Protein AF-A0A940TYQ7-F1 (afdb_monomer)

Mean predicted aligned error: 8.68 Å

Structure (mmCIF, N/CA/C/O backbone):
data_AF-A0A940TYQ7-F1
#
_entry.id   AF-A0A940TYQ7-F1
#
loop_
_atom_site.group_PDB
_atom_site.id
_atom_site.type_symbol
_atom_site.label_atom_id
_atom_site.label_alt_id
_atom_site.label_comp_id
_atom_site.label_asym_id
_atom_site.label_entity_id
_atom_site.label_seq_id
_atom_site.pdbx_PDB_ins_code
_atom_site.Cartn_x
_atom_site.Cartn_y
_atom_site.Cartn_z
_atom_site.occupancy
_atom_site.B_iso_or_equiv
_atom_site.auth_seq_id
_atom_site.auth_comp_id
_atom_site.auth_asym_id
_atom_site.auth_atom_id
_atom_site.pdbx_PDB_model_num
ATOM 1 N N . ARG A 1 1 ? 29.102 9.353 -24.721 1.00 81.75 1 ARG A N 1
ATOM 2 C CA . ARG A 1 1 ? 28.438 10.648 -25.010 1.00 81.75 1 ARG A CA 1
ATOM 3 C C . ARG A 1 1 ? 27.286 10.876 -24.043 1.00 81.75 1 ARG A C 1
ATOM 5 O O . ARG A 1 1 ? 27.466 11.711 -23.176 1.00 81.75 1 ARG A O 1
ATOM 12 N N . ILE A 1 2 ? 26.215 10.075 -24.083 1.00 81.62 2 ILE A N 1
ATOM 13 C CA . ILE A 1 2 ? 25.097 10.158 -23.116 1.00 81.62 2 ILE A CA 1
ATOM 14 C C . ILE A 1 2 ? 25.580 10.161 -21.655 1.00 81.62 2 ILE A C 1
ATOM 16 O O . ILE A 1 2 ? 25.331 11.126 -20.952 1.00 81.62 2 ILE A O 1
ATOM 20 N N . TYR A 1 3 ? 26.423 9.198 -21.260 1.00 83.62 3 TYR A N 1
ATOM 21 C CA . TYR A 1 3 ? 27.017 9.145 -19.910 1.00 83.62 3 TYR A CA 1
ATOM 22 C C . TYR A 1 3 ? 27.698 10.451 -19.447 1.00 83.62 3 TYR A C 1
ATOM 24 O O . TYR A 1 3 ? 27.636 10.816 -18.278 1.00 83.62 3 TYR A O 1
ATOM 32 N N . TYR A 1 4 ? 28.363 11.164 -20.361 1.00 91.62 4 TYR A N 1
ATOM 33 C CA . TYR A 1 4 ? 29.018 12.430 -20.032 1.00 91.62 4 TYR A CA 1
ATOM 34 C C . TYR A 1 4 ? 27.985 13.528 -19.753 1.00 91.62 4 TYR A C 1
ATOM 36 O O . TYR A 1 4 ? 28.118 14.252 -18.770 1.00 91.62 4 TYR A O 1
ATOM 44 N N . PHE A 1 5 ? 26.932 13.606 -20.572 1.00 90.25 5 PHE A N 1
ATOM 45 C CA . PHE A 1 5 ? 25.831 14.539 -20.349 1.00 90.25 5 PHE A CA 1
ATOM 46 C C . PHE A 1 5 ? 25.025 14.201 -19.097 1.00 90.25 5 PHE A C 1
ATOM 48 O O . PHE A 1 5 ? 24.689 15.115 -18.359 1.00 90.25 5 PHE A O 1
ATOM 55 N N . ASP A 1 6 ? 24.781 12.923 -18.797 1.00 83.44 6 ASP A N 1
ATOM 56 C CA . ASP A 1 6 ? 24.112 12.530 -17.550 1.00 83.44 6 ASP A CA 1
ATOM 57 C C . ASP A 1 6 ? 24.925 12.982 -16.321 1.00 83.44 6 ASP A C 1
ATOM 59 O O . ASP A 1 6 ? 24.359 13.488 -15.353 1.00 83.44 6 ASP A O 1
ATOM 63 N N . ARG A 1 7 ? 26.264 12.889 -16.376 1.00 90.75 7 ARG A N 1
ATOM 64 C CA . ARG A 1 7 ? 27.144 13.402 -15.314 1.00 90.75 7 ARG A CA 1
ATOM 65 C C . ARG A 1 7 ? 27.089 14.927 -15.189 1.00 90.75 7 ARG A C 1
ATOM 67 O O . ARG A 1 7 ? 27.089 15.432 -14.073 1.00 90.75 7 ARG A O 1
ATOM 74 N N . LEU A 1 8 ? 27.045 15.651 -16.308 1.00 92.38 8 LEU A N 1
ATOM 75 C CA . LEU A 1 8 ? 26.886 17.109 -16.296 1.00 92.38 8 LEU A CA 1
ATOM 76 C C . LEU A 1 8 ? 25.521 17.528 -15.745 1.00 92.38 8 LEU A C 1
ATOM 78 O O . LEU A 1 8 ? 25.454 18.446 -14.938 1.00 92.38 8 LEU A O 1
ATOM 82 N N . ILE A 1 9 ? 24.444 16.844 -16.140 1.00 90.44 9 ILE A N 1
ATOM 83 C CA . ILE A 1 9 ? 23.095 17.080 -15.610 1.00 90.44 9 ILE A CA 1
ATOM 84 C C . ILE A 1 9 ? 23.085 16.871 -14.096 1.00 90.44 9 ILE A C 1
ATOM 86 O O . ILE A 1 9 ? 22.520 17.699 -13.387 1.00 90.44 9 ILE A O 1
ATOM 90 N N . ALA A 1 10 ? 23.719 15.805 -13.597 1.00 86.19 10 ALA A N 1
ATOM 91 C CA . ALA A 1 10 ? 23.832 15.556 -12.163 1.00 86.19 10 ALA A CA 1
ATOM 92 C C . ALA A 1 10 ? 24.578 16.693 -11.441 1.00 86.19 10 ALA A C 1
ATOM 94 O O . ALA A 1 10 ? 24.036 17.257 -10.498 1.00 86.19 10 ALA A O 1
ATOM 95 N N . ASP A 1 11 ? 25.752 17.101 -11.937 1.00 91.44 11 ASP A N 1
ATOM 96 C CA . ASP A 1 11 ? 26.543 18.195 -11.345 1.00 91.44 11 ASP A CA 1
ATOM 97 C C . ASP A 1 11 ? 25.763 19.522 -11.307 1.00 91.44 11 ASP A C 1
ATOM 99 O O . ASP A 1 11 ? 25.720 20.203 -10.283 1.00 91.44 11 ASP A O 1
ATOM 103 N N . TRP A 1 12 ? 25.079 19.874 -12.398 1.00 92.44 12 TRP A N 1
ATOM 104 C CA . TRP A 1 12 ? 24.251 21.081 -12.456 1.00 92.44 12 TRP A CA 1
ATOM 105 C C . TRP A 1 12 ? 23.015 21.008 -11.562 1.00 92.44 12 TRP A C 1
ATOM 107 O O . TRP A 1 12 ? 22.645 22.007 -10.945 1.00 92.44 12 TRP A O 1
ATOM 117 N N . THR A 1 13 ? 22.401 19.830 -11.455 1.00 89.31 13 THR A N 1
ATOM 118 C CA . THR A 1 13 ? 21.277 19.597 -10.541 1.00 89.31 13 THR A CA 1
ATOM 119 C C . THR A 1 13 ? 21.720 19.775 -9.089 1.00 89.31 13 THR A C 1
ATOM 121 O O . THR A 1 13 ? 21.043 20.474 -8.337 1.00 89.31 13 THR A O 1
ATOM 124 N N . ASP A 1 14 ? 22.878 19.227 -8.713 1.00 89.19 14 ASP A N 1
ATOM 125 C CA . ASP A 1 14 ? 23.439 19.357 -7.365 1.00 89.19 14 ASP A CA 1
ATOM 126 C C . ASP A 1 14 ? 23.781 20.817 -7.034 1.00 89.19 14 ASP A C 1
ATOM 128 O O . ASP A 1 14 ? 23.439 21.307 -5.957 1.00 89.19 14 ASP A O 1
ATOM 132 N N . ARG A 1 15 ? 24.383 21.557 -7.976 1.00 91.94 15 ARG A N 1
ATOM 133 C CA . ARG A 1 15 ? 24.650 22.997 -7.811 1.00 91.94 15 ARG A CA 1
ATOM 134 C C . ARG A 1 15 ? 23.366 23.798 -7.627 1.00 91.94 15 ARG A C 1
ATOM 136 O O . ARG A 1 15 ? 23.304 24.653 -6.746 1.00 91.94 15 ARG A O 1
ATOM 143 N N . LEU A 1 16 ? 22.346 23.542 -8.446 1.00 93.06 16 LEU A N 1
ATOM 144 C CA . LEU A 1 16 ? 21.057 24.221 -8.336 1.00 93.06 16 LEU A CA 1
ATOM 145 C C . LEU A 1 16 ? 20.402 23.933 -6.977 1.00 93.06 16 LEU A C 1
ATOM 147 O O . LEU A 1 16 ? 19.943 24.863 -6.311 1.00 93.06 16 LEU A O 1
ATOM 151 N N . ALA A 1 17 ? 20.424 22.671 -6.542 1.00 89.06 17 ALA A N 1
ATOM 152 C CA . ALA A 1 17 ? 19.886 22.242 -5.256 1.00 89.06 17 ALA A CA 1
ATOM 153 C C . ALA A 1 17 ? 20.627 22.879 -4.069 1.00 89.06 17 ALA A C 1
ATOM 155 O O . ALA A 1 17 ? 19.980 23.368 -3.145 1.00 89.06 17 ALA A O 1
ATOM 156 N N . ASP A 1 18 ? 21.962 22.946 -4.098 1.00 93.62 18 ASP A N 1
ATOM 157 C CA . ASP A 1 18 ? 22.762 23.621 -3.066 1.00 93.62 18 ASP A CA 1
ATOM 158 C C . ASP A 1 18 ? 22.393 25.110 -2.954 1.00 93.62 18 ASP A C 1
ATOM 160 O O . ASP A 1 18 ? 22.127 25.618 -1.862 1.00 93.62 18 ASP A O 1
ATOM 164 N N . ARG A 1 19 ? 22.267 25.814 -4.086 1.00 95.38 19 ARG A N 1
ATOM 165 C CA . ARG A 1 19 ? 21.872 27.233 -4.095 1.00 95.38 19 ARG A CA 1
ATOM 166 C C . ARG A 1 19 ? 20.450 27.452 -3.585 1.00 95.38 19 ARG A C 1
ATOM 168 O O . ARG A 1 19 ? 20.215 28.389 -2.818 1.00 95.38 19 ARG A O 1
ATOM 175 N N . GLN A 1 20 ? 19.510 26.591 -3.969 1.00 92.31 20 GLN A N 1
ATOM 176 C CA . GLN A 1 20 ? 18.142 26.624 -3.449 1.00 92.31 20 GLN A CA 1
ATOM 177 C C . GLN A 1 20 ? 18.113 26.343 -1.941 1.00 92.31 20 GLN A C 1
ATOM 179 O O . GLN A 1 20 ? 17.498 27.103 -1.195 1.00 92.31 20 GLN A O 1
ATOM 184 N N . GLY A 1 21 ? 18.857 25.339 -1.471 1.00 90.81 21 GLY A N 1
ATOM 185 C CA . GLY A 1 21 ? 18.979 25.010 -0.051 1.00 90.81 21 GLY A CA 1
ATOM 186 C C . GLY A 1 21 ? 19.586 26.148 0.773 1.00 90.81 21 GLY A C 1
ATOM 187 O O . GLY A 1 21 ? 19.092 26.464 1.856 1.00 90.81 21 GLY A O 1
ATOM 188 N N . GLN A 1 22 ? 20.605 26.834 0.246 1.00 95.94 22 GLN A N 1
ATOM 189 C CA . GLN A 1 22 ? 21.164 28.041 0.864 1.00 95.94 22 GLN A CA 1
ATOM 190 C C . GLN A 1 22 ? 20.115 29.154 0.968 1.00 95.94 22 GLN A C 1
ATOM 192 O O . GLN A 1 22 ? 19.961 29.753 2.035 1.00 95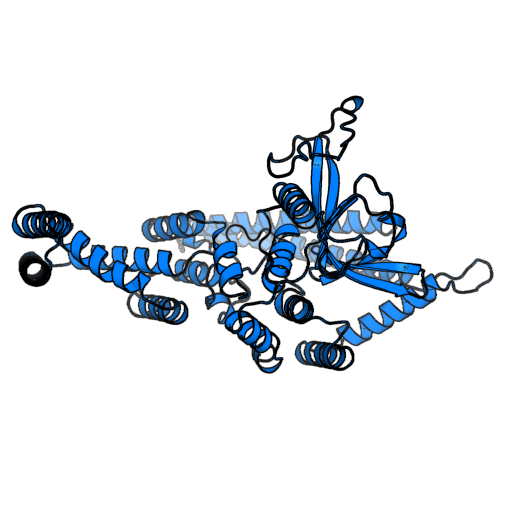.94 22 GLN A O 1
ATOM 197 N N . LYS A 1 23 ? 19.349 29.403 -0.102 1.00 96.38 23 LYS A N 1
ATOM 198 C CA . LYS A 1 23 ? 18.272 30.403 -0.110 1.00 96.38 23 LYS A CA 1
ATOM 199 C C . LYS A 1 23 ? 17.189 30.074 0.917 1.00 96.38 23 LYS A C 1
ATOM 201 O O . LYS A 1 23 ? 16.808 30.940 1.701 1.00 96.38 23 LYS A O 1
ATOM 206 N N . GLU A 1 24 ? 16.734 28.828 0.968 1.00 91.94 24 GLU A N 1
ATOM 207 C CA . GLU A 1 24 ? 15.752 28.369 1.954 1.00 91.94 24 GLU A CA 1
ATOM 208 C C . GLU A 1 24 ? 16.271 28.477 3.389 1.00 91.94 24 GLU A C 1
ATOM 210 O O . GLU A 1 24 ? 15.539 28.909 4.276 1.00 91.94 24 GLU A O 1
ATOM 215 N N . ALA A 1 25 ? 17.536 28.131 3.643 1.00 92.56 25 ALA A N 1
ATOM 216 C CA . ALA A 1 25 ? 18.140 28.269 4.965 1.00 92.56 25 ALA A CA 1
ATOM 217 C C . ALA A 1 25 ? 18.192 29.736 5.424 1.00 92.56 25 ALA A C 1
ATOM 219 O O . ALA A 1 25 ? 17.967 30.022 6.603 1.00 92.56 25 ALA A O 1
ATOM 220 N N . LEU A 1 26 ? 18.451 30.671 4.504 1.00 93.06 26 LEU A N 1
ATOM 221 C CA . LEU A 1 26 ? 18.383 32.108 4.779 1.00 93.06 26 LEU A CA 1
ATOM 222 C C . LEU A 1 26 ? 16.942 32.552 5.070 1.00 93.06 26 LEU A C 1
ATOM 224 O O . LEU A 1 26 ? 16.722 33.270 6.043 1.00 93.06 26 LEU A O 1
ATOM 228 N N . LEU A 1 27 ? 15.961 32.071 4.300 1.00 90.00 27 LEU A N 1
ATOM 229 C CA . LEU A 1 27 ? 14.542 32.364 4.526 1.00 90.00 27 LEU A CA 1
ATOM 230 C C . LEU A 1 27 ? 14.019 31.766 5.839 1.00 90.00 27 LEU A C 1
ATOM 232 O O . LEU A 1 27 ? 13.285 32.430 6.558 1.00 90.00 27 LEU A O 1
ATOM 236 N N . LYS A 1 28 ? 14.464 30.576 6.250 1.00 89.44 28 LYS A N 1
ATOM 237 C CA . LYS A 1 28 ? 14.118 30.007 7.566 1.00 89.44 28 LYS A CA 1
ATOM 238 C C . LYS A 1 28 ? 14.546 30.914 8.719 1.00 89.44 28 LYS A C 1
ATOM 240 O O . LYS A 1 28 ? 13.814 31.050 9.694 1.00 89.44 28 LYS A O 1
ATOM 245 N N . ARG A 1 29 ? 15.691 31.596 8.589 1.00 91.00 29 ARG A N 1
ATOM 246 C CA . ARG A 1 29 ? 16.164 32.564 9.594 1.00 91.00 29 ARG A CA 1
ATOM 247 C C . ARG A 1 29 ? 15.290 33.813 9.675 1.00 91.00 29 ARG A C 1
ATOM 249 O O . ARG A 1 29 ? 15.288 34.449 10.720 1.00 91.00 29 ARG A O 1
ATOM 256 N N . VAL A 1 30 ? 14.532 34.155 8.631 1.00 90.31 30 VAL A N 1
ATOM 257 C CA . VAL A 1 30 ? 13.558 35.266 8.651 1.00 90.31 30 VAL A CA 1
ATOM 258 C C . VAL A 1 30 ? 12.491 35.019 9.721 1.00 90.31 30 VAL A C 1
ATOM 260 O O . VAL A 1 30 ? 12.115 35.958 10.415 1.00 90.31 30 VAL A O 1
ATOM 263 N N . HIS A 1 31 ? 12.065 33.765 9.909 1.00 84.75 31 HIS A N 1
ATOM 264 C CA . HIS A 1 31 ? 11.043 33.376 10.890 1.00 84.75 31 HIS A CA 1
ATOM 265 C C . HIS A 1 31 ? 11.541 33.368 12.344 1.00 84.75 31 HIS A C 1
ATOM 267 O O . HIS A 1 31 ? 10.740 33.252 13.263 1.00 84.75 31 HIS A O 1
ATOM 273 N N . TRP A 1 32 ? 12.851 33.508 12.577 1.00 89.00 32 TRP A N 1
ATOM 274 C CA . TRP A 1 32 ? 13.414 33.595 13.930 1.00 89.00 32 TRP A CA 1
ATOM 275 C C . TRP A 1 32 ? 13.319 35.004 14.527 1.00 89.00 32 TRP A C 1
ATOM 277 O O . TRP A 1 32 ? 13.599 35.182 15.712 1.00 89.00 32 TRP A O 1
ATOM 287 N N . TYR A 1 33 ? 12.970 36.010 13.717 1.00 87.88 33 TYR A N 1
ATOM 288 C CA . TYR A 1 33 ? 12.915 37.409 14.130 1.00 87.88 33 TYR A CA 1
ATOM 289 C C . TYR A 1 33 ? 11.491 37.977 14.006 1.00 87.88 33 TYR A C 1
ATOM 291 O O . TYR A 1 33 ? 10.792 37.652 13.044 1.00 87.88 33 TYR A O 1
ATOM 299 N N . PRO A 1 34 ? 11.063 38.870 14.923 1.00 88.44 34 PRO A N 1
ATOM 300 C CA . PRO A 1 34 ? 9.793 39.588 14.802 1.00 88.44 34 PRO A CA 1
ATOM 301 C C . PRO A 1 34 ? 9.714 40.424 13.516 1.00 88.44 34 PRO A C 1
ATOM 303 O O . PRO A 1 34 ? 10.733 40.892 13.007 1.00 88.44 34 PRO A O 1
ATOM 306 N N . GLU A 1 35 ? 8.501 40.701 13.026 1.00 86.56 35 GLU A N 1
ATOM 307 C CA . GLU A 1 35 ? 8.281 41.398 11.744 1.00 86.56 35 GLU A CA 1
ATOM 308 C C . GLU A 1 35 ? 8.979 42.761 11.621 1.00 86.56 35 GLU A C 1
ATOM 310 O O . GLU A 1 35 ? 9.367 43.152 10.522 1.00 86.56 35 GLU A O 1
ATOM 315 N N . ARG A 1 36 ? 9.168 43.472 12.741 1.00 88.94 36 ARG A N 1
ATOM 316 C CA . ARG A 1 36 ? 9.780 44.812 12.791 1.00 88.94 36 ARG A CA 1
ATOM 317 C C . ARG A 1 36 ? 11.303 44.800 12.988 1.00 88.94 36 ARG A C 1
ATOM 319 O O . ARG A 1 36 ? 11.905 45.864 13.105 1.00 88.94 36 ARG A O 1
ATOM 326 N N . ASP A 1 37 ? 11.934 43.630 13.065 1.00 94.56 37 ASP A N 1
ATOM 327 C CA . ASP A 1 37 ? 13.379 43.518 13.275 1.00 94.56 37 ASP A CA 1
ATOM 328 C C . ASP A 1 37 ? 14.152 43.772 11.968 1.00 94.56 37 ASP A C 1
ATOM 330 O O . ASP A 1 37 ? 13.973 43.066 10.975 1.00 94.56 37 ASP A O 1
ATOM 334 N N . ALA A 1 38 ? 15.068 44.745 11.965 1.00 92.25 38 ALA A N 1
ATOM 335 C CA . ALA A 1 38 ? 15.877 45.094 10.791 1.00 92.25 38 ALA A CA 1
ATOM 336 C C . ALA A 1 38 ? 16.735 43.923 10.260 1.00 92.25 38 ALA A C 1
ATOM 338 O O . ALA A 1 38 ? 17.085 43.884 9.077 1.00 92.25 38 ALA A O 1
ATOM 339 N N . ARG A 1 39 ? 17.054 42.927 11.101 1.00 93.81 39 ARG A N 1
ATOM 340 C CA . ARG A 1 39 ? 17.768 41.709 10.679 1.00 93.81 39 ARG A CA 1
ATOM 341 C C . ARG A 1 39 ? 16.936 40.853 9.729 1.00 93.81 39 ARG A C 1
ATOM 343 O O . ARG A 1 39 ? 17.518 40.135 8.920 1.00 93.81 39 ARG A O 1
ATOM 350 N N . ARG A 1 40 ? 15.604 40.951 9.790 1.00 95.81 40 ARG A N 1
ATOM 351 C CA . ARG A 1 40 ? 14.681 40.248 8.894 1.00 95.81 40 ARG A CA 1
ATOM 352 C C . ARG A 1 40 ? 14.924 40.654 7.441 1.00 95.81 40 ARG A C 1
ATOM 354 O O . ARG A 1 40 ? 15.168 39.785 6.608 1.00 95.81 40 ARG A O 1
ATOM 361 N N . GLN A 1 41 ? 14.978 41.962 7.170 1.00 94.88 41 GLN A N 1
ATOM 362 C CA . GLN A 1 41 ? 15.247 42.488 5.827 1.00 94.88 41 GLN A CA 1
ATOM 363 C C . GLN A 1 41 ? 16.630 42.066 5.322 1.00 94.88 41 GLN A C 1
ATOM 365 O O . GLN A 1 41 ? 16.756 41.578 4.207 1.00 94.88 41 GLN A O 1
ATOM 370 N N . LYS A 1 42 ? 17.652 42.110 6.184 1.00 96.69 42 LYS A N 1
ATOM 371 C CA . LYS A 1 42 ? 19.005 41.653 5.835 1.00 96.69 42 LYS A CA 1
ATOM 372 C C . LYS A 1 42 ? 19.050 40.190 5.367 1.00 96.69 42 LYS A C 1
ATOM 374 O O . LYS A 1 42 ? 19.830 39.859 4.475 1.00 96.69 42 LYS A O 1
ATOM 379 N N . TRP A 1 43 ? 18.273 39.294 5.983 1.00 95.81 43 TRP A N 1
ATOM 380 C CA . TRP A 1 43 ? 18.203 37.891 5.552 1.00 95.81 43 TRP A CA 1
ATOM 381 C C . TRP A 1 43 ? 17.412 37.720 4.252 1.00 95.81 43 TRP A C 1
ATOM 383 O O . TRP A 1 43 ? 17.800 36.890 3.432 1.00 95.81 43 TRP A O 1
ATOM 393 N N . ILE A 1 44 ? 16.372 38.532 4.039 1.00 93.25 44 ILE A N 1
ATOM 394 C CA . ILE A 1 44 ? 15.623 38.588 2.776 1.00 93.25 44 ILE A CA 1
ATOM 395 C C . ILE A 1 44 ? 16.538 39.037 1.630 1.00 93.25 44 ILE A C 1
ATOM 397 O O . ILE A 1 44 ? 16.597 38.361 0.606 1.00 93.25 44 ILE A O 1
ATOM 401 N N . ASP A 1 45 ? 17.309 40.108 1.819 1.00 96.12 45 ASP A N 1
ATOM 402 C CA . ASP A 1 45 ? 18.209 40.645 0.791 1.00 96.12 45 ASP A CA 1
ATOM 403 C C . ASP A 1 45 ? 19.297 39.624 0.417 1.00 96.12 45 ASP A C 1
ATOM 405 O O . ASP A 1 45 ? 19.513 39.336 -0.758 1.00 96.12 45 ASP A O 1
ATOM 409 N N . ARG A 1 46 ? 19.905 38.966 1.415 1.00 96.75 46 ARG A N 1
ATOM 410 C CA . ARG A 1 46 ? 20.870 37.873 1.185 1.00 96.75 46 ARG A CA 1
ATOM 411 C C . ARG A 1 46 ? 20.261 36.682 0.451 1.00 96.75 46 ARG A C 1
ATOM 413 O O . ARG A 1 46 ? 20.930 36.049 -0.359 1.00 96.75 46 ARG A O 1
ATOM 420 N N . ALA A 1 47 ? 19.006 36.343 0.741 1.00 96.25 47 ALA A N 1
ATOM 421 C CA . ALA A 1 47 ? 18.302 35.300 0.004 1.00 96.25 47 ALA A CA 1
ATOM 422 C C . ALA A 1 47 ? 18.024 35.732 -1.448 1.00 96.25 47 ALA A C 1
ATOM 424 O O . ALA A 1 47 ? 18.037 34.892 -2.349 1.00 96.25 47 ALA A O 1
ATOM 425 N N . ALA A 1 48 ? 17.805 37.029 -1.690 1.00 96.19 48 ALA A N 1
ATOM 426 C CA . ALA A 1 48 ? 17.587 37.587 -3.021 1.00 96.19 48 ALA A CA 1
ATOM 427 C C . ALA A 1 48 ? 18.864 37.617 -3.880 1.00 96.19 48 ALA A C 1
ATOM 429 O O . ALA A 1 48 ? 18.774 37.399 -5.087 1.00 96.19 48 ALA A O 1
ATOM 430 N N . GLU A 1 49 ? 20.047 37.792 -3.281 1.00 97.38 49 GLU A N 1
ATOM 431 C CA . GLU A 1 49 ? 21.344 37.706 -3.980 1.00 97.38 49 GLU A CA 1
ATOM 432 C C . GLU A 1 49 ? 21.556 36.346 -4.673 1.00 97.38 49 GLU A C 1
ATOM 434 O O . GLU A 1 49 ? 22.208 36.267 -5.714 1.00 97.38 49 GLU A O 1
ATOM 439 N N . LEU A 1 50 ? 20.951 35.272 -4.151 1.00 97.50 50 LEU A N 1
ATOM 440 C CA . LEU A 1 50 ? 21.023 33.937 -4.753 1.00 97.50 50 LEU A CA 1
ATOM 441 C C . LEU A 1 50 ? 20.132 33.774 -5.996 1.00 97.50 50 LEU A C 1
ATOM 443 O O . LEU A 1 50 ? 20.295 32.794 -6.719 1.00 97.50 50 LEU A O 1
ATOM 447 N N . ASN A 1 51 ? 19.225 34.712 -6.295 1.00 94.88 51 ASN A N 1
ATOM 448 C CA . ASN A 1 51 ? 18.324 34.598 -7.449 1.00 94.88 51 ASN A CA 1
ATOM 449 C C . ASN A 1 51 ? 19.077 34.568 -8.787 1.00 94.88 51 ASN A C 1
ATOM 451 O O . ASN A 1 51 ? 18.720 33.779 -9.661 1.00 94.88 51 ASN A O 1
ATOM 455 N N . GLY A 1 52 ? 20.117 35.395 -8.942 1.00 96.94 52 GLY A N 1
ATOM 456 C CA . GLY A 1 52 ? 20.943 35.433 -10.154 1.00 96.94 52 GLY A CA 1
ATOM 457 C C . GLY A 1 52 ? 21.648 34.096 -10.417 1.00 96.94 52 GLY A C 1
ATOM 458 O O . GLY A 1 52 ? 21.353 33.465 -11.430 1.00 96.94 52 GLY A O 1
ATOM 459 N N . PRO A 1 53 ? 22.479 33.602 -9.477 1.00 96.88 53 PRO A N 1
ATOM 460 C CA . PRO A 1 53 ? 23.139 32.300 -9.594 1.00 96.88 53 PRO A CA 1
ATOM 461 C C . PRO A 1 53 ? 22.178 31.119 -9.797 1.00 96.88 53 PRO A C 1
ATOM 463 O O . PRO A 1 53 ? 22.492 30.195 -10.541 1.00 96.88 53 PRO A O 1
ATOM 466 N N . ILE A 1 54 ? 21.002 31.133 -9.153 1.00 95.12 54 ILE A N 1
ATOM 467 C CA . ILE A 1 54 ? 19.964 30.108 -9.365 1.00 95.12 54 ILE A CA 1
ATOM 468 C C . ILE A 1 54 ? 19.442 30.157 -10.806 1.00 95.12 54 ILE A C 1
ATOM 470 O O . ILE A 1 54 ? 19.266 29.111 -11.426 1.00 95.12 54 ILE A O 1
ATOM 474 N N . THR A 1 55 ? 19.204 31.356 -11.344 1.00 95.25 55 THR A N 1
ATOM 475 C CA . THR A 1 55 ? 18.706 31.541 -12.716 1.00 95.25 55 THR A CA 1
ATOM 476 C C . THR A 1 55 ? 19.735 31.073 -13.746 1.00 95.25 55 THR A C 1
ATOM 478 O O . THR A 1 55 ? 19.378 30.355 -14.675 1.00 95.25 55 THR A O 1
ATOM 481 N N . GLU A 1 56 ? 21.008 31.423 -13.553 1.00 94.62 56 GLU A N 1
ATOM 482 C CA . GLU A 1 56 ? 22.122 31.001 -14.412 1.00 94.62 56 GLU A CA 1
ATOM 483 C C . GLU A 1 56 ? 22.295 29.475 -14.407 1.00 94.62 56 GLU A C 1
ATOM 485 O O . GLU A 1 56 ? 22.216 28.843 -15.458 1.00 94.62 56 GLU A O 1
ATOM 490 N N . ALA A 1 57 ? 22.404 28.860 -13.222 1.00 92.19 57 ALA A N 1
ATOM 491 C CA . ALA A 1 57 ? 22.520 27.406 -13.097 1.00 92.19 57 ALA A CA 1
ATOM 492 C C . ALA A 1 57 ? 21.309 26.670 -13.694 1.00 92.19 57 ALA A C 1
ATOM 494 O O . ALA A 1 57 ? 21.460 25.606 -14.295 1.00 92.19 57 ALA A O 1
ATOM 495 N N . SER A 1 58 ? 20.104 27.235 -13.553 1.00 93.00 58 SER A N 1
ATOM 496 C CA . SER A 1 58 ? 18.899 26.686 -14.175 1.00 93.00 58 SER A CA 1
ATOM 497 C C . SER A 1 58 ? 18.950 26.769 -15.703 1.00 93.00 58 SER A C 1
ATOM 499 O O . SER A 1 58 ? 18.515 25.826 -16.357 1.00 93.00 58 SER A O 1
ATOM 501 N N . ALA A 1 59 ? 19.458 27.862 -16.279 1.00 94.31 59 ALA A N 1
ATOM 502 C CA . ALA A 1 59 ? 19.569 28.019 -17.728 1.00 94.31 59 ALA A CA 1
ATOM 503 C C . ALA A 1 59 ? 20.586 27.035 -18.330 1.00 94.31 59 ALA A C 1
ATOM 505 O O . ALA A 1 59 ? 20.271 26.347 -19.302 1.00 94.31 59 ALA A O 1
ATOM 506 N N . GLU A 1 60 ? 21.762 26.902 -17.710 1.00 94.69 60 GLU A N 1
ATOM 507 C CA . GLU A 1 60 ? 22.788 25.945 -18.145 1.00 94.69 60 GLU A CA 1
ATOM 508 C C . GLU A 1 60 ? 22.299 24.493 -18.043 1.00 94.69 60 GLU A C 1
ATOM 510 O O . GLU A 1 60 ? 22.506 23.688 -18.955 1.00 94.69 60 GLU A O 1
ATOM 515 N N . LEU A 1 61 ? 21.582 24.155 -16.963 1.00 93.50 61 LEU A N 1
ATOM 516 C CA . LEU A 1 61 ? 20.968 22.838 -16.802 1.00 93.50 61 LEU A CA 1
ATOM 517 C C . LEU A 1 61 ? 19.987 22.524 -17.944 1.00 93.50 61 LEU A C 1
ATOM 519 O O . LEU A 1 61 ? 19.998 21.406 -18.465 1.00 93.50 61 LEU A O 1
ATOM 523 N N . GLU A 1 62 ? 19.151 23.484 -18.344 1.00 93.00 62 GLU A N 1
ATOM 524 C CA . GLU A 1 62 ? 18.200 23.295 -19.445 1.00 93.00 62 GLU A CA 1
ATOM 525 C C . GLU A 1 62 ? 18.893 23.151 -20.807 1.00 93.00 62 GLU A C 1
ATOM 527 O O . GLU A 1 62 ? 18.492 22.303 -21.607 1.00 93.00 62 GLU A O 1
ATOM 532 N N . GLU A 1 63 ? 19.983 23.880 -21.061 1.00 94.62 63 GLU A N 1
ATOM 533 C CA . GLU A 1 63 ? 20.785 23.701 -22.277 1.00 94.62 63 GLU A CA 1
ATOM 534 C C . GLU A 1 63 ? 21.409 22.297 -22.344 1.00 94.62 63 GLU A C 1
ATOM 536 O O . GLU A 1 63 ? 21.288 21.592 -23.354 1.00 94.62 63 GLU A O 1
ATOM 541 N N . VAL A 1 64 ? 22.014 21.832 -21.246 1.00 93.69 64 VAL A N 1
ATOM 542 C CA . VAL A 1 64 ? 22.616 20.491 -21.174 1.00 93.69 64 VAL A CA 1
ATOM 543 C C . VAL A 1 64 ? 21.545 19.410 -21.367 1.00 93.69 64 VAL A C 1
ATOM 545 O O . VAL A 1 64 ? 21.755 18.463 -22.134 1.00 93.69 64 VAL A O 1
ATOM 548 N N . LYS A 1 65 ? 20.374 19.556 -20.729 1.00 90.06 65 LYS A N 1
ATOM 549 C CA . LYS A 1 65 ? 19.220 18.662 -20.931 1.00 90.06 65 LYS A CA 1
ATOM 550 C C . LYS A 1 65 ? 18.748 18.665 -22.382 1.00 90.06 65 LYS A C 1
ATOM 552 O O . LYS A 1 65 ? 18.458 17.594 -22.919 1.00 90.06 65 LYS A O 1
ATOM 557 N N . HIS A 1 66 ? 18.701 19.826 -23.034 1.00 90.44 66 HIS A N 1
ATOM 558 C CA . HIS A 1 66 ? 18.310 19.939 -24.437 1.00 90.44 66 HIS A CA 1
ATOM 559 C C . HIS A 1 66 ? 19.259 19.155 -25.354 1.00 90.44 66 HIS A C 1
ATOM 561 O O . HIS A 1 66 ? 18.808 18.336 -26.161 1.00 90.44 66 HIS A O 1
ATOM 567 N N . ILE A 1 67 ? 20.573 19.343 -25.192 1.00 91.81 67 ILE A N 1
ATOM 568 C CA . ILE A 1 67 ? 21.596 18.635 -25.976 1.00 91.81 67 ILE A CA 1
ATOM 569 C C . ILE A 1 67 ? 21.530 17.127 -25.718 1.00 91.81 67 ILE A C 1
ATOM 571 O O . ILE A 1 67 ? 21.542 16.328 -26.658 1.00 91.81 67 ILE A O 1
ATOM 575 N N . ARG A 1 68 ? 21.400 16.714 -24.455 1.00 92.25 68 ARG A N 1
ATOM 576 C CA . ARG A 1 68 ? 21.203 15.307 -24.088 1.00 92.25 68 ARG A CA 1
ATOM 577 C C . ARG A 1 68 ? 19.961 14.727 -24.769 1.00 92.25 68 ARG A C 1
ATOM 579 O O . ARG A 1 68 ? 20.036 13.651 -25.356 1.00 92.25 68 ARG A O 1
ATOM 586 N N . GLY A 1 69 ? 18.856 15.472 -24.788 1.00 84.75 69 GLY A N 1
ATOM 587 C CA . GLY A 1 69 ? 17.622 15.094 -25.479 1.00 84.75 69 GLY A CA 1
ATOM 588 C C . GLY A 1 69 ? 17.756 14.991 -27.006 1.00 84.75 69 GLY A C 1
ATOM 589 O O . GLY A 1 69 ? 17.038 14.213 -27.636 1.00 84.75 69 GLY A O 1
ATOM 590 N N . LEU A 1 70 ? 18.672 15.735 -27.635 1.00 86.25 70 LEU A N 1
ATOM 591 C CA . LEU A 1 70 ? 19.014 15.550 -29.052 1.00 86.25 70 LEU A CA 1
ATOM 592 C C . LEU A 1 70 ? 19.750 14.225 -29.286 1.00 86.25 70 LEU A C 1
ATOM 594 O O . LEU A 1 70 ? 19.393 13.494 -30.209 1.00 86.25 70 LEU A O 1
ATOM 598 N N . TYR A 1 71 ? 20.719 13.878 -28.435 1.00 86.88 71 TYR A N 1
ATOM 599 C CA . TYR A 1 71 ? 21.414 12.589 -28.521 1.00 86.88 71 TYR A CA 1
ATOM 600 C C . TYR A 1 71 ? 20.485 11.405 -28.250 1.00 86.88 71 TYR A C 1
ATOM 602 O O . TYR A 1 71 ? 20.549 10.416 -28.974 1.00 86.88 71 TYR A O 1
ATOM 610 N N . ASP A 1 72 ? 19.567 11.520 -27.290 1.00 81.69 72 ASP A N 1
ATOM 611 C CA . ASP A 1 72 ? 18.538 10.501 -27.063 1.00 81.69 72 ASP A CA 1
ATOM 612 C C . ASP A 1 72 ? 17.663 10.296 -28.303 1.00 81.69 72 ASP A C 1
ATOM 614 O O . ASP A 1 72 ? 17.318 9.166 -28.646 1.00 81.69 72 ASP A O 1
ATOM 618 N N . ARG A 1 73 ? 17.291 11.385 -28.992 1.00 80.56 73 ARG A N 1
ATOM 619 C CA . ARG A 1 73 ? 16.544 11.312 -30.256 1.00 80.56 73 ARG A CA 1
ATOM 620 C C . ARG A 1 73 ? 17.366 10.651 -31.357 1.00 80.56 73 ARG A C 1
ATOM 622 O O . ARG A 1 73 ? 16.826 9.821 -32.078 1.00 80.56 73 ARG A O 1
ATOM 629 N N . GLN A 1 74 ? 18.657 10.960 -31.452 1.00 83.19 74 GLN A N 1
ATOM 630 C CA . GLN A 1 74 ? 19.560 10.315 -32.402 1.00 83.19 74 GLN A CA 1
ATOM 631 C C . GLN A 1 74 ? 19.685 8.806 -32.137 1.00 83.19 74 GLN A C 1
ATOM 633 O O . GLN A 1 74 ? 19.581 8.012 -33.067 1.00 83.19 74 GLN A O 1
ATOM 638 N N . ASP A 1 75 ? 19.845 8.397 -30.878 1.00 79.62 75 ASP A N 1
ATOM 639 C CA . ASP A 1 75 ? 19.971 6.987 -30.480 1.00 79.62 75 ASP A CA 1
ATOM 640 C C . ASP A 1 75 ? 18.668 6.187 -30.635 1.00 79.62 75 ASP A C 1
ATOM 642 O O . ASP A 1 75 ? 18.681 4.952 -30.563 1.00 79.62 75 ASP A O 1
ATOM 646 N N . LYS A 1 76 ? 17.544 6.884 -30.826 1.00 73.62 76 LYS A N 1
ATOM 647 C CA . LYS A 1 76 ? 16.232 6.319 -31.155 1.00 73.62 76 LYS A CA 1
ATOM 648 C C . LYS A 1 76 ? 16.008 6.148 -32.662 1.00 73.62 76 LYS A C 1
ATOM 650 O O . LYS A 1 76 ? 15.061 5.456 -33.029 1.00 73.62 76 LYS A O 1
ATOM 655 N N . LEU A 1 77 ? 16.849 6.736 -33.519 1.00 77.94 77 LEU A N 1
ATOM 656 C CA . LEU A 1 77 ? 16.786 6.502 -34.964 1.00 77.94 77 LEU A CA 1
ATOM 657 C C . LEU A 1 77 ? 17.142 5.035 -35.285 1.00 77.94 77 LEU A C 1
ATOM 659 O O . LEU A 1 77 ? 17.900 4.411 -34.531 1.00 77.94 77 LEU A O 1
ATOM 663 N N . PRO A 1 78 ? 16.629 4.455 -36.388 1.00 78.94 78 PRO A N 1
ATOM 664 C CA . PRO A 1 78 ? 16.876 3.070 -36.735 1.00 78.94 78 PRO A CA 1
ATOM 665 C C . PRO A 1 78 ? 18.354 2.939 -37.069 1.00 78.94 78 PRO A C 1
ATOM 667 O O . PRO A 1 78 ? 18.920 3.751 -37.808 1.00 78.94 78 PRO A O 1
ATOM 670 N N . ARG A 1 79 ? 19.000 1.906 -36.533 1.00 81.06 79 ARG A N 1
ATOM 671 C CA . ARG A 1 79 ? 20.379 1.624 -36.908 1.00 81.06 79 ARG A CA 1
ATOM 672 C C . ARG A 1 79 ? 20.364 0.919 -38.254 1.00 81.06 79 ARG A C 1
ATOM 674 O O . ARG A 1 79 ? 19.718 -0.115 -38.419 1.00 81.06 79 ARG A O 1
ATOM 681 N N . VAL A 1 80 ? 21.090 1.487 -39.207 1.00 83.31 80 VAL A N 1
ATOM 682 C CA . VAL A 1 80 ? 21.374 0.838 -40.483 1.00 83.31 80 VAL A CA 1
ATOM 683 C C . VAL A 1 80 ? 22.673 0.048 -40.369 1.00 83.31 80 VAL A C 1
ATOM 685 O O . VAL A 1 80 ? 23.619 0.468 -39.698 1.00 83.31 80 VAL A O 1
ATOM 688 N N . THR A 1 81 ? 22.719 -1.121 -40.998 1.00 82.38 81 THR A N 1
ATOM 689 C CA . THR A 1 81 ? 23.946 -1.902 -41.148 1.00 82.38 81 THR A CA 1
ATOM 690 C C . THR A 1 81 ? 24.957 -1.130 -41.998 1.00 82.38 81 THR A C 1
ATOM 692 O O . THR A 1 81 ? 24.622 -0.145 -42.658 1.00 82.38 81 THR A O 1
ATOM 695 N N . SER A 1 82 ? 26.205 -1.601 -42.050 1.00 82.12 82 SER A N 1
ATOM 696 C CA . SER A 1 82 ? 27.226 -1.052 -42.957 1.00 82.12 82 SER A CA 1
ATOM 697 C C . SER A 1 82 ? 26.819 -1.096 -44.438 1.00 82.12 82 SER A C 1
ATOM 699 O O . SER A 1 82 ? 27.387 -0.372 -45.248 1.00 82.12 82 SER A O 1
ATOM 701 N N . GLN A 1 83 ? 25.823 -1.914 -44.784 1.00 85.50 83 GLN A N 1
ATOM 702 C CA . GLN A 1 83 ? 25.236 -2.031 -46.119 1.00 85.50 83 GLN A CA 1
ATOM 703 C C . GLN A 1 83 ? 23.994 -1.143 -46.316 1.00 85.50 83 GLN A C 1
ATOM 705 O O . GLN A 1 83 ? 23.329 -1.240 -47.343 1.00 85.50 83 GLN A O 1
ATOM 710 N N . GLY A 1 84 ? 23.647 -0.301 -45.338 1.00 83.50 84 GLY A N 1
ATOM 711 C CA . GLY A 1 84 ? 22.484 0.586 -45.400 1.00 83.50 84 GLY A CA 1
ATOM 712 C C . GLY A 1 84 ? 21.137 -0.102 -45.151 1.00 83.50 84 GLY A C 1
ATOM 713 O O . GLY A 1 84 ? 20.099 0.514 -45.371 1.00 83.50 84 GLY A O 1
ATOM 714 N N . GLN A 1 85 ? 21.120 -1.359 -44.694 1.00 86.00 85 GLN A N 1
ATOM 715 C CA . GLN A 1 85 ? 19.882 -2.097 -44.416 1.00 86.00 85 GLN A CA 1
ATOM 716 C C . GLN A 1 85 ? 19.442 -1.907 -42.962 1.00 86.00 85 GLN A C 1
ATOM 718 O O . GLN A 1 85 ? 20.275 -1.898 -42.060 1.00 86.00 85 GLN A O 1
ATOM 723 N N . MET A 1 86 ? 18.140 -1.791 -42.703 1.00 84.31 86 MET A N 1
ATOM 724 C CA . MET A 1 86 ? 17.616 -1.767 -41.333 1.00 84.31 86 MET A CA 1
ATOM 725 C C . MET A 1 86 ? 17.457 -3.185 -40.782 1.00 84.31 86 MET A C 1
ATOM 727 O O . MET A 1 86 ? 17.010 -4.086 -41.488 1.00 84.31 86 MET A O 1
ATOM 731 N N . THR A 1 87 ? 17.780 -3.382 -39.504 1.00 83.81 87 THR A N 1
ATOM 732 C CA . THR A 1 87 ? 17.475 -4.640 -38.805 1.00 83.81 87 THR A CA 1
ATOM 733 C C . THR A 1 87 ? 16.005 -4.683 -38.375 1.00 83.81 87 T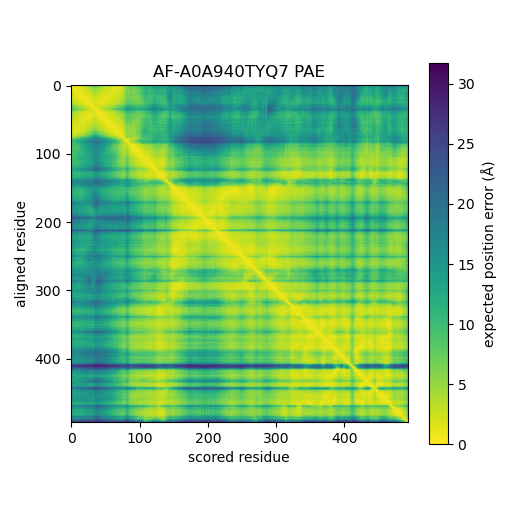HR A C 1
ATOM 735 O O . THR A 1 87 ? 15.411 -3.636 -38.112 1.00 83.81 87 THR A O 1
ATOM 738 N N . VAL A 1 88 ? 15.423 -5.885 -38.243 1.00 82.75 88 VAL A N 1
ATOM 739 C CA . VAL A 1 88 ? 14.049 -6.072 -37.718 1.00 82.75 88 VAL A CA 1
ATOM 740 C C . VAL A 1 88 ? 13.893 -5.416 -36.344 1.00 82.75 88 VAL A C 1
ATOM 742 O O . VAL A 1 88 ? 12.934 -4.693 -36.111 1.00 82.75 88 VAL A O 1
ATOM 745 N N . GLU A 1 89 ? 14.882 -5.577 -35.463 1.00 79.19 89 GLU A N 1
ATOM 746 C CA . GLU A 1 89 ? 14.913 -4.922 -34.149 1.00 79.19 89 GLU A CA 1
ATOM 747 C C . GLU A 1 89 ? 14.834 -3.387 -34.253 1.00 79.19 89 GLU A C 1
ATOM 749 O O . GLU A 1 89 ? 14.102 -2.746 -33.499 1.00 79.19 89 GLU A O 1
ATOM 754 N N . SER A 1 90 ? 15.555 -2.787 -35.209 1.00 80.81 90 SER A N 1
ATOM 755 C CA . SER A 1 90 ? 15.528 -1.335 -35.425 1.00 80.81 90 SER A CA 1
ATOM 756 C C . SER A 1 90 ? 14.179 -0.859 -35.961 1.00 80.81 90 SER A C 1
ATOM 758 O O . SER A 1 90 ? 13.716 0.203 -35.548 1.00 80.81 90 SER A O 1
ATOM 760 N N . LEU A 1 91 ? 13.542 -1.641 -36.840 1.00 83.00 91 LEU A N 1
ATOM 761 C CA . LEU A 1 91 ? 12.193 -1.369 -37.341 1.00 83.00 91 LEU A CA 1
ATOM 762 C C . LEU A 1 91 ? 11.171 -1.411 -36.196 1.00 83.00 91 LEU A C 1
ATOM 764 O O . LEU A 1 91 ? 10.468 -0.430 -35.976 1.00 83.00 91 LEU A O 1
ATOM 768 N N . VAL A 1 92 ? 11.156 -2.494 -35.411 1.00 82.62 92 VAL A N 1
ATOM 769 C CA . VAL A 1 92 ? 10.251 -2.654 -34.259 1.00 82.62 92 VAL A CA 1
ATOM 770 C C . VAL A 1 92 ? 10.442 -1.513 -33.260 1.00 82.62 92 VAL A C 1
ATOM 772 O O . VAL A 1 92 ? 9.474 -0.923 -32.786 1.00 82.62 92 VAL A O 1
ATOM 775 N N . ARG A 1 93 ? 11.691 -1.144 -32.948 1.00 79.75 93 ARG A N 1
ATOM 776 C CA . ARG A 1 93 ? 11.978 -0.023 -32.042 1.00 79.75 93 ARG A CA 1
ATOM 777 C C . ARG A 1 93 ? 11.434 1.306 -32.569 1.00 79.75 93 ARG A C 1
ATOM 779 O O . ARG A 1 93 ? 10.956 2.113 -31.772 1.00 79.75 93 ARG A O 1
ATOM 786 N N . TRP A 1 94 ? 11.523 1.537 -33.876 1.00 82.12 94 TRP A N 1
ATOM 787 C CA . TRP A 1 94 ? 10.987 2.736 -34.510 1.00 82.12 94 TRP A CA 1
ATOM 788 C C . TRP A 1 94 ? 9.457 2.762 -34.473 1.00 82.12 94 TRP A C 1
ATOM 790 O O . TRP A 1 94 ? 8.891 3.767 -34.056 1.00 82.12 94 TRP A O 1
ATOM 800 N N . GLU A 1 95 ? 8.786 1.660 -34.814 1.00 85.19 95 GLU A N 1
ATOM 801 C CA . GLU A 1 95 ? 7.322 1.549 -34.721 1.00 85.19 95 GLU A CA 1
ATOM 802 C C . GLU A 1 95 ? 6.823 1.778 -33.288 1.00 85.19 95 GLU A C 1
ATOM 804 O O . GLU A 1 95 ? 5.857 2.504 -33.068 1.00 85.19 95 GLU A O 1
ATOM 809 N N . MET A 1 96 ? 7.517 1.227 -32.286 1.00 82.62 96 MET A N 1
ATOM 810 C CA . MET A 1 96 ? 7.196 1.469 -30.874 1.00 82.62 96 MET A CA 1
ATOM 811 C C . MET A 1 96 ? 7.366 2.940 -30.475 1.00 82.62 96 MET A C 1
ATOM 813 O O . MET A 1 96 ? 6.594 3.452 -29.664 1.00 82.62 96 MET A O 1
ATOM 817 N N . LEU A 1 97 ? 8.373 3.628 -31.021 1.00 82.00 97 LEU A N 1
ATOM 818 C CA . LEU A 1 97 ? 8.582 5.053 -30.773 1.00 82.00 97 LEU A CA 1
ATOM 819 C C . LEU A 1 97 ? 7.490 5.901 -31.423 1.00 82.00 97 LEU A C 1
ATOM 821 O O . LEU A 1 97 ? 6.973 6.808 -30.778 1.00 82.00 97 LEU A O 1
ATOM 825 N N . ASP A 1 98 ? 7.161 5.618 -32.679 1.00 85.75 98 ASP A N 1
ATOM 826 C CA . ASP A 1 98 ? 6.108 6.323 -33.403 1.00 85.75 98 ASP A CA 1
ATOM 827 C C . ASP A 1 98 ? 4.772 6.158 -32.681 1.00 85.75 98 ASP A C 1
ATOM 829 O O . ASP A 1 98 ? 4.132 7.143 -32.311 1.00 85.75 98 ASP A O 1
ATOM 833 N N . ARG A 1 99 ? 4.450 4.916 -32.297 1.00 88.25 99 ARG A N 1
ATOM 834 C CA . ARG A 1 99 ? 3.269 4.623 -31.491 1.00 88.25 99 ARG A CA 1
ATOM 835 C C . ARG A 1 99 ? 3.270 5.384 -30.170 1.00 88.25 99 ARG A C 1
ATOM 837 O O . ARG A 1 99 ? 2.249 5.950 -29.800 1.00 88.25 99 ARG A O 1
ATOM 844 N N . ARG A 1 100 ? 4.396 5.445 -29.456 1.00 86.44 100 ARG A N 1
ATOM 845 C CA . ARG A 1 100 ? 4.506 6.249 -28.227 1.00 86.44 100 ARG A CA 1
ATOM 846 C C . ARG A 1 100 ? 4.207 7.727 -28.487 1.00 86.44 100 ARG A C 1
ATOM 848 O O . ARG A 1 100 ? 3.446 8.318 -27.733 1.00 86.44 100 ARG A O 1
ATOM 855 N N . ASN A 1 101 ? 4.748 8.304 -29.559 1.00 86.31 101 ASN A N 1
ATOM 856 C CA . ASN A 1 101 ? 4.502 9.704 -29.909 1.00 86.31 101 ASN A CA 1
ATOM 857 C C . ASN A 1 101 ? 3.030 9.978 -30.259 1.00 86.31 101 ASN A C 1
ATOM 859 O O . ASN A 1 101 ? 2.557 11.095 -30.064 1.00 86.31 101 ASN A O 1
ATOM 863 N N . GLU A 1 102 ? 2.312 9.001 -30.818 1.00 92.06 102 GLU A N 1
ATOM 864 C CA . GLU A 1 102 ? 0.861 9.097 -31.011 1.00 92.06 102 GLU A CA 1
ATOM 865 C C . GLU A 1 102 ? 0.123 9.102 -29.672 1.00 92.06 102 GLU A C 1
ATOM 867 O O . GLU A 1 102 ? -0.743 9.948 -29.460 1.00 92.06 102 GLU A O 1
ATOM 872 N N . LEU A 1 103 ? 0.490 8.192 -28.764 1.00 91.00 103 LEU A N 1
ATOM 873 C CA . LEU A 1 103 ? -0.125 8.081 -27.440 1.00 91.00 103 LEU A CA 1
ATOM 874 C C . LEU A 1 103 ? 0.113 9.328 -26.584 1.00 91.00 103 LEU A C 1
ATOM 876 O O . LEU A 1 103 ? -0.813 9.786 -25.924 1.00 91.00 103 LEU A O 1
ATOM 880 N N . ASP A 1 104 ? 1.305 9.922 -26.652 1.00 88.19 104 ASP A N 1
ATOM 881 C CA . ASP A 1 104 ? 1.667 11.134 -25.901 1.00 88.19 104 ASP A CA 1
ATOM 882 C C . ASP A 1 104 ? 0.824 12.369 -26.301 1.00 88.19 104 ASP A C 1
ATOM 884 O O . ASP A 1 104 ? 0.821 13.373 -25.590 1.00 88.19 104 ASP A O 1
ATOM 888 N N . LYS A 1 105 ? 0.103 12.319 -27.432 1.00 92.75 105 LYS A N 1
ATOM 889 C CA . LYS A 1 105 ? -0.807 13.388 -27.887 1.00 92.75 105 LYS A CA 1
ATOM 890 C C . LYS A 1 105 ? -2.242 13.216 -27.390 1.00 92.75 105 LYS A C 1
ATOM 892 O O . LYS A 1 105 ? -3.049 14.124 -27.576 1.00 92.75 105 LYS A O 1
ATOM 897 N N . LEU A 1 106 ? -2.577 12.055 -26.833 1.00 92.44 106 LEU A N 1
ATOM 898 C CA . LEU A 1 106 ? -3.926 11.745 -26.380 1.00 92.44 106 LEU A CA 1
ATOM 899 C C . LEU A 1 106 ? -4.147 12.264 -24.955 1.00 92.44 106 LEU A C 1
ATOM 901 O O . LEU A 1 106 ? -3.251 12.224 -24.112 1.00 92.44 106 LEU A O 1
ATOM 905 N N . SER A 1 107 ? -5.361 12.737 -24.675 1.00 89.38 107 SER A N 1
ATOM 906 C CA . SER A 1 107 ? -5.778 13.065 -23.312 1.00 89.38 107 SER A CA 1
ATOM 907 C C . SER A 1 107 ? -5.907 11.802 -22.455 1.00 89.38 107 SER A C 1
ATOM 909 O O . SER A 1 107 ? -5.998 10.687 -22.973 1.00 89.38 107 SER A O 1
ATOM 911 N N . HIS A 1 108 ? -5.976 11.970 -21.131 1.00 84.00 108 HIS A N 1
ATOM 912 C CA . HIS A 1 108 ? -6.202 10.853 -20.211 1.00 84.00 108 HIS A CA 1
ATOM 913 C C . HIS A 1 108 ? -7.447 10.035 -20.599 1.00 84.00 108 HIS A C 1
ATOM 915 O O . HIS A 1 108 ? -7.355 8.823 -20.775 1.00 84.00 108 HIS A O 1
ATOM 921 N N . ASN A 1 109 ? -8.577 10.703 -20.848 1.00 86.38 109 ASN A N 1
ATOM 922 C CA . ASN A 1 109 ? -9.829 10.041 -21.223 1.00 86.38 109 ASN A CA 1
ATOM 923 C C . ASN A 1 109 ? -9.725 9.308 -22.568 1.00 86.38 109 ASN A C 1
ATOM 925 O O . ASN A 1 109 ? -10.253 8.208 -22.713 1.00 86.38 109 ASN A O 1
ATOM 929 N N . GLN A 1 110 ? -8.998 9.871 -23.540 1.00 90.81 110 GLN A N 1
ATOM 930 C CA . GLN A 1 110 ? -8.747 9.206 -24.823 1.00 90.81 110 GLN A CA 1
ATOM 931 C C . GLN A 1 110 ? -7.875 7.954 -24.660 1.00 90.81 110 GLN A C 1
ATOM 933 O O . GLN A 1 110 ? -8.141 6.934 -25.296 1.00 90.81 110 GLN A O 1
ATOM 938 N N . LEU A 1 111 ? -6.858 8.003 -23.792 1.00 89.44 111 LEU A N 1
ATOM 939 C CA . LEU A 1 111 ? -6.026 6.842 -23.468 1.00 89.44 111 LEU A CA 1
ATOM 940 C C . LEU A 1 111 ? -6.839 5.746 -22.771 1.00 89.44 111 LEU A C 1
ATOM 942 O O . LEU A 1 111 ? -6.726 4.581 -23.149 1.00 89.44 111 LEU A O 1
ATOM 946 N N . VAL A 1 112 ? -7.678 6.112 -21.796 1.00 87.50 112 VAL A N 1
ATOM 947 C CA . VAL A 1 112 ? -8.563 5.176 -21.084 1.00 87.50 112 VAL A CA 1
ATOM 948 C C . VAL A 1 112 ? -9.539 4.508 -22.051 1.00 87.50 112 VAL A C 1
ATOM 950 O O . VAL A 1 112 ? -9.628 3.281 -22.048 1.00 87.50 112 VAL A O 1
ATOM 953 N N . ALA A 1 113 ? -10.199 5.278 -22.922 1.00 89.00 113 ALA A N 1
ATOM 954 C CA . ALA A 1 113 ? -11.112 4.741 -23.931 1.00 89.00 113 ALA A CA 1
ATOM 955 C C . ALA A 1 113 ? -10.402 3.759 -24.878 1.00 89.00 113 ALA A C 1
ATOM 957 O O . ALA A 1 113 ? -10.865 2.647 -25.098 1.00 89.00 113 ALA A O 1
ATOM 958 N N . MET A 1 114 ? -9.209 4.112 -25.359 1.00 90.69 114 MET A N 1
ATOM 959 C CA . MET A 1 114 ? -8.435 3.235 -26.238 1.00 90.69 114 MET A CA 1
ATOM 960 C C . MET A 1 114 ? -7.991 1.931 -25.541 1.00 90.69 114 MET A C 1
ATOM 962 O O . MET A 1 114 ? -7.930 0.872 -26.171 1.00 90.69 114 MET A O 1
ATOM 966 N N . ILE A 1 115 ? -7.659 1.982 -24.245 1.00 89.50 115 ILE A N 1
ATOM 967 C CA . ILE A 1 115 ? -7.358 0.782 -23.446 1.00 89.50 115 ILE A CA 1
ATOM 968 C C . ILE A 1 115 ? -8.616 -0.075 -23.275 1.00 89.50 115 ILE A C 1
ATOM 970 O O . ILE A 1 115 ? -8.539 -1.296 -23.416 1.00 89.50 115 ILE A O 1
ATOM 974 N N . GLN A 1 116 ? -9.763 0.550 -23.008 1.00 88.25 116 GLN A N 1
ATOM 975 C CA . GLN A 1 116 ? -11.046 -0.136 -22.887 1.00 88.25 116 GLN A CA 1
ATOM 976 C C . GLN A 1 116 ? -11.403 -0.879 -24.179 1.00 88.25 116 GLN A C 1
ATOM 978 O O . GLN A 1 116 ? -11.629 -2.088 -24.129 1.00 88.25 116 GLN A O 1
ATOM 983 N N . ASP A 1 117 ? -11.338 -0.209 -25.330 1.00 90.75 117 ASP A N 1
ATOM 984 C CA . ASP A 1 117 ? -11.586 -0.823 -26.640 1.00 90.75 117 ASP A CA 1
ATOM 985 C C . ASP A 1 117 ? -10.689 -2.053 -26.852 1.00 90.75 117 ASP A C 1
ATOM 987 O O . ASP A 1 117 ? -11.109 -3.110 -27.335 1.00 90.75 117 ASP A O 1
ATOM 991 N N . ARG A 1 118 ? -9.424 -1.964 -26.427 1.00 89.00 118 ARG A N 1
ATOM 992 C CA . ARG A 1 118 ? -8.484 -3.087 -26.502 1.00 89.00 118 ARG A CA 1
ATOM 993 C C . ARG A 1 118 ? -8.871 -4.246 -25.576 1.00 89.00 118 ARG A C 1
ATOM 995 O O . ARG A 1 118 ? -8.737 -5.410 -25.950 1.00 89.00 118 ARG A O 1
ATOM 1002 N N . PHE A 1 119 ? -9.359 -3.948 -24.378 1.00 89.75 119 PHE A N 1
ATOM 1003 C CA . PHE A 1 119 ? -9.838 -4.950 -23.425 1.00 89.75 119 PHE A CA 1
ATOM 1004 C C . PHE A 1 119 ? -11.132 -5.635 -23.859 1.00 89.75 119 PHE A C 1
ATOM 1006 O O . PHE A 1 119 ? -11.364 -6.785 -23.477 1.00 89.75 119 PHE A O 1
ATOM 1013 N N . GLU A 1 120 ? -11.976 -4.941 -24.614 1.00 88.31 120 GLU A N 1
ATOM 1014 C CA . GLU A 1 120 ? -13.229 -5.468 -25.155 1.00 88.31 120 GLU A CA 1
ATOM 1015 C C . GLU A 1 120 ? -13.002 -6.296 -26.422 1.00 88.31 120 GLU A C 1
ATOM 1017 O O . GLU A 1 120 ? -13.661 -7.314 -26.619 1.00 88.31 120 GLU A O 1
ATOM 1022 N N . THR A 1 121 ? -12.019 -5.923 -27.244 1.00 91.25 121 THR A N 1
ATOM 1023 C CA . THR A 1 121 ? -11.666 -6.667 -28.466 1.00 91.25 121 THR A CA 1
ATOM 1024 C C . THR A 1 121 ? -10.901 -7.964 -28.197 1.00 91.25 121 THR A C 1
ATOM 1026 O O . THR A 1 121 ? -10.922 -8.864 -29.037 1.00 91.25 121 THR A O 1
ATOM 1029 N N . GLN A 1 122 ? -10.231 -8.096 -27.046 1.00 86.88 122 GLN A N 1
ATOM 1030 C CA . GLN A 1 122 ? -9.450 -9.290 -26.681 1.00 86.88 122 GLN A CA 1
ATOM 1031 C C . GLN A 1 122 ? -9.714 -9.743 -25.229 1.00 86.88 122 GLN A C 1
ATOM 1033 O O . GLN A 1 122 ? -8.795 -9.776 -24.404 1.00 86.88 122 GLN A O 1
ATOM 1038 N N . PRO A 1 123 ? -10.960 -10.111 -24.880 1.00 84.25 123 PRO A N 1
ATOM 1039 C CA . PRO A 1 123 ? -11.349 -10.372 -23.493 1.00 84.25 123 PRO A CA 1
ATOM 1040 C C . PRO A 1 123 ? -10.605 -11.560 -22.862 1.00 84.25 123 PRO A C 1
ATOM 1042 O O . PRO A 1 123 ? -10.315 -11.529 -21.670 1.00 84.25 123 PRO A O 1
ATOM 1045 N N . GLU A 1 124 ? -10.235 -12.566 -23.659 1.00 81.25 124 GLU A N 1
ATOM 1046 C CA . GLU A 1 124 ? -9.497 -13.753 -23.196 1.00 81.25 124 GLU A CA 1
ATOM 1047 C C . GLU A 1 124 ? -8.053 -13.439 -22.775 1.00 81.25 124 GLU A C 1
ATOM 1049 O O . GLU A 1 124 ? -7.506 -14.072 -21.868 1.00 81.25 124 GLU A O 1
ATOM 1054 N N . LEU A 1 125 ? -7.430 -12.441 -23.413 1.00 78.88 125 LEU A N 1
ATOM 1055 C CA . LEU A 1 125 ? -6.075 -11.999 -23.079 1.00 78.88 125 LEU A CA 1
ATOM 1056 C C . LEU A 1 125 ? -6.080 -11.132 -21.813 1.00 78.88 125 LEU A C 1
ATOM 1058 O O . LEU A 1 125 ? -5.187 -11.227 -20.968 1.00 78.88 125 LEU A O 1
ATOM 1062 N N . TYR A 1 126 ? -7.108 -10.295 -21.664 1.00 87.19 126 TYR A N 1
ATOM 1063 C CA . TYR A 1 126 ? -7.211 -9.311 -20.593 1.00 87.19 126 TYR A CA 1
ATOM 1064 C C . TYR A 1 126 ? -8.169 -9.772 -19.497 1.00 87.19 126 TYR A C 1
ATOM 1066 O O . TYR A 1 126 ? -9.308 -9.318 -19.404 1.00 87.19 126 TYR A O 1
ATOM 1074 N N . ARG A 1 127 ? -7.681 -10.654 -18.619 1.00 89.25 127 ARG A N 1
ATOM 1075 C CA . ARG A 1 127 ? -8.441 -11.129 -17.449 1.00 89.25 127 ARG A CA 1
ATOM 1076 C C . ARG A 1 127 ? -8.896 -9.968 -16.546 1.00 89.25 127 ARG A C 1
ATOM 1078 O O . ARG A 1 127 ? -8.186 -8.963 -16.466 1.00 89.25 127 ARG A O 1
ATOM 1085 N N . PRO A 1 128 ? -10.008 -10.103 -15.794 1.00 91.44 128 PRO A N 1
ATOM 1086 C CA . PRO A 1 128 ? -10.539 -9.027 -14.947 1.00 91.44 128 PRO A CA 1
ATOM 1087 C C . PRO A 1 128 ? -9.514 -8.409 -13.989 1.00 91.44 128 PRO A C 1
ATOM 1089 O O . PRO A 1 128 ? -9.413 -7.187 -13.908 1.00 91.44 128 PRO A O 1
ATOM 1092 N N . TRP A 1 129 ? -8.690 -9.234 -13.330 1.00 91.75 129 TRP A N 1
ATOM 1093 C CA . TRP A 1 129 ? -7.635 -8.734 -12.445 1.00 91.75 129 TRP A CA 1
ATOM 1094 C C . TRP A 1 129 ? -6.611 -7.878 -13.197 1.00 91.75 129 TRP A C 1
ATOM 1096 O O . TRP A 1 129 ? -6.138 -6.887 -12.659 1.00 91.75 129 TRP A O 1
ATOM 1106 N N . LEU A 1 130 ? -6.283 -8.211 -14.449 1.00 91.88 130 LEU A N 1
ATOM 1107 C CA . LEU A 1 130 ? -5.332 -7.439 -15.243 1.00 91.88 130 LEU A CA 1
ATOM 1108 C C . LEU A 1 130 ? -5.932 -6.102 -15.674 1.00 91.88 130 LEU A C 1
ATOM 1110 O O . LEU A 1 130 ? -5.246 -5.087 -15.585 1.00 91.88 130 LEU A O 1
ATOM 1114 N N . LYS A 1 131 ? -7.209 -6.084 -16.086 1.00 91.81 131 LYS A N 1
ATOM 1115 C CA . LYS A 1 131 ? -7.926 -4.833 -16.389 1.00 91.81 131 LYS A CA 1
ATOM 1116 C C . LYS A 1 131 ? -7.891 -3.897 -15.184 1.00 91.81 131 LYS A C 1
ATOM 1118 O O . LYS A 1 131 ? -7.522 -2.734 -15.312 1.00 91.81 131 LYS A O 1
ATOM 1123 N N . TYR A 1 132 ? -8.184 -4.449 -14.008 1.00 90.62 132 TYR A N 1
ATOM 1124 C CA . TYR A 1 132 ? -8.108 -3.736 -12.742 1.00 90.62 132 TYR A CA 1
ATOM 1125 C C . TYR A 1 132 ? -6.706 -3.177 -12.475 1.00 90.62 132 TYR A C 1
ATOM 1127 O O . TYR A 1 132 ? -6.566 -1.984 -12.221 1.00 90.62 132 TYR A O 1
ATOM 1135 N N . MET A 1 133 ? -5.656 -3.995 -12.593 1.00 89.44 133 MET A N 1
ATOM 1136 C CA . MET A 1 133 ? -4.285 -3.523 -12.378 1.00 89.44 133 MET A CA 1
ATOM 1137 C C . MET A 1 133 ? -3.897 -2.408 -13.350 1.00 89.44 133 MET A C 1
ATOM 1139 O O . MET A 1 133 ? -3.259 -1.438 -12.952 1.00 89.44 133 MET A O 1
ATOM 1143 N N . VAL A 1 134 ? -4.282 -2.515 -14.622 1.00 89.25 134 VAL A N 1
ATOM 1144 C CA . VAL A 1 134 ? -3.960 -1.481 -15.606 1.00 89.25 134 VAL A CA 1
ATOM 1145 C C . VAL A 1 134 ? -4.672 -0.170 -15.277 1.00 89.25 134 VAL A C 1
ATOM 1147 O O . VAL A 1 134 ? -4.015 0.865 -15.294 1.00 89.25 134 VAL A O 1
ATOM 1150 N N . PHE A 1 135 ? -5.960 -0.189 -14.935 1.00 85.50 135 PHE A N 1
ATOM 1151 C CA . PHE A 1 135 ? -6.686 1.047 -14.633 1.00 85.50 135 PHE A CA 1
ATOM 1152 C C . PHE A 1 135 ? -6.294 1.677 -13.295 1.00 85.50 135 PHE A C 1
ATOM 1154 O O . PHE A 1 135 ? -6.162 2.894 -13.219 1.00 85.50 135 PHE A O 1
ATOM 1161 N N . HIS A 1 136 ? -6.078 0.866 -12.259 1.00 83.12 136 HIS A N 1
ATOM 1162 C CA . HIS A 1 136 ? -5.907 1.372 -10.893 1.00 83.12 136 HIS A CA 1
ATOM 1163 C C . HIS A 1 136 ? -4.448 1.535 -10.470 1.00 83.12 136 HIS A C 1
ATOM 1165 O O . HIS A 1 136 ? -4.164 2.336 -9.584 1.00 83.12 136 HIS A O 1
ATOM 1171 N N . PHE A 1 137 ? -3.515 0.800 -11.088 1.00 83.06 137 PHE A N 1
ATOM 1172 C CA . PHE A 1 137 ? -2.109 0.797 -10.672 1.00 83.06 137 PHE A CA 1
ATOM 1173 C C . PHE A 1 137 ? -1.137 1.398 -11.686 1.00 83.06 137 PHE A C 1
ATOM 1175 O O . PHE A 1 137 ? -0.017 1.752 -11.303 1.00 83.06 137 PHE A O 1
ATOM 1182 N N . SER A 1 138 ? -1.517 1.546 -12.959 1.00 76.12 138 SER A N 1
ATOM 1183 C CA . SER A 1 138 ? -0.613 2.150 -13.946 1.00 76.12 138 SER A CA 1
ATOM 1184 C C . SER A 1 138 ? -0.285 3.593 -13.567 1.00 76.12 138 SER A C 1
ATOM 1186 O O . SER A 1 138 ? -1.171 4.402 -13.314 1.00 76.12 138 SER A O 1
ATOM 1188 N N . GLY A 1 139 ? 1.006 3.924 -13.524 1.00 68.38 139 GLY A N 1
ATOM 1189 C CA . GLY A 1 139 ? 1.466 5.265 -13.144 1.00 68.38 139 GLY A CA 1
ATOM 1190 C C . GLY A 1 139 ? 1.525 5.528 -11.634 1.00 68.38 139 GLY A C 1
ATOM 1191 O O . GLY A 1 139 ? 1.960 6.608 -11.228 1.00 68.38 139 GLY A O 1
ATOM 1192 N N . MET A 1 140 ? 1.174 4.550 -10.787 1.00 76.94 140 MET A N 1
ATOM 1193 C CA . MET A 1 140 ? 1.451 4.638 -9.352 1.00 76.94 140 MET A CA 1
ATOM 1194 C C . MET A 1 140 ? 2.961 4.714 -9.079 1.00 76.94 140 MET A C 1
ATOM 1196 O O . MET A 1 140 ? 3.798 4.193 -9.822 1.00 76.94 140 MET A O 1
ATOM 1200 N N . ARG A 1 141 ? 3.331 5.363 -7.970 1.00 69.25 141 ARG A N 1
ATOM 1201 C CA . ARG A 1 141 ? 4.736 5.561 -7.589 1.00 69.25 141 ARG A CA 1
ATOM 1202 C C . ARG A 1 141 ? 5.326 4.295 -6.966 1.00 69.25 141 ARG A C 1
ATOM 1204 O O . ARG A 1 141 ? 4.732 3.708 -6.061 1.00 69.25 141 ARG A O 1
ATOM 1211 N N . TYR A 1 142 ? 6.552 3.947 -7.368 1.00 76.38 142 TYR A N 1
ATOM 1212 C CA . TYR A 1 142 ? 7.330 2.889 -6.722 1.00 76.38 142 TYR A CA 1
ATOM 1213 C C . TYR A 1 142 ? 7.863 3.345 -5.359 1.00 76.38 142 TYR A C 1
ATOM 1215 O O . TYR A 1 142 ? 8.893 4.013 -5.251 1.00 76.38 142 TYR A O 1
ATOM 1223 N N . LYS A 1 143 ? 7.131 2.998 -4.303 1.00 74.56 143 LYS A N 1
ATOM 1224 C CA . LYS A 1 143 ? 7.488 3.238 -2.901 1.00 74.56 143 LYS A CA 1
ATOM 1225 C C . LYS A 1 143 ? 6.687 2.261 -2.040 1.00 74.56 143 LYS A C 1
ATOM 1227 O O . LYS A 1 143 ? 5.627 1.822 -2.462 1.00 74.56 143 LYS A O 1
ATOM 1232 N N . SER A 1 144 ? 7.194 1.888 -0.866 1.00 73.12 144 SER A N 1
ATOM 1233 C CA . SER A 1 144 ? 6.504 0.911 -0.009 1.00 73.12 144 SER A CA 1
ATOM 1234 C C . SER A 1 144 ? 5.093 1.376 0.362 1.00 73.12 144 SER A C 1
ATOM 1236 O O . SER A 1 144 ? 4.900 2.561 0.654 1.00 73.12 144 SER A O 1
ATOM 1238 N N . ALA A 1 145 ? 4.142 0.438 0.382 1.00 74.62 145 ALA A N 1
ATOM 1239 C CA . ALA A 1 145 ? 2.796 0.649 0.898 1.00 74.62 145 ALA A CA 1
ATOM 1240 C C . ALA A 1 145 ? 2.739 0.655 2.432 1.00 74.62 145 ALA A C 1
ATOM 1242 O O . ALA A 1 145 ? 1.697 0.991 3.001 1.00 74.62 145 ALA A O 1
ATOM 1243 N N . HIS A 1 146 ? 3.831 0.312 3.123 1.00 79.06 146 HIS A N 1
ATOM 1244 C CA . HIS A 1 146 ? 3.908 0.437 4.575 1.00 79.06 146 HIS A CA 1
ATOM 1245 C C . HIS A 1 146 ? 3.652 1.888 4.982 1.00 79.06 146 HIS A C 1
ATOM 1247 O O . HIS A 1 146 ? 4.354 2.801 4.541 1.00 79.06 146 HIS A O 1
ATOM 1253 N N . GLY A 1 147 ? 2.633 2.098 5.817 1.00 80.12 147 GLY A N 1
ATOM 1254 C CA . GLY A 1 147 ? 2.206 3.446 6.187 1.00 80.12 147 GLY A CA 1
ATOM 1255 C C . GLY A 1 147 ? 1.712 4.268 4.989 1.00 80.12 147 GLY A C 1
ATOM 1256 O O . GLY A 1 147 ? 1.941 5.470 4.936 1.00 80.12 147 GLY A O 1
ATOM 1257 N N . SER A 1 148 ? 1.089 3.630 3.994 1.00 82.44 148 SER A N 1
ATOM 1258 C CA . SER A 1 148 ? 0.298 4.313 2.951 1.00 82.44 148 SER A CA 1
ATOM 1259 C C . SER A 1 148 ? -1.210 4.261 3.221 1.00 82.44 148 SER A C 1
ATOM 1261 O O . SER A 1 148 ? -2.002 4.857 2.490 1.00 82.44 148 SER A O 1
ATOM 1263 N N . TRP A 1 149 ? -1.594 3.541 4.274 1.00 90.75 149 TRP A N 1
ATOM 1264 C CA . TRP A 1 149 ? -2.957 3.385 4.742 1.00 90.75 149 TRP A CA 1
ATOM 1265 C C . TRP A 1 149 ? -2.958 3.149 6.249 1.00 90.75 149 TRP A C 1
ATOM 1267 O O . TRP A 1 149 ? -2.029 2.532 6.778 1.00 90.75 149 TRP A O 1
ATOM 1277 N N . ALA A 1 150 ? -4.003 3.626 6.913 1.00 92.25 150 ALA A N 1
ATOM 1278 C CA . ALA A 1 150 ? -4.300 3.325 8.303 1.00 92.25 150 ALA A CA 1
ATOM 1279 C C . ALA A 1 150 ? -5.822 3.219 8.483 1.00 92.25 150 ALA A C 1
ATOM 1281 O O . ALA A 1 150 ? -6.583 3.871 7.770 1.00 92.25 150 ALA A O 1
ATOM 1282 N N . GLU A 1 151 ? -6.261 2.376 9.418 1.00 94.19 151 GLU A N 1
ATOM 1283 C CA . GLU A 1 151 ? -7.671 2.006 9.586 1.00 94.19 151 GLU A CA 1
ATOM 1284 C C . GLU A 1 151 ? -8.519 3.210 10.043 1.00 94.19 151 GLU A C 1
ATOM 1286 O O . GLU A 1 151 ? -8.324 3.689 11.168 1.00 94.19 151 GLU A O 1
ATOM 1291 N N . PRO A 1 152 ? -9.463 3.715 9.221 1.00 95.38 152 PRO A N 1
ATOM 1292 C CA . PRO A 1 152 ? -10.277 4.876 9.577 1.00 95.38 152 PRO A CA 1
ATOM 1293 C C . PRO A 1 152 ? -11.093 4.676 10.861 1.00 95.38 152 PRO A C 1
ATOM 1295 O O . PRO A 1 152 ? -11.245 5.623 11.634 1.00 95.38 152 PRO A O 1
ATOM 1298 N N . LYS A 1 153 ? -11.570 3.450 11.137 1.00 95.81 153 LYS A N 1
ATOM 1299 C CA . LYS A 1 153 ? -12.322 3.148 12.369 1.00 95.81 153 LYS A CA 1
ATOM 1300 C C . LYS A 1 153 ? -11.506 3.422 13.622 1.00 95.81 153 LYS A C 1
ATOM 1302 O O . LYS A 1 153 ? -12.012 4.000 14.581 1.00 95.81 153 LYS A O 1
ATOM 1307 N N . THR A 1 154 ? -10.233 3.036 13.604 1.00 96.38 154 THR A N 1
ATOM 1308 C CA . THR A 1 154 ? -9.323 3.252 14.729 1.00 96.38 154 THR A CA 1
ATOM 1309 C C . THR A 1 154 ? -9.132 4.739 14.997 1.00 96.38 154 THR A C 1
ATOM 1311 O O . THR A 1 154 ? -9.242 5.160 16.145 1.00 96.38 154 THR A O 1
ATOM 1314 N N . LEU A 1 155 ? -8.925 5.547 13.952 1.00 97.38 155 LEU A N 1
ATOM 1315 C CA . LEU A 1 155 ? -8.819 6.997 14.108 1.00 97.38 155 LEU A CA 1
ATOM 1316 C C . LEU A 1 155 ? -10.104 7.604 14.668 1.00 97.38 155 LEU A C 1
ATOM 1318 O O . LEU A 1 155 ? -10.036 8.393 15.604 1.00 97.38 155 LEU A O 1
ATOM 1322 N N . LEU A 1 156 ? -11.264 7.233 14.119 1.00 97.62 156 LEU A N 1
ATOM 1323 C CA . LEU A 1 156 ? -12.547 7.759 14.579 1.00 97.62 156 LEU A CA 1
ATOM 1324 C C . LEU A 1 156 ? -12.770 7.455 16.067 1.00 97.62 156 LEU A C 1
ATOM 1326 O O . LEU A 1 156 ? -13.156 8.344 16.818 1.00 97.62 156 LEU A O 1
ATOM 1330 N N . ALA A 1 157 ? -12.459 6.235 16.513 1.00 97.19 157 ALA A N 1
ATOM 1331 C CA . ALA A 1 157 ? -12.535 5.865 17.924 1.00 97.19 157 ALA A CA 1
ATOM 1332 C C . ALA A 1 157 ? -11.589 6.702 18.809 1.00 97.19 157 ALA A C 1
ATOM 1334 O O . ALA A 1 157 ? -11.972 7.114 19.905 1.00 97.19 157 ALA A O 1
ATOM 1335 N N . MET A 1 158 ? -10.367 6.979 18.337 1.00 97.19 158 MET A N 1
ATOM 1336 C CA . MET A 1 158 ? -9.407 7.827 19.055 1.00 97.19 158 MET A CA 1
ATOM 1337 C C . MET A 1 158 ? -9.879 9.282 19.135 1.00 97.19 158 MET A C 1
ATOM 1339 O O . MET A 1 158 ? -9.817 9.870 20.209 1.00 97.19 158 MET A O 1
ATOM 1343 N N . LEU A 1 159 ? -10.399 9.834 18.036 1.00 96.81 159 LEU A N 1
ATOM 1344 C CA . LEU A 1 159 ? -10.955 11.187 17.986 1.00 96.81 159 LEU A CA 1
ATOM 1345 C C . LEU A 1 159 ? -12.171 11.338 18.902 1.00 96.81 159 LEU A C 1
ATOM 1347 O O . LEU A 1 159 ? -12.220 12.272 19.689 1.00 96.81 159 LEU A O 1
ATOM 1351 N N . ILE A 1 160 ? -13.113 10.391 18.862 1.00 96.19 160 ILE A N 1
ATOM 1352 C CA . ILE A 1 160 ? -14.288 10.385 19.747 1.00 96.19 160 ILE A CA 1
ATOM 1353 C C . ILE A 1 160 ? -13.863 10.431 21.212 1.00 96.19 160 ILE A C 1
ATOM 1355 O O . ILE A 1 160 ? -14.388 11.231 21.979 1.00 96.19 160 ILE A O 1
ATOM 1359 N N . ARG A 1 161 ? -12.901 9.590 21.607 1.00 96.19 161 ARG A N 1
ATOM 1360 C CA . ARG A 1 16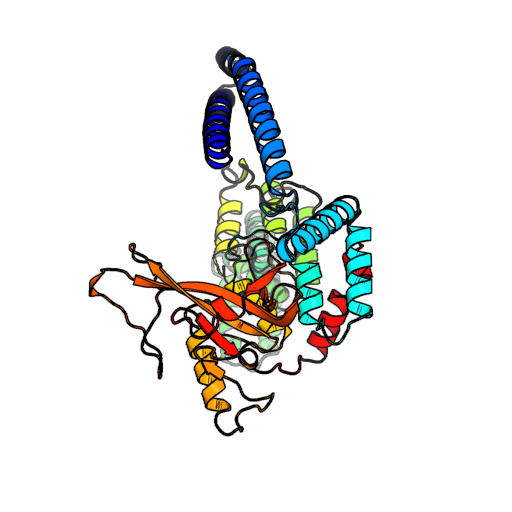1 ? -12.378 9.596 22.975 1.00 96.19 161 ARG A CA 1
ATOM 1361 C C . ARG A 1 161 ? -11.800 10.960 23.345 1.00 96.19 161 ARG A C 1
ATOM 1363 O O . ARG A 1 161 ? -12.019 11.425 24.458 1.00 96.19 161 ARG A O 1
ATOM 1370 N N . GLU A 1 162 ? -11.059 11.565 22.427 1.00 95.69 162 GLU A N 1
ATOM 1371 C CA . GLU A 1 162 ? -10.398 12.844 22.641 1.00 95.69 162 GLU A CA 1
ATOM 1372 C C . GLU A 1 162 ? -11.405 13.993 22.805 1.00 95.69 162 GLU A C 1
ATOM 1374 O O . GLU A 1 162 ? -11.282 14.793 23.731 1.00 95.69 162 GLU A O 1
ATOM 1379 N N . PHE A 1 163 ? -12.452 14.020 21.977 1.00 95.56 163 PHE A N 1
ATOM 1380 C CA . PHE A 1 163 ? -13.541 14.992 22.093 1.00 95.56 163 PHE A CA 1
ATOM 1381 C C . PHE A 1 163 ? -14.352 14.793 23.376 1.00 95.56 163 PHE A C 1
ATOM 1383 O O . PHE A 1 163 ? -14.623 15.758 24.083 1.00 95.56 163 PHE A O 1
ATOM 1390 N N . LEU A 1 164 ? -14.665 13.544 23.740 1.00 96.00 164 LEU A N 1
ATOM 1391 C CA . LEU A 1 164 ? -15.337 13.239 25.006 1.00 96.00 164 LEU A CA 1
ATOM 1392 C C . LEU A 1 164 ? -14.497 13.648 26.220 1.00 96.00 164 LEU A C 1
ATOM 1394 O O . LEU A 1 164 ? -15.051 14.031 27.250 1.00 96.00 164 LEU A O 1
ATOM 1398 N N . GLU A 1 165 ? -13.169 13.551 26.130 1.00 95.62 165 GLU A N 1
ATOM 1399 C CA . GLU A 1 165 ? -12.286 14.015 27.195 1.00 95.62 165 GLU A CA 1
ATOM 1400 C C . GLU A 1 165 ? -12.375 15.534 27.372 1.00 95.62 165 GLU A C 1
ATOM 1402 O O . GLU A 1 165 ? -12.474 15.990 28.514 1.00 95.62 165 GLU A O 1
ATOM 1407 N N . ASP A 1 166 ? -12.404 16.306 26.283 1.00 94.38 166 ASP A N 1
ATOM 1408 C CA . ASP A 1 166 ? -12.623 17.755 26.351 1.00 94.38 166 ASP A CA 1
ATOM 1409 C C . ASP A 1 166 ? -14.016 18.098 26.877 1.00 94.38 166 ASP A C 1
ATOM 1411 O O . ASP A 1 166 ? -14.135 18.942 27.766 1.00 94.38 166 ASP A O 1
ATOM 1415 N N . ASP A 1 167 ? -15.057 17.413 26.402 1.00 94.81 167 ASP A N 1
ATOM 1416 C CA . ASP A 1 167 ? -16.430 17.621 26.864 1.00 94.81 167 ASP A CA 1
ATOM 1417 C C . ASP A 1 167 ? -16.532 17.395 28.375 1.00 94.81 167 ASP A C 1
ATOM 1419 O O . ASP A 1 167 ? -16.956 18.284 29.112 1.00 94.81 167 ASP A O 1
ATOM 1423 N N . VAL A 1 168 ? -16.075 16.239 28.870 1.00 96.00 168 VAL A N 1
ATOM 1424 C CA . VAL A 1 168 ? -16.121 15.904 30.303 1.00 96.00 168 VAL A CA 1
ATOM 1425 C C . VAL A 1 168 ? -15.243 16.844 31.131 1.00 96.00 168 VAL A C 1
ATOM 1427 O O . VAL A 1 168 ? -15.615 17.191 32.252 1.00 96.00 168 VAL A O 1
ATOM 1430 N N . ARG A 1 169 ? -14.090 17.277 30.608 1.00 95.19 169 ARG A N 1
ATOM 1431 C CA . ARG A 1 169 ? -13.202 18.234 31.288 1.00 95.19 169 ARG A CA 1
ATOM 1432 C C . ARG A 1 169 ? -13.839 19.619 31.417 1.00 95.19 169 ARG A C 1
ATOM 1434 O O . ARG A 1 169 ? -13.577 20.301 32.406 1.00 95.19 169 ARG A O 1
ATOM 1441 N N . ASN A 1 170 ? -14.656 20.014 30.444 1.00 95.31 170 ASN A N 1
ATOM 1442 C CA . ASN A 1 170 ? -15.332 21.309 30.406 1.00 95.31 170 ASN A CA 1
ATOM 1443 C C . ASN A 1 170 ? -16.711 21.306 31.095 1.00 95.31 170 ASN A C 1
ATOM 1445 O O . ASN A 1 170 ? -17.291 22.375 31.289 1.00 95.31 170 ASN A O 1
ATOM 1449 N N . MET A 1 171 ? -17.242 20.141 31.484 1.00 96.88 171 MET A N 1
ATOM 1450 C CA . MET A 1 171 ? -18.490 20.039 32.245 1.00 96.88 171 MET A CA 1
ATOM 1451 C C . MET A 1 171 ? -18.339 20.573 33.673 1.00 96.88 171 MET A C 1
ATOM 1453 O O . MET A 1 171 ? -17.347 20.323 34.360 1.00 96.88 171 MET A O 1
ATOM 1457 N N . ASP A 1 172 ? -19.382 21.246 34.161 1.00 97.06 172 ASP A N 1
ATOM 1458 C CA . ASP A 1 172 ? -19.492 21.564 35.581 1.00 97.06 172 ASP A CA 1
ATOM 1459 C C . ASP A 1 172 ? -19.843 20.323 36.424 1.00 97.06 172 ASP A C 1
ATOM 1461 O O . ASP A 1 172 ? -20.299 19.286 35.930 1.00 97.06 172 ASP A O 1
ATOM 1465 N N . GLU A 1 173 ? -19.625 20.427 37.737 1.00 95.69 173 GLU A N 1
ATOM 1466 C CA . GLU A 1 173 ? -19.846 19.317 38.665 1.00 95.69 173 GLU A CA 1
ATOM 1467 C C . GLU A 1 173 ? -21.301 18.824 38.646 1.00 95.69 173 GLU A C 1
ATOM 1469 O O . GLU A 1 173 ? -21.540 17.618 38.674 1.00 95.69 173 GLU A O 1
ATOM 1474 N N . ALA A 1 174 ? -22.282 19.724 38.530 1.00 96.69 174 ALA A N 1
ATOM 1475 C CA . ALA A 1 174 ? -23.696 19.351 38.492 1.00 96.69 174 ALA A CA 1
ATOM 1476 C C . ALA A 1 174 ? -24.032 18.513 37.245 1.00 96.69 174 ALA A C 1
ATOM 1478 O O . ALA A 1 174 ? -24.752 17.515 37.338 1.00 96.69 174 ALA A O 1
ATOM 1479 N N . SER A 1 175 ? -23.462 18.881 36.100 1.00 97.31 175 SER A N 1
ATOM 1480 C CA . SER A 1 175 ? -23.603 18.185 34.823 1.00 97.31 175 SER A CA 1
ATOM 1481 C C . SER A 1 175 ? -22.942 16.809 34.864 1.00 97.31 175 SER A C 1
ATOM 1483 O O . SER A 1 175 ? -23.553 15.833 34.430 1.00 97.31 175 SER A O 1
ATOM 1485 N N . ILE A 1 176 ? -21.754 16.698 35.472 1.00 96.25 176 ILE A N 1
ATOM 1486 C CA . ILE A 1 176 ? -21.072 15.410 35.681 1.00 96.25 176 ILE A CA 1
ATOM 1487 C C . ILE A 1 176 ? -21.914 14.482 36.560 1.00 96.25 176 ILE A C 1
ATOM 1489 O O . ILE A 1 176 ? -22.074 13.307 36.236 1.00 96.25 176 ILE A O 1
ATOM 1493 N N . ILE A 1 177 ? -22.469 14.987 37.668 1.00 96.00 177 ILE A N 1
ATOM 1494 C CA . ILE A 1 177 ? -23.311 14.185 38.567 1.00 96.00 177 ILE A CA 1
ATOM 1495 C C . ILE A 1 177 ? -24.541 13.670 37.820 1.00 96.00 177 ILE A C 1
ATOM 1497 O O . ILE A 1 177 ? -24.805 12.469 37.845 1.00 96.00 177 ILE A O 1
ATOM 1501 N N . LYS A 1 178 ? -25.240 14.558 37.106 1.00 97.44 178 LYS A N 1
ATOM 1502 C CA . LYS A 1 178 ? -26.423 14.200 36.321 1.00 97.44 178 LYS A CA 1
ATOM 1503 C C . LYS A 1 178 ? -26.105 13.137 35.263 1.00 97.44 178 LYS A C 1
ATOM 1505 O O . LYS A 1 178 ? -26.805 12.132 35.189 1.00 97.44 178 LYS A O 1
ATOM 1510 N N . ALA A 1 179 ? -25.034 13.322 34.492 1.00 97.00 179 ALA A N 1
ATOM 1511 C CA . ALA A 1 179 ? -24.622 12.372 33.460 1.00 97.00 179 ALA A CA 1
ATOM 1512 C C . ALA A 1 179 ? -24.202 11.010 34.050 1.00 97.00 179 ALA A C 1
ATOM 1514 O O . ALA A 1 179 ? -24.527 9.964 33.487 1.00 97.00 179 ALA A O 1
ATOM 1515 N N . CYS A 1 180 ? -23.535 10.992 35.212 1.00 97.00 180 CYS A N 1
ATOM 1516 C CA . CYS A 1 180 ? -23.244 9.753 35.938 1.00 97.00 180 CYS A CA 1
ATOM 1517 C C . CYS A 1 180 ? -24.518 9.032 36.393 1.00 97.00 180 CYS A C 1
ATOM 1519 O O . CYS A 1 180 ? -24.593 7.809 36.272 1.00 97.00 180 CYS A O 1
ATOM 1521 N N . ASP A 1 181 ? -25.506 9.759 36.918 1.00 97.19 181 ASP A N 1
ATOM 1522 C CA . ASP A 1 181 ? -26.765 9.172 37.385 1.00 97.19 181 ASP A CA 1
ATOM 1523 C C . ASP A 1 181 ? -27.577 8.581 36.218 1.00 97.19 181 ASP A C 1
ATOM 1525 O O . ASP A 1 181 ? -28.110 7.474 36.334 1.00 97.19 181 ASP A O 1
ATOM 1529 N N . GLU A 1 182 ? -27.599 9.257 35.065 1.00 97.69 182 GLU A N 1
ATOM 1530 C CA . GLU A 1 182 ? -28.191 8.745 33.822 1.00 97.69 182 GLU A CA 1
ATOM 1531 C C . GLU A 1 182 ? -27.472 7.476 33.327 1.00 97.69 182 GLU A C 1
ATOM 1533 O O . GLU A 1 182 ? -28.120 6.464 33.042 1.00 97.69 182 GLU A O 1
ATOM 1538 N N . ALA A 1 183 ?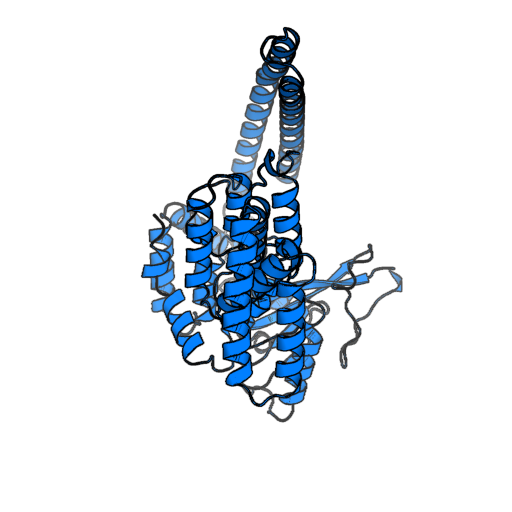 -26.133 7.478 33.308 1.00 97.12 183 ALA A N 1
ATOM 1539 C CA . ALA A 1 183 ? -25.327 6.313 32.935 1.00 97.12 183 ALA A CA 1
ATOM 1540 C C . ALA A 1 183 ? -25.565 5.114 33.871 1.00 97.12 183 ALA A C 1
ATOM 1542 O O . ALA A 1 183 ? -25.694 3.972 33.427 1.00 97.12 183 ALA A O 1
ATOM 1543 N N . VAL A 1 184 ? -25.667 5.361 35.180 1.00 97.62 184 VAL A N 1
ATOM 1544 C CA . VAL A 1 184 ? -26.005 4.339 36.179 1.00 97.62 184 VAL A CA 1
ATOM 1545 C C . VAL A 1 184 ? -27.386 3.743 35.914 1.00 97.62 184 VAL A C 1
ATOM 1547 O O . VAL A 1 184 ? -27.534 2.522 35.989 1.00 97.62 184 VAL A O 1
ATOM 1550 N N . ALA A 1 185 ? -28.387 4.578 35.619 1.00 97.56 185 ALA A N 1
ATOM 1551 C CA . ALA A 1 185 ? -29.744 4.116 35.342 1.00 97.56 185 ALA A CA 1
ATOM 1552 C C . ALA A 1 185 ? -29.787 3.206 34.103 1.00 97.56 185 ALA A C 1
ATOM 1554 O O . ALA A 1 185 ? -30.417 2.147 34.138 1.00 97.56 185 ALA A O 1
ATOM 1555 N N . GLU A 1 186 ? -29.060 3.568 33.043 1.00 97.06 186 GLU A N 1
ATOM 1556 C CA . GLU A 1 186 ? -28.929 2.738 31.843 1.00 97.06 186 GLU A CA 1
ATOM 1557 C C . GLU A 1 186 ? -28.269 1.383 32.153 1.00 97.06 186 GLU A C 1
ATOM 1559 O O . GLU A 1 186 ? -28.798 0.330 31.785 1.00 97.06 186 GLU A O 1
ATOM 1564 N N . LEU A 1 187 ? -27.148 1.384 32.884 1.00 96.56 187 LEU A N 1
ATOM 1565 C CA . LEU A 1 187 ? -26.429 0.157 33.243 1.00 96.56 187 LEU A CA 1
ATOM 1566 C C . LEU A 1 187 ? -27.250 -0.768 34.154 1.00 96.56 187 LEU A C 1
ATOM 1568 O O . LEU A 1 187 ? -27.188 -1.987 33.983 1.00 96.56 187 LEU A O 1
ATOM 1572 N N . GLU A 1 188 ? -28.034 -0.230 35.095 1.00 96.88 188 GLU A N 1
ATOM 1573 C CA . GLU A 1 188 ? -28.968 -1.032 35.904 1.00 96.88 188 GLU A CA 1
ATOM 1574 C C . GLU A 1 188 ? -30.080 -1.644 35.034 1.00 96.88 188 GLU A C 1
ATOM 1576 O O . GLU A 1 188 ? -30.444 -2.804 35.234 1.00 96.88 188 GLU A O 1
ATOM 1581 N N . GLY A 1 189 ? -30.561 -0.928 34.010 1.00 96.25 189 GLY A N 1
ATOM 1582 C CA . GLY A 1 189 ? -31.503 -1.467 33.023 1.00 96.25 189 GLY A CA 1
ATOM 1583 C C . GLY A 1 189 ? -30.924 -2.639 32.216 1.00 96.25 189 GLY A C 1
ATOM 1584 O O . GLY A 1 189 ? -31.564 -3.683 32.066 1.00 96.25 189 GLY A O 1
ATOM 1585 N N . ILE A 1 190 ? -29.675 -2.517 31.752 1.00 94.88 190 ILE A N 1
ATOM 1586 C CA . ILE A 1 190 ? -28.956 -3.601 31.054 1.00 94.88 190 ILE A CA 1
ATOM 1587 C C . ILE A 1 190 ? -28.709 -4.784 32.000 1.00 94.88 190 ILE A C 1
ATOM 1589 O O . ILE A 1 190 ? -28.857 -5.946 31.622 1.00 94.88 190 ILE A O 1
ATOM 1593 N N . LYS A 1 191 ? -28.356 -4.506 33.255 1.00 96.38 191 LYS A N 1
ATOM 1594 C CA . LYS A 1 191 ? -28.140 -5.532 34.277 1.00 96.38 191 LYS A CA 1
ATOM 1595 C C . LYS A 1 191 ? -29.413 -6.323 34.572 1.00 96.38 191 LYS A C 1
ATOM 1597 O O . LYS A 1 191 ? -29.327 -7.534 34.745 1.00 96.38 191 LYS A O 1
ATOM 1602 N N . ALA A 1 192 ? -30.574 -5.670 34.596 1.00 95.88 192 ALA A N 1
ATOM 1603 C CA . ALA A 1 192 ? -31.859 -6.330 34.818 1.00 95.88 192 ALA A CA 1
ATOM 1604 C C . ALA A 1 192 ? -32.266 -7.269 33.666 1.00 95.88 192 ALA A C 1
ATOM 1606 O O . ALA A 1 192 ? -33.003 -8.226 33.895 1.00 95.88 192 ALA A O 1
ATOM 1607 N N . SER A 1 193 ? -31.785 -7.020 32.443 1.00 94.88 193 SER A N 1
ATOM 1608 C CA . SER A 1 193 ? -32.133 -7.815 31.256 1.00 94.88 193 SER A CA 1
ATOM 1609 C C . SER A 1 193 ? -31.156 -8.955 30.946 1.00 94.88 193 SER A C 1
ATOM 1611 O O . SER A 1 193 ? -31.469 -9.820 30.128 1.00 94.88 193 SER A O 1
ATOM 1613 N N . THR A 1 194 ? -29.988 -9.007 31.595 1.00 93.75 194 THR A N 1
ATOM 1614 C CA . THR A 1 194 ? -28.989 -10.059 31.362 1.00 93.75 194 THR A CA 1
ATOM 1615 C C . THR A 1 194 ? -28.987 -11.115 32.467 1.00 93.75 194 THR A C 1
ATOM 1617 O O . THR A 1 194 ? -29.076 -10.808 33.651 1.00 93.75 194 THR A O 1
ATOM 1620 N N . THR A 1 195 ? -28.823 -12.385 32.093 1.00 94.69 195 THR A N 1
ATOM 1621 C CA . THR A 1 195 ? -28.676 -13.513 33.036 1.00 94.69 195 THR A CA 1
ATOM 1622 C C . THR A 1 195 ? -27.219 -13.948 33.220 1.00 94.69 195 THR A C 1
ATOM 1624 O O . THR A 1 195 ? -26.919 -14.825 34.030 1.00 94.69 195 THR A O 1
ATOM 1627 N N . ASN A 1 196 ? -26.284 -13.339 32.483 1.00 95.75 196 ASN A N 1
ATOM 1628 C CA . ASN A 1 196 ? -24.870 -13.693 32.527 1.00 95.75 196 ASN A CA 1
ATOM 1629 C C . ASN A 1 196 ? -24.205 -13.129 33.795 1.00 95.75 196 ASN A C 1
ATOM 1631 O O . ASN A 1 196 ? -23.938 -11.932 33.897 1.00 95.75 196 ASN A O 1
ATOM 1635 N N . THR A 1 197 ? -23.876 -14.006 34.745 1.00 94.81 197 THR A N 1
ATOM 1636 C CA . THR A 1 197 ? -23.294 -13.645 36.051 1.00 94.81 197 THR A CA 1
ATOM 1637 C C . THR A 1 197 ? -21.971 -12.886 35.944 1.00 94.81 197 THR A C 1
ATOM 1639 O O . THR A 1 197 ? -21.732 -11.956 36.717 1.00 94.81 197 THR A O 1
ATOM 1642 N N . ARG A 1 198 ? -21.124 -13.216 34.958 1.00 95.75 198 ARG A N 1
ATOM 1643 C CA . ARG A 1 198 ? -19.871 -12.490 34.704 1.00 95.75 198 ARG A CA 1
ATOM 1644 C C . ARG A 1 198 ? -20.152 -11.061 34.248 1.00 95.75 198 ARG A C 1
ATOM 1646 O O . ARG A 1 198 ? -19.559 -10.126 34.787 1.00 95.75 198 ARG A O 1
ATOM 1653 N N . ARG A 1 199 ? -21.090 -10.889 33.310 1.00 94.19 199 ARG A N 1
ATOM 1654 C CA . ARG A 1 199 ? -21.491 -9.565 32.816 1.00 94.19 199 ARG A CA 1
ATOM 1655 C C . ARG A 1 199 ? -22.111 -8.718 33.926 1.00 94.19 199 ARG A C 1
ATOM 1657 O O . ARG A 1 199 ? -21.760 -7.552 34.057 1.00 94.19 199 ARG A O 1
ATOM 1664 N N . ILE A 1 200 ? -22.949 -9.309 34.779 1.00 94.56 200 ILE A N 1
ATOM 1665 C CA . ILE A 1 200 ? -23.513 -8.635 35.962 1.00 94.56 200 ILE A CA 1
ATOM 1666 C C . ILE A 1 200 ? -22.394 -8.121 36.884 1.00 94.56 200 ILE A C 1
ATOM 1668 O O . ILE A 1 200 ? -22.455 -6.988 37.359 1.00 94.56 200 ILE A O 1
ATOM 1672 N N . GLY A 1 201 ? -21.345 -8.919 37.115 1.00 95.44 201 GLY A N 1
ATOM 1673 C CA . GLY A 1 201 ? -20.184 -8.504 37.911 1.00 95.44 201 GLY A CA 1
ATOM 1674 C C . GLY A 1 201 ? -19.379 -7.349 37.295 1.00 95.44 201 GLY A C 1
ATOM 1675 O O . GLY A 1 201 ? -18.842 -6.512 38.019 1.00 95.44 201 GLY A O 1
ATOM 1676 N N . GLU A 1 202 ? -19.286 -7.273 35.967 1.00 94.31 202 GLU A N 1
ATOM 1677 C CA . GLU A 1 202 ? -18.691 -6.133 35.250 1.00 94.31 202 GLU A CA 1
ATOM 1678 C C . GLU A 1 202 ? -19.555 -4.871 35.376 1.00 94.31 202 GLU A C 1
ATOM 1680 O O . GLU A 1 202 ? -19.041 -3.825 35.772 1.00 94.31 202 GLU A O 1
ATOM 1685 N N . LEU A 1 203 ? -20.867 -4.989 35.149 1.00 94.81 203 LEU A N 1
ATOM 1686 C CA . LEU A 1 203 ? -21.820 -3.878 35.263 1.00 94.81 203 LEU A CA 1
ATOM 1687 C C . LEU A 1 203 ? -21.846 -3.295 36.683 1.00 94.81 203 LEU A C 1
ATOM 1689 O O . LEU A 1 203 ? -21.766 -2.082 36.851 1.00 94.81 203 LEU A O 1
ATOM 1693 N N . ASN A 1 204 ? -21.859 -4.140 37.722 1.00 96.06 204 ASN A N 1
ATOM 1694 C CA . ASN A 1 204 ? -21.792 -3.680 39.115 1.00 96.06 204 ASN A CA 1
ATOM 1695 C C . ASN A 1 204 ? -20.509 -2.884 39.412 1.00 96.06 204 ASN A C 1
ATOM 1697 O O . ASN A 1 204 ? -20.559 -1.903 40.155 1.00 96.06 204 ASN A O 1
ATOM 1701 N N . ARG A 1 205 ? -19.363 -3.278 38.833 1.00 95.00 205 ARG A N 1
ATOM 1702 C CA . ARG A 1 205 ? -18.101 -2.534 38.986 1.00 95.00 205 ARG A CA 1
ATOM 1703 C C . ARG A 1 205 ? -18.172 -1.164 38.313 1.00 95.00 205 ARG A C 1
ATOM 1705 O O . ARG A 1 205 ? -17.772 -0.187 38.938 1.00 95.00 205 ARG A O 1
ATOM 1712 N N . GLN A 1 206 ? -18.715 -1.083 37.097 1.00 94.94 206 GLN A N 1
ATOM 1713 C CA . GLN A 1 206 ? -18.899 0.191 36.391 1.00 94.94 206 GLN A CA 1
ATOM 1714 C C . GLN A 1 206 ? -19.868 1.123 37.138 1.00 94.94 206 GLN A C 1
ATOM 1716 O O . GLN A 1 206 ? -19.541 2.283 37.380 1.00 94.94 206 GLN A O 1
ATOM 1721 N N . ILE A 1 207 ? -21.010 0.604 37.605 1.00 95.94 207 ILE A N 1
ATOM 1722 C CA . ILE A 1 207 ? -21.983 1.364 38.409 1.00 95.94 207 ILE A CA 1
ATOM 1723 C C . ILE A 1 207 ? -21.335 1.909 39.689 1.00 95.94 207 ILE A C 1
ATOM 1725 O O . ILE A 1 207 ? -21.530 3.072 40.041 1.00 95.94 207 ILE A O 1
ATOM 1729 N N . ALA A 1 208 ? -20.545 1.093 40.394 1.00 95.31 208 ALA A N 1
ATOM 1730 C CA . ALA A 1 208 ? -19.848 1.535 41.599 1.00 95.31 208 ALA A CA 1
ATOM 1731 C C . ALA A 1 208 ? -18.813 2.636 41.304 1.00 95.31 208 ALA A C 1
ATOM 1733 O O . ALA A 1 208 ? -18.708 3.590 42.075 1.00 95.31 208 ALA A O 1
ATOM 1734 N N . GLN A 1 209 ? -18.079 2.536 40.188 1.00 94.62 209 GLN A N 1
ATOM 1735 C CA . GLN A 1 209 ? -17.147 3.578 39.747 1.00 94.62 209 GLN A CA 1
ATOM 1736 C C . GLN A 1 209 ? -17.875 4.903 39.495 1.00 94.62 209 GLN A C 1
ATOM 1738 O O . GLN A 1 209 ? -17.505 5.911 40.092 1.00 94.62 209 GLN A O 1
ATOM 1743 N N . LEU A 1 210 ? -18.964 4.885 38.720 1.00 94.88 210 LEU A N 1
ATOM 1744 C CA . LEU A 1 210 ? -19.768 6.075 38.414 1.00 94.88 210 LEU A CA 1
ATOM 1745 C C . LEU A 1 210 ? -20.384 6.725 39.664 1.00 94.88 210 LEU A C 1
ATOM 1747 O O . LEU A 1 210 ? -20.481 7.949 39.739 1.00 94.88 210 LEU A O 1
ATOM 1751 N N . LYS A 1 211 ? -20.758 5.931 40.677 1.00 93.50 211 LYS A N 1
ATOM 1752 C CA . LYS A 1 211 ? -21.339 6.450 41.926 1.00 93.50 211 LYS A CA 1
ATOM 1753 C C . LYS A 1 211 ? -20.305 7.050 42.876 1.00 93.50 211 LYS A C 1
ATOM 1755 O O . LYS A 1 211 ? -20.583 8.089 43.482 1.00 93.50 211 LYS A O 1
ATOM 1760 N N . PHE A 1 212 ? -19.145 6.409 43.036 1.00 90.00 212 PHE A N 1
ATOM 1761 C CA . PHE A 1 212 ? -18.289 6.639 44.208 1.00 90.00 212 PHE A CA 1
ATOM 1762 C C . PHE A 1 212 ? -16.834 7.016 43.903 1.00 90.00 212 PHE A C 1
ATOM 1764 O O . PHE A 1 212 ? -16.169 7.550 44.788 1.00 90.00 212 PHE A O 1
ATOM 1771 N N . PHE A 1 213 ? -16.316 6.769 42.695 1.00 84.44 213 PHE A N 1
ATOM 1772 C CA . PHE A 1 213 ? -14.881 6.901 42.415 1.00 84.44 213 PHE A CA 1
ATOM 1773 C C . PHE A 1 213 ? -14.611 7.795 41.208 1.00 84.44 213 PHE A C 1
ATOM 1775 O O . PHE A 1 213 ? -14.921 7.405 40.091 1.00 84.44 213 PHE A O 1
ATOM 1782 N N . ASN A 1 214 ? -13.967 8.951 41.434 1.00 88.06 214 ASN A N 1
ATOM 1783 C CA . ASN A 1 214 ? -13.522 9.892 40.393 1.00 88.06 214 ASN A CA 1
ATOM 1784 C C . ASN A 1 214 ? -14.530 9.988 39.230 1.00 88.06 214 ASN A C 1
ATOM 1786 O O . ASN A 1 214 ? -14.265 9.522 38.119 1.00 88.06 214 ASN A O 1
ATOM 1790 N N . ARG A 1 215 ? -15.712 10.543 39.537 1.00 92.19 215 ARG A N 1
ATOM 1791 C CA . ARG A 1 215 ? -16.877 10.587 38.641 1.00 92.19 215 ARG A CA 1
ATOM 1792 C C . ARG A 1 215 ? -16.545 11.060 37.219 1.00 92.19 215 ARG A C 1
ATOM 1794 O O . ARG A 1 215 ? -16.970 10.363 36.306 1.00 92.19 215 ARG A O 1
ATOM 1801 N N . PRO A 1 216 ? -15.730 12.115 36.996 1.00 94.12 216 PRO A N 1
ATOM 1802 C CA . PRO A 1 216 ? -15.342 12.516 35.642 1.00 94.12 216 PRO A CA 1
ATOM 1803 C C . PRO A 1 216 ? -14.625 11.400 34.874 1.00 94.12 216 PRO A C 1
ATOM 1805 O O . PRO A 1 216 ? -14.988 11.073 33.749 1.00 94.12 216 PRO A O 1
ATOM 1808 N N . LYS A 1 217 ? -13.642 10.743 35.501 1.00 95.44 217 LYS A N 1
ATOM 1809 C CA . LYS A 1 217 ? -12.898 9.647 34.865 1.00 95.44 217 LYS A CA 1
ATOM 1810 C C . LYS A 1 217 ? -13.783 8.426 34.602 1.00 95.44 217 LYS A C 1
ATOM 1812 O O . LYS A 1 217 ? -13.639 7.784 33.564 1.00 95.44 217 LYS A O 1
ATOM 1817 N N . ALA A 1 218 ? -14.668 8.091 35.541 1.00 95.44 218 ALA A N 1
ATOM 1818 C CA . ALA A 1 218 ? -15.611 6.986 35.381 1.00 95.44 218 ALA A CA 1
ATOM 1819 C C . ALA A 1 218 ? -16.621 7.267 34.255 1.00 95.44 218 ALA A C 1
ATOM 1821 O O . ALA A 1 218 ? -16.876 6.385 33.436 1.00 95.44 218 ALA A O 1
ATOM 1822 N N . LEU A 1 219 ? -17.135 8.499 34.182 1.00 97.25 219 LEU A N 1
ATOM 1823 C CA . LEU A 1 219 ? -18.039 8.954 33.130 1.00 97.25 219 LEU A CA 1
ATOM 1824 C C . LEU A 1 219 ? -17.363 8.907 31.760 1.00 97.25 219 LEU A C 1
ATOM 1826 O O . LEU A 1 219 ? -17.917 8.309 30.843 1.00 97.25 219 LEU A O 1
ATOM 1830 N N . LEU A 1 220 ? -16.146 9.450 31.639 1.00 96.62 220 LEU A N 1
ATOM 1831 C CA . LEU A 1 220 ? -15.363 9.390 30.403 1.00 96.62 220 LEU A CA 1
ATOM 1832 C C . LEU A 1 220 ? -15.154 7.945 29.939 1.00 96.62 220 LEU A C 1
ATOM 1834 O O . LEU A 1 220 ? -15.334 7.653 28.761 1.00 96.62 220 LEU A O 1
ATOM 1838 N N . GLY A 1 221 ? -14.814 7.032 30.856 1.00 96.06 221 GLY A N 1
ATOM 1839 C CA . GLY A 1 221 ? -14.669 5.609 30.542 1.00 96.06 221 GLY A CA 1
ATOM 1840 C C . GLY A 1 221 ? -15.963 4.991 30.004 1.00 96.06 221 GLY A C 1
ATOM 1841 O O . GLY A 1 221 ? -15.943 4.354 28.957 1.00 96.06 221 GLY A O 1
ATOM 1842 N N . TYR A 1 222 ? -17.094 5.239 30.674 1.00 96.94 222 TYR A N 1
ATOM 1843 C CA . TYR A 1 222 ? -18.406 4.756 30.232 1.00 96.94 222 TYR A CA 1
ATOM 1844 C C . TYR A 1 222 ? -18.807 5.317 28.857 1.00 96.94 222 TYR A C 1
ATOM 1846 O O . TYR A 1 222 ? -19.209 4.551 27.981 1.00 96.94 222 TYR A O 1
ATOM 1854 N N . LEU A 1 223 ? -18.678 6.632 28.650 1.00 97.25 223 LEU A N 1
ATOM 1855 C CA . LEU A 1 223 ? -19.019 7.278 27.379 1.00 97.25 223 LEU A CA 1
ATOM 1856 C C . LEU A 1 223 ? -18.104 6.805 26.246 1.00 97.25 223 LEU A C 1
ATOM 1858 O O . LEU A 1 223 ? -18.592 6.517 25.157 1.00 97.25 223 LEU A O 1
ATOM 1862 N N . THR A 1 224 ? -16.803 6.654 26.515 1.00 95.50 224 THR A N 1
ATOM 1863 C CA . THR A 1 224 ? -15.842 6.121 25.540 1.00 95.50 224 THR A CA 1
ATOM 1864 C C . THR A 1 224 ? -16.230 4.706 25.127 1.00 95.50 224 THR A C 1
ATOM 1866 O O . THR A 1 224 ? -16.369 4.450 23.936 1.00 95.50 224 THR A O 1
ATOM 1869 N N . ASP A 1 225 ? -16.463 3.798 26.080 1.00 94.44 225 ASP A N 1
ATOM 1870 C CA . ASP A 1 225 ? -16.860 2.417 25.777 1.00 94.44 225 ASP A CA 1
ATOM 1871 C C . ASP A 1 225 ? -18.161 2.379 24.959 1.00 94.44 225 ASP A C 1
ATOM 1873 O O . ASP A 1 225 ? -18.274 1.634 23.982 1.00 94.44 225 ASP A O 1
ATOM 1877 N N . LYS A 1 226 ? -19.138 3.217 25.328 1.00 95.00 226 LYS A N 1
ATOM 1878 C CA . LYS A 1 226 ? -20.423 3.327 24.635 1.00 95.00 226 LYS A CA 1
ATOM 1879 C C . LYS A 1 226 ? -20.254 3.800 23.195 1.00 95.00 226 LYS A C 1
ATOM 1881 O O . LYS A 1 226 ? -20.732 3.126 22.287 1.00 95.00 226 LYS A O 1
ATOM 1886 N N . GLU A 1 227 ? -19.586 4.927 22.967 1.00 95.00 227 GLU A N 1
ATOM 1887 C CA . GLU A 1 227 ? -19.458 5.505 21.626 1.00 95.00 227 GLU A CA 1
ATOM 1888 C C . GLU A 1 227 ? -18.495 4.709 20.736 1.00 95.00 227 GLU A C 1
ATOM 1890 O O . GLU A 1 227 ? -18.807 4.465 19.571 1.00 95.00 227 GLU A O 1
ATOM 1895 N N . VAL A 1 228 ? -17.379 4.204 21.275 1.00 94.25 228 VAL A N 1
ATOM 1896 C CA . VAL A 1 228 ? -16.442 3.357 20.517 1.00 94.25 228 VAL A CA 1
ATOM 1897 C C . VAL A 1 228 ? -17.102 2.042 20.098 1.00 94.25 228 VAL A C 1
ATOM 1899 O O . VAL A 1 228 ? -16.906 1.608 18.966 1.00 94.25 228 VAL A O 1
ATOM 1902 N N . SER A 1 229 ? -17.969 1.449 20.928 1.00 93.94 229 SER A N 1
ATOM 1903 C CA . SER A 1 229 ? -18.705 0.238 20.528 1.00 93.94 229 SER A CA 1
ATOM 1904 C C . SER A 1 229 ? -19.638 0.454 19.328 1.00 93.94 229 SER A C 1
ATOM 1906 O O . SER A 1 229 ? -19.886 -0.480 18.565 1.00 93.94 229 SER A O 1
ATOM 1908 N N . LYS A 1 230 ? -20.122 1.686 19.102 1.00 95.56 230 LYS A N 1
ATOM 1909 C CA . LYS A 1 230 ? -20.893 2.025 17.895 1.00 95.56 230 LYS A CA 1
ATOM 1910 C C . LYS A 1 230 ? -19.998 2.076 16.660 1.00 95.56 230 LYS A C 1
ATOM 1912 O O . LYS A 1 230 ? -20.435 1.652 15.594 1.00 95.56 230 LYS A O 1
ATOM 1917 N N . VAL A 1 231 ? -18.747 2.524 16.799 1.00 95.81 231 VAL A N 1
ATOM 1918 C CA . VAL A 1 231 ? -17.779 2.582 15.686 1.00 95.81 231 VAL A CA 1
ATOM 1919 C C . VAL A 1 231 ? -17.549 1.201 15.077 1.00 95.81 231 VAL A C 1
ATOM 1921 O O . VAL A 1 231 ? -17.460 1.074 13.854 1.00 95.81 231 VAL A O 1
ATOM 1924 N N . ASP A 1 232 ? -17.534 0.152 15.901 1.00 92.50 232 ASP A N 1
ATOM 1925 C CA . ASP A 1 232 ? -17.390 -1.225 15.422 1.00 92.50 232 ASP A CA 1
ATOM 1926 C C . ASP A 1 232 ? -18.524 -1.635 14.471 1.00 92.50 232 ASP A C 1
ATOM 1928 O O . ASP A 1 232 ? -18.285 -2.373 13.511 1.00 92.50 232 ASP A O 1
ATOM 1932 N N . THR A 1 233 ? -19.732 -1.104 14.685 1.00 95.44 233 THR A N 1
ATOM 1933 C CA . THR A 1 233 ? -20.915 -1.398 13.862 1.00 95.44 233 THR A CA 1
ATOM 1934 C C . THR A 1 233 ? -21.001 -0.595 12.569 1.00 95.44 233 THR A C 1
ATOM 1936 O O . THR A 1 233 ? -21.734 -0.999 11.670 1.00 95.44 233 THR A O 1
ATOM 1939 N N . TYR A 1 234 ? -20.255 0.506 12.447 1.00 96.81 234 TYR A N 1
ATOM 1940 C CA . TYR A 1 234 ? -20.300 1.340 11.251 1.00 96.81 234 TYR A CA 1
ATOM 1941 C C . TYR A 1 234 ? -19.687 0.629 10.043 1.00 96.81 234 TYR A C 1
ATOM 1943 O O . TYR A 1 234 ? -18.674 -0.069 10.137 1.00 96.81 234 TYR A O 1
ATOM 1951 N N . THR A 1 235 ? -20.279 0.838 8.879 1.00 94.38 235 THR A N 1
ATOM 1952 C CA . THR A 1 235 ? -19.675 0.538 7.580 1.00 94.38 235 THR A CA 1
ATOM 1953 C C . THR A 1 235 ? -18.513 1.492 7.299 1.00 94.38 235 THR A C 1
ATOM 1955 O O . THR A 1 235 ? -18.396 2.552 7.914 1.00 94.38 235 THR A O 1
ATOM 1958 N N . ASP A 1 236 ? -17.643 1.160 6.342 1.00 90.69 236 ASP A N 1
ATOM 1959 C CA . ASP A 1 236 ? -16.531 2.055 5.987 1.00 90.69 236 ASP A CA 1
ATOM 1960 C C . ASP A 1 236 ? -17.023 3.428 5.516 1.00 90.69 236 ASP A C 1
ATOM 1962 O O . ASP A 1 236 ? -16.431 4.447 5.856 1.00 90.69 236 ASP A O 1
ATOM 1966 N N . GLN A 1 237 ? -18.123 3.465 4.759 1.00 91.50 237 GLN A N 1
ATOM 1967 C CA . GLN A 1 237 ? -18.707 4.713 4.269 1.00 91.50 237 GLN A CA 1
ATOM 1968 C C . GLN A 1 237 ? -19.208 5.587 5.420 1.00 91.50 237 GLN A C 1
ATOM 1970 O O . GLN A 1 237 ? -18.905 6.779 5.453 1.00 91.50 237 GLN A O 1
ATOM 1975 N N . GLU A 1 238 ? -19.902 4.991 6.394 1.00 96.00 238 GLU A N 1
ATOM 1976 C CA . GLU A 1 238 ? -20.350 5.699 7.596 1.00 96.00 238 GLU A CA 1
ATOM 1977 C C . GLU A 1 238 ? -19.168 6.223 8.415 1.00 96.00 238 GLU A C 1
ATOM 1979 O O . GLU A 1 238 ? -19.217 7.346 8.904 1.00 96.00 238 GLU A O 1
ATOM 1984 N N . VAL A 1 239 ? -18.074 5.463 8.528 1.00 96.44 239 VAL A N 1
ATOM 1985 C CA . VAL A 1 239 ? -16.864 5.916 9.236 1.00 96.44 239 VAL A CA 1
ATOM 1986 C C . VAL A 1 239 ? -16.251 7.134 8.553 1.00 96.44 239 VAL A C 1
ATOM 1988 O O . VAL A 1 239 ? -15.901 8.100 9.228 1.00 96.44 239 VAL A O 1
ATOM 1991 N N . ILE A 1 240 ? -16.142 7.118 7.222 1.00 95.06 240 ILE A N 1
ATOM 1992 C CA . ILE A 1 240 ? -15.629 8.267 6.468 1.00 95.06 240 ILE A CA 1
ATOM 1993 C C . ILE A 1 240 ? -16.541 9.483 6.632 1.00 95.06 240 ILE A C 1
ATOM 1995 O O . ILE A 1 240 ? -16.042 10.571 6.913 1.00 95.06 240 ILE A O 1
ATOM 1999 N N . GLN A 1 241 ? -17.859 9.300 6.549 1.00 95.69 241 GLN A N 1
ATOM 2000 C CA . GLN A 1 241 ? -18.815 10.377 6.795 1.00 95.69 241 GLN A CA 1
ATOM 2001 C C . GLN A 1 241 ? -18.674 10.941 8.217 1.00 95.69 241 GLN A C 1
ATOM 2003 O O . GLN A 1 241 ? -18.662 12.153 8.406 1.00 95.69 241 GLN A O 1
ATOM 2008 N N . LYS A 1 242 ? -18.510 10.083 9.229 1.00 96.69 242 LYS A N 1
ATOM 2009 C CA . LYS A 1 242 ? -18.322 10.506 10.624 1.00 96.69 242 LYS A CA 1
ATOM 2010 C C . LYS A 1 242 ? -17.014 11.267 10.838 1.00 96.69 242 LYS A C 1
ATOM 2012 O O . LYS A 1 242 ? -16.990 12.193 11.641 1.00 96.69 242 LYS A O 1
ATOM 2017 N N . LEU A 1 243 ? -15.945 10.924 10.117 1.00 96.62 243 LEU A N 1
ATOM 2018 C CA . LEU A 1 243 ? -14.706 11.709 10.119 1.00 96.62 243 LEU A CA 1
ATOM 2019 C C . LEU A 1 243 ? -14.912 13.092 9.482 1.00 96.62 243 LEU A C 1
ATOM 2021 O O . LEU A 1 243 ? -14.420 14.085 10.015 1.00 96.62 243 LEU A O 1
ATOM 2025 N N . GLU A 1 244 ? -15.658 13.179 8.377 1.00 95.00 244 GLU A N 1
ATOM 2026 C CA . GLU A 1 244 ? -16.022 14.461 7.752 1.00 95.00 244 GLU A CA 1
ATOM 2027 C C . GLU A 1 244 ? -16.896 15.316 8.693 1.00 95.00 244 GLU A C 1
ATOM 2029 O O . GLU A 1 244 ? -16.641 16.507 8.860 1.00 95.00 244 GLU A O 1
ATOM 2034 N N . GLU A 1 245 ? -17.875 14.714 9.376 1.00 95.62 245 GLU A N 1
ATOM 2035 C CA . GLU A 1 245 ? -18.690 15.379 10.404 1.00 95.62 245 GLU A CA 1
ATOM 2036 C C . GLU A 1 245 ? -17.836 15.862 11.586 1.00 95.62 245 GLU A C 1
ATOM 2038 O O . GLU A 1 245 ? -18.012 16.988 12.049 1.00 95.62 245 GLU A O 1
ATOM 2043 N N . ALA A 1 246 ? -16.876 15.052 12.046 1.00 94.06 246 ALA A N 1
ATOM 2044 C CA . ALA A 1 246 ? -15.946 15.444 13.102 1.00 94.06 246 ALA A CA 1
ATOM 2045 C C . ALA A 1 246 ? -15.130 16.681 12.703 1.00 94.06 246 ALA A C 1
ATOM 2047 O O . ALA A 1 246 ? -15.009 17.609 13.498 1.00 94.06 246 ALA A O 1
ATOM 2048 N N . ARG A 1 247 ? -14.649 16.754 11.454 1.00 93.69 247 ARG A N 1
ATOM 2049 C CA . ARG A 1 247 ? -13.975 17.952 10.929 1.00 93.69 247 ARG A CA 1
ATOM 2050 C C . ARG A 1 247 ? -14.860 19.200 11.001 1.00 93.69 247 ARG A C 1
ATOM 2052 O O . ARG A 1 247 ? -14.362 20.277 11.306 1.00 93.69 247 ARG A O 1
ATOM 2059 N N . LEU A 1 248 ? -16.146 19.075 10.678 1.00 93.12 248 LEU A N 1
ATOM 2060 C CA . LEU A 1 248 ? -17.077 20.208 10.672 1.00 93.12 248 LEU A CA 1
ATOM 2061 C C . LEU A 1 248 ? -17.453 20.667 12.086 1.00 93.12 248 LEU A C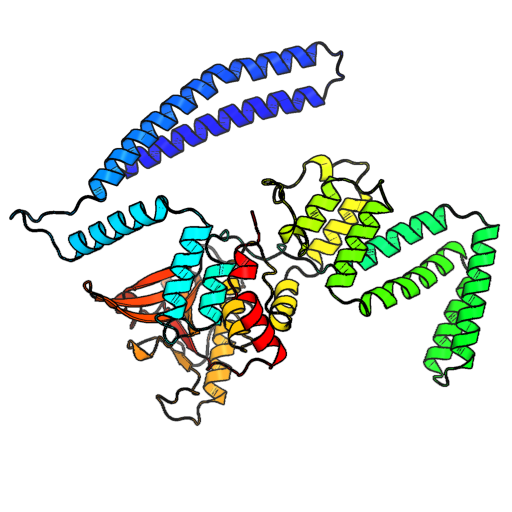 1
ATOM 2063 O O . LEU A 1 248 ? -17.601 21.865 12.318 1.00 93.12 248 LEU A O 1
ATOM 2067 N N . ASN A 1 249 ? -17.601 19.723 13.015 1.00 93.88 249 ASN A N 1
ATOM 2068 C CA . ASN A 1 249 ? -18.033 20.000 14.385 1.00 93.88 249 ASN A CA 1
ATOM 2069 C C . ASN A 1 249 ? -16.887 20.450 15.305 1.00 93.88 249 ASN A C 1
ATOM 2071 O O . ASN A 1 249 ? -17.150 21.100 16.314 1.00 93.88 249 ASN A O 1
ATOM 2075 N N . HIS A 1 250 ? -15.638 20.145 14.945 1.00 91.25 250 HIS A N 1
ATOM 2076 C CA . HIS A 1 250 ? -14.439 20.482 15.714 1.00 91.25 250 HIS A CA 1
ATOM 2077 C C . HIS A 1 250 ? -13.506 21.381 14.885 1.00 91.25 250 HIS A C 1
ATOM 2079 O O . HIS A 1 250 ? -12.529 20.901 14.302 1.00 91.25 250 HIS A O 1
ATOM 2085 N N . PRO A 1 251 ? -13.807 22.694 14.777 1.00 87.69 251 PRO A N 1
ATOM 2086 C CA . PRO A 1 251 ? -13.011 23.638 13.986 1.00 87.69 251 PRO A CA 1
ATOM 2087 C C . PRO A 1 251 ? -11.605 23.886 14.560 1.00 87.69 251 PRO A C 1
ATOM 2089 O O . PRO A 1 251 ? -10.784 24.527 13.909 1.00 87.69 251 PRO A O 1
ATOM 2092 N N . ASP A 1 252 ? -11.336 23.403 15.771 1.00 87.19 252 ASP A N 1
ATOM 2093 C CA . ASP A 1 252 ? -10.035 23.385 16.436 1.00 87.19 252 ASP A CA 1
ATOM 2094 C C . ASP A 1 252 ? -9.104 22.274 15.922 1.00 87.19 252 ASP A C 1
ATOM 2096 O O . ASP A 1 252 ? -7.909 22.300 16.222 1.00 87.19 252 ASP A O 1
ATOM 2100 N N . LEU A 1 253 ? -9.609 21.328 15.119 1.00 90.81 253 LEU A N 1
ATOM 2101 C CA . LEU A 1 253 ? -8.766 20.353 14.433 1.00 90.81 253 LEU A CA 1
ATOM 2102 C C . LEU A 1 253 ? -7.808 21.067 13.463 1.00 90.81 253 LEU A C 1
ATOM 2104 O O . LEU A 1 253 ? -8.265 21.727 12.521 1.00 90.81 253 LEU A O 1
ATOM 2108 N N . PRO A 1 254 ? -6.481 20.903 13.622 1.00 92.81 254 PRO A N 1
ATOM 2109 C CA . PRO A 1 254 ? -5.528 21.590 12.765 1.00 92.81 254 PRO A CA 1
ATOM 2110 C C . PRO A 1 254 ? -5.683 21.189 11.288 1.00 92.81 254 PRO A C 1
ATOM 2112 O O . PRO A 1 254 ? -5.809 19.997 10.985 1.00 92.81 254 PRO A O 1
ATOM 2115 N N . PRO A 1 255 ? -5.589 22.131 10.328 1.00 91.25 255 PRO A N 1
ATOM 2116 C CA . PRO A 1 255 ? -5.682 21.813 8.900 1.00 91.25 255 PRO A CA 1
ATOM 2117 C C . PRO A 1 255 ? -4.677 20.745 8.440 1.00 91.25 255 PRO A C 1
ATOM 2119 O O . PRO A 1 255 ? -5.015 19.876 7.633 1.00 91.25 255 PRO A O 1
ATOM 2122 N N . TRP A 1 256 ? -3.457 20.760 8.989 1.00 91.69 256 TRP A N 1
ATOM 2123 C CA . TRP A 1 256 ? -2.427 19.764 8.684 1.00 91.69 256 TRP A CA 1
ATOM 2124 C C . TRP A 1 256 ? -2.824 18.347 9.121 1.00 91.69 256 TRP A C 1
ATOM 2126 O O . TRP A 1 256 ? -2.454 17.373 8.463 1.00 91.69 256 TRP A O 1
ATOM 2136 N N . MET A 1 257 ? -3.584 18.217 10.215 1.00 94.00 257 MET A N 1
ATOM 2137 C CA . MET A 1 257 ? -4.055 16.927 10.711 1.00 94.00 257 MET A CA 1
ATOM 2138 C C . MET A 1 257 ? -5.000 16.313 9.688 1.00 94.00 257 MET A C 1
ATOM 2140 O O . MET A 1 257 ? -4.859 15.142 9.343 1.00 94.00 257 MET A O 1
ATOM 2144 N N . TRP A 1 258 ? -5.917 17.117 9.146 1.00 92.38 258 TRP A N 1
ATOM 2145 C CA . TRP A 1 258 ? -6.855 16.646 8.137 1.00 92.38 258 TRP A CA 1
ATOM 2146 C C . TRP A 1 258 ? -6.162 16.201 6.847 1.00 92.38 258 TRP A C 1
ATOM 2148 O O . TRP A 1 258 ? -6.511 15.157 6.305 1.00 92.38 258 TRP A O 1
ATOM 2158 N N . GLN A 1 259 ? -5.131 16.919 6.397 1.00 90.94 259 GLN A N 1
ATOM 2159 C CA . GLN A 1 259 ? -4.323 16.489 5.249 1.00 90.94 259 GLN A CA 1
ATOM 2160 C C . GLN A 1 259 ? -3.717 15.088 5.469 1.00 90.94 259 GLN A C 1
ATOM 2162 O O . GLN A 1 259 ? -3.702 14.247 4.570 1.00 90.94 259 GLN A O 1
ATOM 2167 N N . GLU A 1 260 ? -3.261 14.793 6.689 1.00 92.06 260 GLU A N 1
ATOM 2168 C CA . GLU A 1 260 ? -2.761 13.465 7.049 1.00 92.06 260 GLU A CA 1
ATOM 2169 C C . GLU A 1 260 ? -3.887 12.420 7.151 1.00 92.06 260 GLU A C 1
ATOM 2171 O O . GLU A 1 260 ? -3.677 11.266 6.791 1.00 92.06 260 GLU A O 1
ATOM 2176 N N . ILE A 1 261 ? -5.099 12.794 7.561 1.00 93.25 261 ILE A N 1
ATOM 2177 C CA . ILE A 1 261 ? -6.262 11.893 7.511 1.00 93.25 261 ILE A CA 1
ATOM 2178 C C . ILE A 1 261 ? -6.605 11.550 6.058 1.00 93.25 261 ILE A C 1
ATOM 2180 O O . ILE A 1 261 ? -6.758 10.373 5.725 1.00 93.25 261 ILE A O 1
ATOM 2184 N N . GLU A 1 262 ? -6.668 12.544 5.169 1.00 91.12 262 GLU A N 1
ATOM 2185 C CA . GLU A 1 262 ? -6.922 12.328 3.741 1.00 91.12 262 GLU A CA 1
ATOM 2186 C C . GLU A 1 262 ? -5.906 11.358 3.151 1.00 91.12 262 GLU A C 1
ATOM 2188 O O . GLU A 1 262 ? -6.270 10.374 2.506 1.00 91.12 262 GLU A O 1
ATOM 2193 N N . LYS A 1 263 ? -4.631 11.580 3.464 1.00 88.75 263 LYS A N 1
ATOM 2194 C CA . LYS A 1 263 ? -3.516 10.819 2.914 1.00 88.75 263 LYS A CA 1
ATOM 2195 C C . LYS A 1 263 ? -3.561 9.319 3.207 1.00 88.75 263 LYS A C 1
ATOM 2197 O O . LYS A 1 263 ? -3.146 8.522 2.364 1.00 88.75 263 LYS A O 1
ATOM 2202 N N . PHE A 1 264 ? -4.045 8.927 4.382 1.00 90.50 264 PHE A N 1
ATOM 2203 C CA . PHE A 1 264 ? -4.030 7.534 4.843 1.00 90.50 264 PHE A CA 1
ATOM 2204 C C . PHE A 1 264 ? -5.387 6.826 4.726 1.00 90.50 264 PHE A C 1
ATOM 2206 O O . PHE A 1 264 ? -5.471 5.628 4.996 1.00 90.50 264 PHE A O 1
ATOM 2213 N N . THR A 1 265 ? -6.437 7.518 4.283 1.00 90.94 265 THR A N 1
ATOM 2214 C CA . THR A 1 265 ? -7.798 6.969 4.164 1.00 90.94 265 THR A CA 1
ATOM 2215 C C . THR A 1 265 ? -8.298 7.025 2.711 1.00 90.94 265 THR A C 1
ATOM 2217 O O . THR A 1 265 ? -7.608 7.551 1.835 1.00 90.94 265 THR A O 1
ATOM 2220 N N . PRO A 1 266 ? -9.482 6.468 2.392 1.00 87.94 266 PRO A N 1
ATOM 2221 C CA . PRO A 1 266 ? -10.113 6.639 1.078 1.00 87.94 266 PRO A CA 1
ATOM 2222 C C . PRO A 1 266 ? -10.438 8.093 0.698 1.00 87.94 266 PRO A C 1
ATOM 2224 O O . PRO A 1 266 ? -10.701 8.365 -0.471 1.00 87.94 266 PRO A O 1
ATOM 2227 N N . LEU A 1 267 ? -10.392 9.041 1.643 1.00 87.94 267 LEU A N 1
ATOM 2228 C CA . LEU A 1 267 ? -10.662 10.460 1.383 1.00 87.94 267 LEU A CA 1
ATOM 2229 C C . LEU A 1 267 ? -9.714 11.085 0.351 1.00 87.94 267 LEU A C 1
ATOM 2231 O O . LEU A 1 267 ? -10.122 12.004 -0.353 1.00 87.94 267 LEU A O 1
ATOM 2235 N N . LYS A 1 268 ? -8.499 10.552 0.173 1.00 84.62 268 LYS A N 1
ATOM 2236 C CA . LYS A 1 268 ? -7.593 10.958 -0.917 1.00 84.62 268 LYS A CA 1
ATOM 2237 C C . LYS A 1 268 ? -8.197 10.844 -2.315 1.00 84.62 268 LYS A C 1
ATOM 2239 O O . LYS A 1 268 ? -7.751 11.538 -3.214 1.00 84.62 268 LYS A O 1
ATOM 2244 N N . LEU A 1 269 ? -9.207 9.997 -2.519 1.00 78.75 269 LEU A N 1
ATOM 2245 C CA . LEU A 1 269 ? -9.900 9.920 -3.806 1.00 78.75 269 LEU A CA 1
ATOM 2246 C C . LEU A 1 269 ? -10.765 11.164 -4.068 1.00 78.75 269 LEU A C 1
ATOM 2248 O O . LEU A 1 269 ? -11.151 11.403 -5.201 1.00 78.75 269 LEU A O 1
ATOM 2252 N N . LYS A 1 270 ? -11.067 11.965 -3.040 1.00 80.75 270 LYS A N 1
ATOM 2253 C CA . LYS A 1 270 ? -11.842 13.208 -3.148 1.00 80.75 270 LYS A CA 1
ATOM 2254 C C . LYS A 1 270 ? -10.965 14.470 -3.148 1.00 80.75 270 LYS A C 1
ATOM 2256 O O . LYS A 1 270 ? -11.493 15.560 -3.358 1.00 80.75 270 LYS A O 1
ATOM 2261 N N . THR A 1 271 ? -9.662 14.357 -2.870 1.00 81.75 271 THR A N 1
ATOM 2262 C CA . THR A 1 271 ? -8.780 15.527 -2.729 1.00 81.75 271 THR A CA 1
ATOM 2263 C C . THR A 1 271 ? -8.278 16.012 -4.091 1.00 81.75 271 THR A C 1
ATOM 2265 O O . THR A 1 271 ? -7.888 15.217 -4.942 1.00 81.75 271 THR A O 1
ATOM 2268 N N . GLN A 1 272 ? -8.289 17.330 -4.294 1.00 78.31 272 GLN A N 1
ATOM 2269 C CA . GLN A 1 272 ? -7.785 17.995 -5.507 1.00 78.31 272 GLN A CA 1
ATOM 2270 C C . GLN A 1 272 ? -6.429 18.683 -5.271 1.00 78.31 272 GLN A C 1
ATOM 2272 O O . GLN A 1 272 ? -5.823 19.231 -6.196 1.00 78.31 272 GLN A O 1
ATOM 2277 N N . ASP A 1 273 ? -5.941 18.684 -4.026 1.00 79.31 273 ASP A N 1
ATOM 2278 C CA . ASP A 1 273 ? -4.653 19.274 -3.680 1.00 79.31 273 ASP A CA 1
ATOM 2279 C C . ASP A 1 273 ? -3.522 18.439 -4.283 1.00 79.31 273 ASP A C 1
ATOM 2281 O O . ASP A 1 273 ? -3.326 17.294 -3.905 1.00 79.31 273 ASP A O 1
ATOM 2285 N N . LYS A 1 274 ? -2.720 19.009 -5.185 1.00 80.62 274 LYS A N 1
ATOM 2286 C CA . LYS A 1 274 ? -1.572 18.313 -5.796 1.00 80.62 274 LYS A CA 1
ATOM 2287 C C . LYS A 1 274 ? -0.477 17.958 -4.788 1.00 80.62 274 LYS A C 1
ATOM 2289 O O . LYS A 1 274 ? 0.360 17.102 -5.076 1.00 80.62 274 LYS A O 1
ATOM 2294 N N . GLU A 1 275 ? -0.476 18.609 -3.631 1.00 81.19 275 GLU A N 1
ATOM 2295 C CA . GLU A 1 275 ? 0.518 18.456 -2.577 1.00 81.19 275 GLU A CA 1
ATOM 2296 C C . GLU A 1 275 ? 0.007 17.653 -1.378 1.00 81.19 275 GLU A C 1
ATOM 2298 O O . GLU A 1 275 ? 0.693 17.590 -0.359 1.00 81.19 275 GLU A O 1
ATOM 2303 N N . TRP A 1 276 ? -1.123 16.950 -1.520 1.00 79.19 276 TRP A N 1
ATOM 2304 C CA . TRP A 1 276 ? -1.750 16.152 -0.457 1.00 79.19 276 TRP A CA 1
ATOM 2305 C C . TRP A 1 276 ? -0.818 15.104 0.187 1.00 79.19 276 TRP A C 1
ATOM 2307 O O . TRP A 1 276 ? -0.997 14.711 1.337 1.00 79.19 276 TRP A O 1
ATOM 2317 N N . GLU A 1 277 ? 0.212 14.639 -0.533 1.00 76.94 277 GLU A N 1
ATOM 2318 C CA . GLU A 1 277 ? 1.200 13.693 0.001 1.00 76.94 277 GLU A CA 1
ATOM 2319 C C . GLU A 1 277 ? 2.335 14.355 0.806 1.00 76.94 277 GLU A C 1
ATOM 2321 O O . GLU A 1 277 ? 3.063 13.645 1.525 1.00 76.94 277 GLU A O 1
ATOM 2326 N N . LYS A 1 278 ? 2.552 15.670 0.648 1.00 83.69 278 LYS A N 1
ATOM 2327 C CA . LYS A 1 278 ? 3.623 16.395 1.339 1.00 83.69 278 LYS A CA 1
ATOM 2328 C C . LYS A 1 278 ? 3.271 16.522 2.812 1.00 83.69 278 LYS A C 1
ATOM 2330 O O . LYS A 1 278 ? 2.151 16.834 3.185 1.00 83.69 278 LYS A O 1
ATOM 2335 N N . VAL A 1 279 ? 4.264 16.268 3.660 1.00 80.50 279 VAL A N 1
ATOM 2336 C CA . VAL A 1 279 ? 4.114 16.491 5.098 1.00 80.50 279 VAL A CA 1
ATOM 2337 C C . VAL A 1 279 ? 4.055 17.996 5.323 1.00 80.50 279 VAL A C 1
ATOM 2339 O O . VAL A 1 279 ? 5.022 18.691 5.005 1.00 80.50 279 VAL A O 1
ATOM 2342 N N . ASN A 1 280 ? 2.946 18.486 5.869 1.00 83.31 280 ASN A N 1
ATOM 2343 C CA . ASN A 1 280 ? 2.837 19.887 6.249 1.00 83.31 280 ASN A CA 1
ATOM 2344 C C . ASN A 1 280 ? 3.783 20.179 7.439 1.00 83.31 280 ASN A C 1
ATOM 2346 O O . ASN A 1 280 ? 3.745 19.457 8.443 1.00 83.31 280 ASN A O 1
ATOM 2350 N N . PRO A 1 281 ? 4.671 21.191 7.333 1.00 85.00 281 PRO A N 1
ATOM 2351 C CA . PRO A 1 281 ? 5.605 21.553 8.398 1.00 85.00 281 PRO A CA 1
ATOM 2352 C C . PRO A 1 281 ? 4.926 21.966 9.714 1.00 85.00 281 PRO A C 1
ATOM 2354 O O . PRO A 1 281 ? 5.528 21.739 10.763 1.00 85.00 281 PRO A O 1
ATOM 2357 N N . GLU A 1 282 ? 3.691 22.478 9.671 1.00 85.94 282 GLU A N 1
ATOM 2358 C CA . GLU A 1 282 ? 2.877 22.853 10.845 1.00 85.94 282 GLU A CA 1
ATOM 2359 C C . GLU A 1 282 ? 2.624 21.660 11.783 1.00 85.94 282 GLU A C 1
ATOM 2361 O O . GLU A 1 282 ? 2.450 21.837 12.982 1.00 85.94 282 GLU A O 1
ATOM 2366 N N . ARG A 1 283 ? 2.741 20.412 11.292 1.00 84.38 283 ARG A N 1
ATOM 2367 C CA . ARG A 1 283 ? 2.694 19.191 12.126 1.00 84.38 283 ARG A CA 1
ATOM 2368 C C . ARG A 1 283 ? 3.637 19.240 13.333 1.00 84.38 283 ARG A C 1
ATOM 2370 O O . ARG A 1 283 ? 3.443 18.524 14.320 1.00 84.38 283 ARG A O 1
ATOM 2377 N N . TRP A 1 284 ? 4.732 19.987 13.227 1.00 83.81 284 TRP A N 1
ATOM 2378 C CA . TRP A 1 284 ? 5.753 20.048 14.267 1.00 83.81 284 TRP A CA 1
ATOM 2379 C C . TRP A 1 284 ? 5.547 21.182 15.266 1.00 83.81 284 TRP A C 1
ATOM 2381 O O . TRP A 1 284 ? 6.334 21.268 16.214 1.00 83.81 284 TRP A O 1
ATOM 2391 N N . ASP A 1 285 ? 4.490 21.975 15.105 1.00 83.19 285 ASP A N 1
ATOM 2392 C CA . ASP A 1 285 ? 4.150 23.049 16.024 1.00 83.19 285 ASP A CA 1
ATOM 2393 C C . ASP A 1 285 ? 3.875 22.495 17.427 1.00 83.19 285 ASP A C 1
ATOM 2395 O O . ASP A 1 285 ? 3.385 21.377 17.626 1.00 83.19 285 ASP A O 1
ATOM 2399 N N . PHE A 1 286 ? 4.303 23.254 18.436 1.00 73.38 286 PHE A N 1
ATOM 2400 C CA . PHE A 1 286 ? 4.300 22.788 19.821 1.00 73.38 286 PHE A CA 1
ATOM 2401 C C . PHE A 1 286 ? 2.878 22.591 20.363 1.00 73.38 286 PHE A C 1
ATOM 2403 O O . PHE A 1 286 ? 2.621 21.588 21.033 1.00 73.38 286 PHE A O 1
ATOM 2410 N N . GLU A 1 287 ? 1.970 23.509 20.023 1.00 79.50 287 GLU A N 1
ATOM 2411 C CA . GLU A 1 287 ? 0.562 23.506 20.450 1.00 79.50 287 GLU A CA 1
ATOM 2412 C C . GLU A 1 287 ? -0.205 22.272 19.940 1.00 79.50 287 GLU A C 1
ATOM 2414 O O . GLU A 1 287 ? -1.138 21.796 20.581 1.00 79.50 287 GLU A O 1
ATOM 2419 N N . ASP A 1 288 ? 0.276 21.658 18.859 1.00 87.31 288 ASP A N 1
ATOM 2420 C CA . ASP A 1 288 ? -0.377 20.538 18.182 1.00 87.31 288 ASP A CA 1
ATOM 2421 C C . ASP A 1 288 ? 0.140 19.162 18.620 1.00 87.31 288 ASP A C 1
ATOM 2423 O O . ASP A 1 288 ? -0.166 18.124 18.019 1.00 87.31 288 ASP A O 1
ATOM 2427 N N . ARG A 1 289 ? 0.926 19.117 19.705 1.00 89.50 289 ARG A N 1
ATOM 2428 C CA . ARG A 1 289 ? 1.530 17.880 20.216 1.00 89.50 289 ARG A CA 1
ATOM 2429 C C . ARG A 1 289 ? 0.502 16.767 20.432 1.00 89.50 289 ARG A C 1
ATOM 2431 O O . ARG A 1 289 ? 0.792 15.622 20.092 1.00 89.50 289 ARG A O 1
ATOM 2438 N N . ARG A 1 290 ? -0.664 17.111 20.977 1.00 92.06 290 ARG A N 1
ATOM 2439 C CA . ARG A 1 290 ? -1.779 16.192 21.250 1.00 92.06 290 ARG A CA 1
ATOM 2440 C C . ARG A 1 290 ? -2.249 15.487 19.974 1.00 92.06 290 ARG A C 1
ATOM 2442 O O . ARG A 1 290 ? -2.233 14.262 19.897 1.00 92.06 290 ARG A O 1
ATOM 2449 N N . TRP A 1 291 ? -2.584 16.262 18.945 1.00 94.19 291 TRP A N 1
ATOM 2450 C CA . TRP A 1 291 ? -3.057 15.752 17.655 1.00 94.19 291 TRP A CA 1
ATOM 2451 C C . TRP A 1 291 ? -1.995 14.923 16.933 1.00 94.19 291 TRP A C 1
ATOM 2453 O O . TRP A 1 291 ? -2.289 13.873 16.358 1.00 94.19 291 TRP A O 1
ATOM 2463 N N . ARG A 1 292 ? -0.730 15.346 17.027 1.00 93.88 292 ARG A N 1
ATOM 2464 C CA . ARG A 1 292 ? 0.406 14.585 16.501 1.00 93.88 292 ARG A CA 1
ATOM 2465 C C . ARG A 1 292 ? 0.556 13.223 17.172 1.00 93.88 292 ARG A C 1
ATOM 2467 O O . ARG A 1 292 ? 0.809 12.252 16.466 1.00 93.88 292 ARG A O 1
ATOM 2474 N N . GLU A 1 293 ? 0.408 13.132 18.492 1.00 94.62 293 GLU A N 1
ATOM 2475 C CA . GLU A 1 293 ? 0.499 11.856 19.214 1.00 94.62 293 GLU A CA 1
ATOM 2476 C C . GLU A 1 293 ? -0.607 10.881 18.774 1.00 94.62 293 GLU A C 1
ATOM 2478 O O . GLU A 1 293 ? -0.315 9.712 18.513 1.00 94.62 293 GLU A O 1
ATOM 2483 N N . ILE A 1 294 ? -1.842 11.364 18.587 1.00 96.06 294 ILE A N 1
ATOM 2484 C CA . ILE A 1 294 ? -2.960 10.556 18.068 1.00 96.06 294 ILE A CA 1
ATOM 2485 C C . ILE A 1 294 ? -2.645 10.019 16.670 1.00 96.06 294 ILE A C 1
ATOM 2487 O O . ILE A 1 294 ? -2.742 8.810 16.441 1.00 96.06 294 ILE A O 1
ATOM 2491 N N . LEU A 1 295 ? -2.225 10.888 15.743 1.00 94.94 295 LEU A N 1
ATOM 2492 C CA . LEU A 1 295 ? -1.896 10.464 14.382 1.00 94.94 295 LEU A CA 1
ATOM 2493 C C . LEU A 1 295 ? -0.682 9.534 14.334 1.00 94.94 295 LEU A C 1
ATOM 2495 O O . LEU A 1 295 ? -0.699 8.570 13.575 1.00 94.94 295 LEU A O 1
ATOM 2499 N N . ASP A 1 296 ? 0.358 9.778 15.132 1.00 94.12 296 ASP A N 1
ATOM 2500 C CA . ASP A 1 296 ? 1.543 8.915 15.170 1.00 94.12 296 ASP A CA 1
ATOM 2501 C C . ASP A 1 296 ? 1.197 7.501 15.653 1.00 94.12 296 ASP A C 1
ATOM 2503 O O . ASP A 1 296 ? 1.714 6.525 15.102 1.00 94.12 296 ASP A O 1
ATOM 2507 N N . ILE A 1 297 ? 0.322 7.375 16.657 1.00 95.38 297 ILE A N 1
ATOM 2508 C CA . ILE A 1 297 ? -0.171 6.076 17.129 1.00 95.38 297 ILE A CA 1
ATOM 2509 C C . ILE A 1 297 ? -1.006 5.413 16.033 1.00 95.38 297 ILE A C 1
ATOM 2511 O O . ILE A 1 297 ? -0.702 4.286 15.642 1.00 95.38 297 ILE A O 1
ATOM 2515 N N . TRP A 1 298 ? -1.999 6.121 15.490 1.00 95.62 298 TRP A N 1
ATOM 2516 C CA . TRP A 1 298 ? -2.891 5.601 14.453 1.00 95.62 298 TRP A CA 1
ATOM 2517 C C . TRP A 1 298 ? -2.130 5.108 13.213 1.00 95.62 298 TRP A C 1
ATOM 2519 O O . TRP A 1 298 ? -2.334 3.982 12.761 1.00 95.62 298 TRP A O 1
ATOM 2529 N N . GLN A 1 299 ? -1.186 5.905 12.704 1.00 92.81 299 GLN A N 1
ATOM 2530 C CA . GLN A 1 299 ? -0.404 5.583 11.506 1.00 92.81 299 GLN A CA 1
ATOM 2531 C C . GLN A 1 299 ? 0.540 4.388 11.702 1.00 92.81 299 GLN A C 1
ATOM 2533 O O . GLN A 1 299 ? 0.895 3.719 10.731 1.00 92.81 299 GLN A O 1
ATOM 2538 N N . ARG A 1 300 ? 0.994 4.127 12.936 1.00 92.00 300 ARG A N 1
ATOM 2539 C CA . ARG A 1 300 ? 1.990 3.081 13.235 1.00 92.00 300 ARG A CA 1
ATOM 2540 C C . ARG A 1 300 ? 1.391 1.804 13.806 1.00 92.00 300 ARG A C 1
ATOM 2542 O O . ARG A 1 300 ? 2.088 0.792 13.820 1.00 92.00 300 ARG A O 1
ATOM 2549 N N . GLN A 1 301 ? 0.145 1.846 14.275 1.00 91.50 301 GLN A N 1
ATOM 2550 C CA . GLN A 1 301 ? -0.491 0.725 14.962 1.00 91.50 301 GLN A CA 1
ATOM 2551 C C . GLN A 1 301 ? -0.550 -0.534 14.091 1.00 91.50 301 GLN A C 1
ATOM 2553 O O . GLN A 1 301 ? -0.210 -1.614 14.569 1.00 91.50 301 GLN A O 1
ATOM 2558 N N . ASP A 1 302 ? -0.932 -0.395 12.820 1.00 88.00 302 ASP A N 1
ATOM 2559 C CA . ASP A 1 302 ? -0.909 -1.496 11.858 1.00 88.00 302 ASP A CA 1
ATOM 2560 C C . ASP A 1 302 ? -0.505 -1.014 10.461 1.00 88.00 302 ASP A C 1
ATOM 2562 O O . ASP A 1 302 ? -1.323 -0.826 9.559 1.00 88.00 302 ASP A O 1
ATOM 2566 N N . VAL A 1 303 ? 0.806 -0.861 10.263 1.00 86.19 303 VAL A N 1
ATOM 2567 C CA . VAL A 1 303 ? 1.391 -0.464 8.969 1.00 86.19 303 VAL A CA 1
ATOM 2568 C C . VAL A 1 303 ? 1.152 -1.486 7.847 1.00 86.19 303 VAL A C 1
ATOM 2570 O O . VAL A 1 303 ? 1.443 -1.193 6.685 1.00 86.19 303 VAL A O 1
ATOM 2573 N N . THR A 1 304 ? 0.639 -2.677 8.180 1.00 86.81 304 THR A N 1
ATOM 2574 C CA . THR A 1 304 ? 0.319 -3.769 7.250 1.00 86.81 304 THR A CA 1
ATOM 2575 C C . THR A 1 304 ? -1.180 -4.018 7.085 1.00 86.81 304 THR A C 1
ATOM 2577 O O . THR A 1 304 ? -1.566 -4.879 6.291 1.00 86.81 304 THR A O 1
ATOM 2580 N N . GLY A 1 305 ? -2.033 -3.261 7.781 1.00 86.56 305 GLY A N 1
ATOM 2581 C CA . GLY A 1 305 ? -3.475 -3.507 7.825 1.00 86.56 305 GLY A CA 1
ATOM 2582 C C . GLY A 1 305 ? -4.161 -3.348 6.467 1.00 86.56 305 GLY A C 1
ATOM 2583 O O . GLY A 1 305 ? -5.166 -4.012 6.198 1.00 86.56 305 GLY A O 1
ATOM 2584 N N . TRP A 1 306 ? -3.532 -2.599 5.548 1.00 89.12 306 TRP A N 1
ATOM 2585 C CA . TRP A 1 306 ? -3.945 -2.484 4.146 1.00 89.12 306 TRP A CA 1
ATOM 2586 C C . TRP A 1 306 ? -4.137 -3.853 3.492 1.00 89.12 306 TRP A C 1
ATOM 2588 O O . TRP A 1 306 ? -4.985 -4.013 2.621 1.00 89.12 306 TRP A O 1
ATOM 2598 N N . ARG A 1 307 ? -3.376 -4.863 3.920 1.00 89.44 307 ARG A N 1
ATOM 2599 C CA . ARG A 1 307 ? -3.414 -6.203 3.346 1.00 89.44 307 ARG A CA 1
ATOM 2600 C C . ARG A 1 307 ? -4.709 -6.931 3.670 1.00 89.44 307 ARG A C 1
ATOM 2602 O O . ARG A 1 307 ? -5.317 -7.529 2.782 1.00 89.44 307 ARG A O 1
ATOM 2609 N N . ALA A 1 308 ? -5.105 -6.906 4.942 1.00 90.19 308 ALA A N 1
ATOM 2610 C CA . ALA A 1 308 ? -6.364 -7.490 5.383 1.00 90.19 308 ALA A CA 1
ATOM 2611 C C . ALA A 1 308 ? -7.535 -6.740 4.744 1.00 90.19 308 ALA A C 1
ATOM 2613 O O . ALA A 1 308 ? -8.455 -7.373 4.230 1.00 90.19 308 ALA A O 1
ATOM 2614 N N . LYS A 1 309 ? -7.437 -5.406 4.682 1.00 90.56 309 LYS A N 1
ATOM 2615 C CA . LYS A 1 309 ? -8.421 -4.564 4.008 1.00 90.56 309 LYS A CA 1
ATOM 2616 C C . LYS A 1 309 ? -8.563 -4.927 2.526 1.00 90.56 309 LYS A C 1
ATOM 2618 O O . LYS A 1 309 ? -9.659 -5.270 2.099 1.00 90.56 309 LYS A O 1
ATOM 2623 N N . HIS A 1 310 ? -7.460 -4.977 1.777 1.00 90.88 310 HIS A N 1
ATOM 2624 C CA . HIS A 1 310 ? -7.473 -5.284 0.343 1.00 90.88 310 HIS A CA 1
ATOM 2625 C C . HIS A 1 310 ? -7.973 -6.693 0.064 1.00 90.88 310 HIS A C 1
ATOM 2627 O O . HIS A 1 310 ? -8.711 -6.916 -0.883 1.00 90.88 310 HIS A O 1
ATOM 2633 N N . ARG A 1 311 ? -7.596 -7.667 0.893 1.00 88.94 311 ARG A N 1
ATOM 2634 C CA . ARG A 1 311 ? -8.116 -9.030 0.767 1.00 88.94 311 ARG A CA 1
ATOM 2635 C C . ARG A 1 311 ? -9.644 -9.072 0.845 1.00 88.94 311 ARG A C 1
ATOM 2637 O O . ARG A 1 311 ? -10.251 -9.890 0.160 1.00 88.94 311 ARG A O 1
ATOM 2644 N N . ASN A 1 312 ? -10.225 -8.257 1.720 1.00 88.06 312 ASN A N 1
ATOM 2645 C CA . ASN A 1 312 ? -11.651 -8.294 2.004 1.00 88.06 312 ASN A CA 1
ATOM 2646 C C . ASN A 1 312 ? -12.462 -7.472 1.002 1.00 88.06 312 ASN A C 1
ATOM 2648 O O . ASN A 1 312 ? -13.518 -7.941 0.612 1.00 88.06 312 ASN A O 1
ATOM 2652 N N . SER A 1 313 ? -11.978 -6.295 0.587 1.00 86.31 313 SER A N 1
ATOM 2653 C CA . SER A 1 313 ? -12.745 -5.394 -0.284 1.00 86.31 313 SER A CA 1
ATOM 2654 C C . SER A 1 313 ? -12.208 -5.254 -1.707 1.00 86.31 313 SER A C 1
ATOM 2656 O O . SER A 1 313 ? -12.887 -4.703 -2.554 1.00 86.31 313 SER A O 1
ATOM 2658 N N . LEU A 1 314 ? -10.988 -5.708 -2.004 1.00 86.31 314 LEU A N 1
ATOM 2659 C CA . LEU A 1 314 ? -10.328 -5.489 -3.302 1.00 86.31 314 LEU A CA 1
ATOM 2660 C C . LEU A 1 314 ? -10.228 -4.004 -3.720 1.00 86.31 314 LEU A C 1
ATOM 2662 O O . LEU A 1 314 ? -9.971 -3.707 -4.885 1.00 86.31 314 LEU A O 1
ATOM 2666 N N . ASP A 1 315 ? -10.403 -3.060 -2.790 1.00 82.75 315 ASP A N 1
ATOM 2667 C CA . ASP A 1 315 ? -10.350 -1.627 -3.090 1.00 82.75 315 ASP A CA 1
ATOM 2668 C C . ASP A 1 315 ? -8.917 -1.141 -3.333 1.00 82.75 315 ASP A C 1
ATOM 2670 O O . ASP A 1 315 ? -7.956 -1.641 -2.741 1.00 82.75 315 ASP A O 1
ATOM 2674 N N . LEU A 1 316 ? -8.759 -0.074 -4.120 1.00 79.75 316 LEU A N 1
ATOM 2675 C CA . LEU A 1 316 ? -7.475 0.617 -4.217 1.00 79.75 316 LEU A CA 1
ATOM 2676 C C . LEU A 1 316 ? -7.180 1.353 -2.901 1.00 79.75 316 LEU A C 1
ATOM 2678 O O . LEU A 1 316 ? -7.602 2.485 -2.668 1.00 79.75 316 LEU A O 1
ATOM 2682 N N . ILE A 1 317 ? -6.452 0.683 -2.013 1.00 80.31 317 ILE A N 1
ATOM 2683 C CA . ILE A 1 317 ? -6.216 1.153 -0.642 1.00 80.31 317 ILE A CA 1
ATOM 2684 C C . ILE A 1 317 ? -4.902 1.920 -0.519 1.00 80.31 317 ILE A C 1
ATOM 2686 O O . ILE A 1 317 ? -4.776 2.816 0.318 1.00 80.31 317 ILE A O 1
ATOM 2690 N N . VAL A 1 318 ? -3.928 1.612 -1.371 1.00 78.75 318 VAL A N 1
ATOM 2691 C CA . VAL A 1 318 ? -2.561 2.133 -1.295 1.00 78.75 318 VAL A CA 1
ATOM 2692 C C . VAL A 1 318 ? -2.312 3.102 -2.448 1.00 78.75 318 VAL A C 1
ATOM 2694 O O . VAL A 1 318 ? -2.805 2.893 -3.549 1.00 78.75 318 VAL A O 1
ATOM 2697 N N . THR A 1 319 ? -1.557 4.179 -2.221 1.00 71.81 319 THR A N 1
ATOM 2698 C CA . THR A 1 319 ? -1.161 5.129 -3.294 1.00 71.81 319 THR A CA 1
ATOM 2699 C C . THR A 1 319 ? 0.243 4.885 -3.824 1.00 71.81 319 THR A C 1
ATOM 2701 O O . THR A 1 319 ? 0.708 5.519 -4.773 1.00 71.81 319 THR A O 1
ATOM 2704 N N . ARG A 1 320 ? 0.936 3.947 -3.188 1.00 78.31 320 ARG A N 1
ATOM 2705 C CA . ARG A 1 320 ? 2.314 3.558 -3.437 1.00 78.31 320 ARG A CA 1
ATOM 2706 C C . ARG A 1 320 ? 2.390 2.063 -3.197 1.00 78.31 320 ARG A C 1
ATOM 2708 O O . ARG A 1 320 ? 1.765 1.581 -2.256 1.00 78.31 320 ARG A O 1
ATOM 2715 N N . ALA A 1 321 ? 3.131 1.353 -4.033 1.00 81.75 321 ALA A N 1
ATOM 2716 C CA . ALA A 1 321 ? 3.379 -0.061 -3.811 1.00 81.75 321 ALA A CA 1
ATOM 2717 C C . ALA A 1 321 ? 4.759 -0.480 -4.329 1.00 81.75 321 ALA A C 1
ATOM 2719 O O . ALA A 1 321 ? 5.285 0.072 -5.302 1.00 81.75 321 ALA A O 1
ATOM 2720 N N . VAL A 1 322 ? 5.337 -1.487 -3.678 1.00 85.69 322 VAL A N 1
ATOM 2721 C CA . VAL A 1 322 ? 6.510 -2.233 -4.154 1.00 85.69 322 VAL A CA 1
ATOM 2722 C C . VAL A 1 322 ? 6.101 -3.567 -4.793 1.00 85.69 322 VAL A C 1
ATOM 2724 O O . VAL A 1 322 ? 4.943 -3.981 -4.733 1.00 85.69 322 VAL A O 1
ATOM 2727 N N . CYS A 1 323 ? 7.047 -4.237 -5.459 1.00 87.50 323 CYS A N 1
ATOM 2728 C CA . CYS A 1 323 ? 6.798 -5.414 -6.301 1.00 87.50 323 CYS A CA 1
ATOM 2729 C C . CYS A 1 323 ? 5.991 -6.521 -5.625 1.00 87.50 323 CYS A C 1
ATOM 2731 O O . CYS A 1 323 ? 5.037 -7.044 -6.200 1.00 87.50 323 CYS A O 1
ATOM 2733 N N . ASN A 1 324 ? 6.357 -6.864 -4.395 1.00 87.50 324 ASN A N 1
ATOM 2734 C CA . ASN A 1 324 ? 5.674 -7.893 -3.625 1.00 87.50 324 ASN A CA 1
ATOM 2735 C C . ASN A 1 324 ? 4.235 -7.495 -3.280 1.00 87.50 324 ASN A C 1
ATOM 2737 O O . ASN A 1 324 ? 3.355 -8.345 -3.376 1.00 87.50 324 ASN A O 1
ATOM 2741 N N . GLU A 1 325 ? 3.990 -6.235 -2.920 1.00 89.50 325 GLU A N 1
ATOM 2742 C CA . GLU A 1 325 ? 2.664 -5.710 -2.577 1.00 89.50 325 GLU A CA 1
ATOM 2743 C C . GLU A 1 325 ? 1.748 -5.726 -3.805 1.00 89.50 325 GLU A C 1
ATOM 2745 O O . GLU A 1 325 ? 0.625 -6.216 -3.712 1.00 89.50 325 GLU A O 1
ATOM 2750 N N . ILE A 1 326 ? 2.240 -5.293 -4.973 1.00 89.75 326 ILE A N 1
ATOM 2751 C CA . ILE A 1 326 ? 1.519 -5.403 -6.254 1.00 89.75 326 ILE A CA 1
ATOM 2752 C C . ILE A 1 326 ? 1.156 -6.856 -6.551 1.00 89.75 326 ILE A C 1
ATOM 2754 O O . ILE A 1 326 ? 0.007 -7.170 -6.856 1.00 89.75 326 ILE A O 1
ATOM 2758 N N . ALA A 1 327 ? 2.122 -7.763 -6.420 1.00 91.62 327 ALA A N 1
ATOM 2759 C CA . ALA A 1 327 ? 1.863 -9.174 -6.638 1.00 91.62 327 ALA A CA 1
ATOM 2760 C C . ALA A 1 327 ? 0.855 -9.733 -5.617 1.00 91.62 327 ALA A C 1
ATOM 2762 O O . ALA A 1 327 ? 0.023 -10.551 -5.985 1.00 91.62 327 ALA A O 1
ATOM 2763 N N . GLU A 1 328 ? 0.866 -9.285 -4.357 1.00 92.50 328 GLU A N 1
ATOM 2764 C CA . GLU A 1 328 ? -0.162 -9.660 -3.374 1.00 92.50 328 GLU A CA 1
ATOM 2765 C C . GLU A 1 328 ? -1.554 -9.151 -3.758 1.00 92.50 328 GLU A C 1
ATOM 2767 O O . GLU A 1 328 ? -2.509 -9.921 -3.656 1.00 92.50 328 GLU A O 1
ATOM 2772 N N . HIS A 1 329 ? -1.672 -7.917 -4.260 1.00 91.75 329 HIS A N 1
ATOM 2773 C CA . HIS A 1 329 ? -2.943 -7.400 -4.770 1.00 91.75 329 HIS A CA 1
ATOM 2774 C C . HIS A 1 329 ? -3.464 -8.269 -5.917 1.00 91.75 329 HIS A C 1
ATOM 2776 O O . HIS A 1 329 ? -4.610 -8.714 -5.878 1.00 91.75 329 HIS A O 1
ATOM 2782 N N . ILE A 1 330 ? -2.601 -8.610 -6.879 1.00 93.19 330 ILE A N 1
ATOM 2783 C CA . ILE A 1 330 ? -2.966 -9.496 -7.990 1.00 93.19 330 ILE A CA 1
ATOM 2784 C C . ILE A 1 330 ? -3.414 -10.868 -7.484 1.00 93.19 330 ILE A C 1
ATOM 2786 O O . ILE A 1 330 ? -4.417 -11.398 -7.956 1.00 93.19 330 ILE A O 1
ATOM 2790 N N . GLN A 1 331 ? -2.718 -11.450 -6.505 1.00 93.94 331 GLN A N 1
ATOM 2791 C CA . GLN A 1 331 ? -3.143 -12.727 -5.936 1.00 93.94 331 GLN A CA 1
ATOM 2792 C C . GLN A 1 331 ? -4.514 -12.614 -5.246 1.00 93.94 331 GLN A C 1
ATOM 2794 O O . GLN A 1 331 ? -5.352 -13.487 -5.464 1.00 93.94 331 GLN A O 1
ATOM 2799 N N . HIS A 1 332 ? -4.798 -11.537 -4.502 1.00 94.12 332 HIS A N 1
ATOM 2800 C CA . HIS A 1 332 ? -6.119 -11.325 -3.890 1.00 94.12 332 HIS A CA 1
ATOM 2801 C C . HIS A 1 332 ? -7.229 -11.223 -4.947 1.00 94.12 332 HIS A C 1
ATOM 2803 O O . HIS A 1 332 ? -8.256 -11.885 -4.810 1.00 94.12 332 HIS A O 1
ATOM 2809 N N . LEU A 1 333 ? -6.987 -10.490 -6.040 1.00 93.31 333 LEU A N 1
ATOM 2810 C CA . LEU A 1 333 ? -7.905 -10.377 -7.184 1.00 93.31 333 LEU A CA 1
ATOM 2811 C C . LEU A 1 333 ? -8.136 -11.720 -7.902 1.00 93.31 333 LEU A C 1
ATOM 2813 O O . LEU A 1 333 ? -9.129 -11.890 -8.602 1.00 93.31 333 LEU A O 1
ATOM 2817 N N . ARG A 1 334 ? -7.233 -12.688 -7.718 1.00 93.25 334 ARG A N 1
ATOM 2818 C CA . ARG A 1 334 ? -7.342 -14.075 -8.204 1.00 93.25 334 ARG A CA 1
ATOM 2819 C C . ARG A 1 334 ? -7.943 -15.035 -7.167 1.00 93.25 334 ARG A C 1
ATOM 2821 O O . ARG A 1 334 ? -7.919 -16.250 -7.370 1.00 93.25 334 ARG A O 1
ATOM 2828 N N . GLY A 1 335 ? -8.405 -14.522 -6.024 1.00 93.00 335 GLY A N 1
ATOM 2829 C CA . GLY A 1 335 ? -8.928 -15.321 -4.913 1.00 93.00 335 GLY A CA 1
ATOM 2830 C C . GLY A 1 335 ? -7.856 -16.107 -4.145 1.00 93.00 335 GLY A C 1
ATOM 2831 O O . GLY A 1 335 ? -8.162 -17.076 -3.446 1.00 93.00 335 GLY A O 1
ATOM 2832 N N . VAL A 1 336 ? -6.585 -15.728 -4.275 1.00 93.50 336 VAL A N 1
ATOM 2833 C CA . VAL A 1 336 ? -5.437 -16.389 -3.645 1.00 93.50 336 VAL A CA 1
ATOM 2834 C C . VAL A 1 336 ? -4.881 -15.507 -2.530 1.00 93.50 336 VAL A C 1
ATOM 2836 O O . VAL A 1 336 ? -4.643 -14.319 -2.712 1.00 93.50 336 VAL A O 1
ATOM 2839 N N . VAL A 1 337 ? -4.616 -16.096 -1.362 1.00 92.81 337 VAL A N 1
ATOM 2840 C CA . VAL A 1 337 ? -4.052 -15.382 -0.205 1.00 92.81 337 VAL A CA 1
ATOM 2841 C C . VAL A 1 337 ? -2.625 -15.883 0.047 1.00 92.81 337 VAL A C 1
ATOM 2843 O O . VAL A 1 337 ? -2.453 -16.916 0.703 1.00 92.81 337 VAL A O 1
ATOM 2846 N N . PRO A 1 338 ? -1.594 -15.215 -0.503 1.00 92.62 338 PRO A N 1
ATOM 2847 C CA . PRO A 1 338 ? -0.211 -15.675 -0.396 1.00 92.62 338 PRO A CA 1
ATOM 2848 C C . PRO A 1 338 ? 0.383 -15.445 1.008 1.00 92.62 338 PRO A C 1
ATOM 2850 O O . PRO A 1 338 ? -0.265 -14.920 1.912 1.00 92.62 338 PRO A O 1
ATOM 2853 N N . GLY A 1 339 ? 1.646 -15.826 1.219 1.00 88.88 339 GLY A N 1
ATOM 2854 C CA . GLY A 1 339 ? 2.428 -15.360 2.377 1.00 88.88 339 GLY A CA 1
ATOM 2855 C C . GLY A 1 339 ? 2.775 -13.865 2.270 1.00 88.88 339 GLY A C 1
ATOM 2856 O O . GLY A 1 339 ? 2.783 -13.335 1.164 1.00 88.88 339 GLY A O 1
ATOM 2857 N N . ALA A 1 340 ? 3.045 -13.198 3.402 1.00 86.56 340 ALA A N 1
ATOM 2858 C CA . ALA A 1 340 ? 3.445 -11.783 3.423 1.00 86.56 340 ALA A CA 1
ATOM 2859 C C . ALA A 1 340 ? 4.884 -11.607 2.923 1.00 86.56 340 ALA A C 1
ATOM 2861 O O . ALA A 1 340 ? 5.807 -12.191 3.495 1.00 86.56 340 ALA A O 1
ATOM 2862 N N . GLY A 1 341 ? 5.086 -10.769 1.915 1.00 87.12 341 GLY A N 1
ATOM 2863 C CA . GLY A 1 341 ? 6.413 -10.406 1.436 1.00 87.12 341 GLY A CA 1
ATOM 2864 C C . GLY A 1 341 ? 7.204 -11.528 0.758 1.00 87.12 341 GLY A C 1
ATOM 2865 O O . GLY A 1 341 ? 6.744 -12.659 0.585 1.00 87.12 341 GLY A O 1
ATOM 2866 N N . LEU A 1 342 ? 8.421 -11.186 0.327 1.00 90.38 342 LEU A N 1
ATOM 2867 C CA . LEU A 1 342 ? 9.226 -12.036 -0.556 1.00 90.38 342 LEU A CA 1
ATOM 2868 C C . LEU A 1 342 ? 9.709 -13.329 0.116 1.00 90.38 342 LEU A C 1
ATOM 2870 O O . LEU A 1 342 ? 9.815 -14.354 -0.548 1.00 90.38 342 LEU A O 1
ATOM 2874 N N . THR A 1 343 ? 9.956 -13.321 1.427 1.00 91.50 343 THR A N 1
ATOM 2875 C CA . THR A 1 343 ? 10.454 -14.497 2.162 1.00 91.50 343 THR A CA 1
ATOM 2876 C C . THR A 1 343 ? 9.375 -15.532 2.461 1.00 91.50 343 THR A C 1
ATOM 2878 O O . THR A 1 343 ? 9.649 -16.733 2.436 1.00 91.50 343 THR A O 1
ATOM 2881 N N . ALA A 1 344 ? 8.129 -15.115 2.706 1.00 92.94 344 ALA A N 1
ATOM 2882 C CA . ALA A 1 344 ? 7.053 -16.054 3.032 1.00 92.94 344 ALA A CA 1
ATOM 2883 C C . ALA A 1 344 ? 6.448 -16.733 1.789 1.00 92.94 344 ALA A C 1
ATOM 2885 O O . ALA A 1 344 ? 5.944 -17.860 1.879 1.00 92.94 344 ALA A O 1
ATOM 2886 N N . LYS A 1 345 ? 6.485 -16.068 0.626 1.00 94.00 345 LYS A N 1
ATOM 2887 C CA . LYS A 1 345 ? 5.873 -16.548 -0.625 1.00 94.00 345 LYS A CA 1
ATOM 2888 C C . LYS A 1 345 ? 6.422 -17.889 -1.136 1.00 94.00 345 LYS A C 1
ATOM 2890 O O . LYS A 1 345 ? 5.605 -18.762 -1.431 1.00 94.00 345 LYS A O 1
ATOM 2895 N N . PRO A 1 346 ? 7.742 -18.140 -1.180 1.00 95.69 346 PRO A N 1
ATOM 2896 C CA . PRO A 1 346 ? 8.281 -19.436 -1.595 1.00 95.69 346 PRO A CA 1
ATOM 2897 C C . PRO A 1 346 ? 7.705 -20.619 -0.802 1.00 95.69 346 PRO A C 1
ATOM 2899 O O . PRO A 1 346 ? 7.241 -21.605 -1.377 1.00 95.69 346 PRO A O 1
ATOM 2902 N N . ARG A 1 347 ? 7.633 -20.500 0.533 1.00 96.00 347 ARG A N 1
ATOM 2903 C CA . ARG A 1 347 ? 7.032 -21.531 1.399 1.00 96.00 347 ARG A CA 1
ATOM 2904 C C . ARG A 1 347 ? 5.529 -21.677 1.179 1.00 96.00 347 ARG A C 1
ATOM 2906 O O . ARG A 1 347 ? 4.992 -22.778 1.310 1.00 96.00 347 ARG A O 1
ATOM 2913 N N . PHE A 1 348 ? 4.834 -20.585 0.870 1.00 96.31 348 PHE A N 1
ATOM 2914 C CA . PHE A 1 348 ? 3.431 -20.638 0.470 1.00 96.31 348 PHE A CA 1
ATOM 2915 C C . PHE A 1 348 ? 3.252 -21.465 -0.815 1.00 96.31 348 PHE A C 1
ATOM 2917 O O . PHE A 1 348 ? 2.478 -22.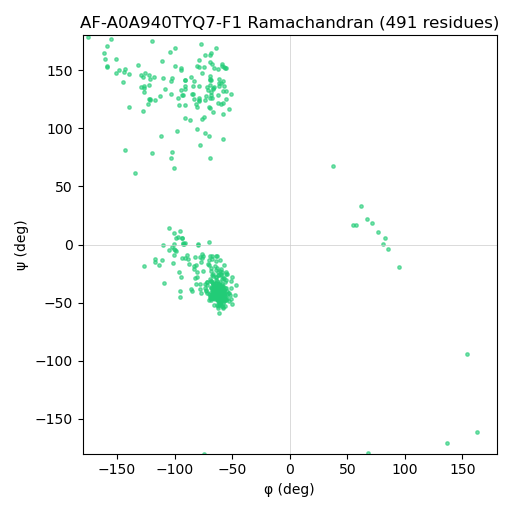424 -0.798 1.00 96.31 348 PHE A O 1
ATOM 2924 N N . TYR A 1 349 ? 4.018 -21.179 -1.874 1.00 97.38 349 TYR A N 1
ATOM 2925 C CA . TYR A 1 349 ? 3.936 -21.913 -3.141 1.00 97.38 349 TYR A CA 1
ATOM 2926 C C . TYR A 1 349 ? 4.296 -23.393 -2.988 1.00 97.38 349 TYR A C 1
ATOM 2928 O O . TYR A 1 349 ? 3.562 -24.248 -3.477 1.00 97.38 349 TYR A O 1
ATOM 2936 N N . LEU A 1 350 ? 5.350 -23.717 -2.232 1.00 96.94 350 LEU A N 1
ATOM 2937 C CA . LEU A 1 350 ? 5.718 -25.104 -1.918 1.00 96.94 350 LEU A CA 1
ATOM 2938 C C . LEU A 1 350 ? 4.587 -25.870 -1.227 1.00 96.94 350 LEU A C 1
ATOM 2940 O O . LEU A 1 350 ? 4.283 -27.009 -1.581 1.00 96.94 350 LEU A O 1
ATOM 2944 N N . ARG A 1 351 ? 3.921 -25.234 -0.261 1.00 97.38 351 ARG A N 1
ATOM 2945 C CA . ARG A 1 351 ? 2.782 -25.831 0.443 1.00 97.38 351 ARG A CA 1
ATOM 2946 C C . ARG A 1 351 ? 1.611 -26.092 -0.502 1.00 97.38 351 ARG A C 1
ATOM 2948 O O . ARG A 1 351 ? 0.979 -27.140 -0.398 1.00 97.38 351 ARG A O 1
ATOM 2955 N N . MET A 1 352 ? 1.314 -25.161 -1.410 1.00 97.25 352 MET A N 1
ATOM 2956 C CA . MET A 1 352 ? 0.245 -25.337 -2.401 1.00 97.25 352 MET A CA 1
ATOM 2957 C C . MET A 1 352 ? 0.594 -26.417 -3.433 1.00 97.25 352 MET A C 1
ATOM 2959 O O . MET A 1 352 ? -0.250 -27.257 -3.751 1.00 97.25 352 MET A O 1
ATOM 2963 N N . ALA A 1 353 ? 1.847 -26.465 -3.889 1.00 96.75 353 ALA A N 1
ATOM 2964 C CA . ALA A 1 353 ? 2.349 -27.519 -4.767 1.00 96.75 353 ALA A CA 1
ATOM 2965 C C . ALA A 1 353 ? 2.225 -28.902 -4.111 1.00 96.75 353 ALA A C 1
ATOM 2967 O O . ALA A 1 353 ? 1.757 -29.852 -4.733 1.00 96.75 353 ALA A O 1
ATOM 2968 N N . GLN A 1 354 ? 2.547 -29.012 -2.819 1.00 96.94 354 GLN A N 1
ATOM 2969 C CA . GLN A 1 354 ? 2.391 -30.261 -2.077 1.00 96.94 354 GLN A CA 1
ATOM 2970 C C . GLN A 1 354 ? 0.920 -30.691 -1.958 1.00 96.94 354 GLN A C 1
ATOM 2972 O O . GLN A 1 354 ? 0.616 -31.871 -2.128 1.00 96.94 354 GLN A O 1
ATOM 2977 N N . LYS A 1 355 ? -0.005 -29.751 -1.714 1.00 96.62 355 LYS A N 1
ATOM 2978 C CA . LYS A 1 355 ? -1.452 -30.040 -1.661 1.00 96.62 355 LYS A CA 1
ATOM 2979 C C . LYS A 1 355 ? -1.999 -30.569 -2.989 1.00 96.62 355 LYS A C 1
ATOM 2981 O O . LYS A 1 355 ? -2.886 -31.414 -2.990 1.00 96.62 355 LYS A O 1
ATOM 2986 N N . THR A 1 356 ? -1.449 -30.102 -4.105 1.00 97.00 356 THR A N 1
ATOM 2987 C CA . THR A 1 356 ? -1.883 -30.466 -5.466 1.00 97.00 356 THR A CA 1
ATOM 2988 C C . THR A 1 356 ? -0.986 -31.520 -6.125 1.00 97.00 356 THR A C 1
ATOM 2990 O O . THR A 1 356 ? -1.145 -31.821 -7.304 1.00 97.00 356 THR A O 1
ATOM 2993 N N . LYS A 1 357 ? -0.065 -32.141 -5.371 1.00 96.44 357 LYS A N 1
ATOM 2994 C CA . LYS A 1 357 ? 0.911 -33.117 -5.891 1.00 96.44 357 LYS A CA 1
ATOM 2995 C C . LYS A 1 357 ? 0.267 -34.333 -6.568 1.00 96.44 357 LYS A C 1
ATOM 2997 O O . LYS A 1 357 ? 0.876 -34.917 -7.458 1.00 96.44 357 LYS A O 1
ATOM 3002 N N . HIS A 1 358 ? -0.934 -34.712 -6.133 1.00 96.81 358 HIS A N 1
ATOM 3003 C CA . HIS A 1 358 ? -1.695 -35.838 -6.675 1.00 96.81 358 HIS A CA 1
ATOM 3004 C C . HIS A 1 358 ? -2.242 -35.581 -8.090 1.00 96.81 358 HIS A C 1
ATOM 3006 O O . HIS A 1 358 ? -2.594 -36.536 -8.775 1.00 96.81 358 HIS A O 1
ATOM 3012 N N . LEU A 1 359 ? -2.305 -34.320 -8.534 1.00 96.50 359 LEU A N 1
ATOM 3013 C CA . LEU A 1 359 ? -2.735 -33.966 -9.886 1.00 96.50 359 LEU A CA 1
ATOM 3014 C C . LEU A 1 359 ? -1.622 -34.260 -10.909 1.00 96.50 359 LEU A C 1
ATOM 3016 O O . LEU A 1 359 ? -0.433 -34.118 -10.586 1.00 96.50 359 LEU A O 1
ATOM 3020 N N . PRO A 1 360 ? -1.963 -34.645 -12.150 1.00 94.94 360 PRO A N 1
ATOM 3021 C CA . PRO A 1 360 ? -0.975 -34.913 -13.190 1.00 94.94 360 PRO A CA 1
ATOM 3022 C C . PRO A 1 360 ? -0.241 -33.637 -13.624 1.00 94.94 360 PRO A C 1
ATOM 3024 O O . PRO A 1 360 ? -0.736 -32.518 -13.484 1.00 94.94 360 PRO A O 1
ATOM 3027 N N . ASP A 1 361 ? 0.976 -33.790 -14.149 1.00 88.69 361 ASP A N 1
ATOM 3028 C CA . ASP A 1 361 ? 1.691 -32.663 -14.753 1.00 88.69 361 ASP A CA 1
ATOM 3029 C C . ASP A 1 361 ? 0.905 -32.108 -15.947 1.00 88.69 361 ASP A C 1
ATOM 3031 O O . ASP A 1 361 ? 0.379 -32.858 -16.763 1.00 88.69 361 ASP A O 1
ATOM 3035 N N . GLY A 1 362 ? 0.823 -30.781 -16.042 1.00 86.31 362 GLY A N 1
ATOM 3036 C CA . GLY A 1 362 ? 0.037 -30.098 -17.071 1.00 86.31 362 GLY A CA 1
ATOM 3037 C C . GLY A 1 362 ? -1.374 -29.708 -16.631 1.00 86.31 362 GLY A C 1
ATOM 3038 O O . GLY A 1 362 ? -1.907 -28.758 -17.197 1.00 86.31 362 GLY A O 1
ATOM 3039 N N . ASP A 1 363 ? -1.924 -30.312 -15.573 1.00 92.25 363 ASP A N 1
ATOM 3040 C CA . ASP A 1 363 ? -3.258 -29.974 -15.061 1.00 92.25 363 ASP A CA 1
ATOM 3041 C C . ASP A 1 363 ? -3.376 -28.460 -14.745 1.00 92.25 363 ASP A C 1
ATOM 3043 O O . ASP A 1 363 ? -2.466 -27.886 -14.120 1.00 92.25 363 ASP A O 1
ATOM 3047 N N . PRO A 1 364 ? -4.442 -27.767 -15.198 1.00 90.06 364 PRO A N 1
ATOM 3048 C CA . PRO A 1 364 ? -4.631 -26.334 -14.946 1.00 90.06 364 PRO A CA 1
ATOM 3049 C C . PRO A 1 364 ? -4.756 -25.995 -13.450 1.00 90.06 364 PRO A C 1
ATOM 3051 O O . PRO A 1 364 ? -4.362 -24.899 -13.040 1.00 90.06 364 PRO A O 1
ATOM 3054 N N . ASN A 1 365 ? -5.210 -26.954 -12.636 1.00 93.81 365 ASN A N 1
ATOM 3055 C CA . ASN A 1 365 ? -5.407 -26.845 -11.192 1.00 93.81 365 ASN A CA 1
ATOM 3056 C C . ASN A 1 365 ? -4.183 -27.287 -10.369 1.00 93.81 365 ASN A C 1
ATOM 3058 O O . ASN A 1 365 ? -4.200 -27.238 -9.137 1.00 93.81 365 ASN A O 1
ATOM 3062 N N . LYS A 1 366 ? -3.092 -27.708 -11.016 1.00 96.19 366 LYS A N 1
ATOM 3063 C CA . LYS A 1 366 ? -1.856 -28.062 -10.314 1.00 96.19 366 LYS A CA 1
ATOM 3064 C C . LYS A 1 366 ? -1.035 -26.820 -9.981 1.00 96.19 366 LYS A C 1
ATOM 3066 O O . LYS A 1 366 ? -0.602 -26.088 -10.873 1.00 96.19 366 LYS A O 1
ATOM 3071 N N . ALA A 1 367 ? -0.785 -26.610 -8.691 1.00 97.62 367 ALA A N 1
ATOM 3072 C CA . ALA A 1 367 ? 0.138 -25.589 -8.213 1.00 97.62 367 ALA A CA 1
ATOM 3073 C C . ALA A 1 367 ? 1.588 -26.088 -8.308 1.00 97.62 367 ALA A C 1
ATOM 3075 O O . ALA A 1 367 ? 1.860 -27.289 -8.238 1.00 97.62 367 ALA A O 1
ATOM 3076 N N . TYR A 1 368 ? 2.540 -25.167 -8.444 1.00 97.81 368 TYR A N 1
ATOM 3077 C CA . TYR A 1 368 ? 3.961 -25.508 -8.483 1.00 97.81 368 TYR A CA 1
ATOM 3078 C C . TYR A 1 368 ? 4.846 -24.385 -7.949 1.00 97.81 368 TYR A C 1
ATOM 3080 O O . TYR A 1 368 ? 4.460 -23.219 -7.915 1.00 97.81 368 TYR A O 1
ATOM 3088 N N . PHE A 1 369 ? 6.063 -24.764 -7.567 1.00 97.81 369 PHE A N 1
ATOM 3089 C CA . PHE A 1 369 ? 7.178 -23.867 -7.294 1.00 97.81 369 PHE A CA 1
ATOM 3090 C C . PHE A 1 369 ? 8.442 -24.514 -7.858 1.00 97.81 369 PHE A C 1
ATOM 3092 O O . PHE A 1 369 ? 8.750 -25.640 -7.466 1.00 97.81 369 PHE A O 1
ATOM 3099 N N . LYS A 1 370 ? 9.117 -23.886 -8.828 1.00 97.06 370 LYS A N 1
ATOM 3100 C CA . LYS A 1 370 ? 10.251 -24.511 -9.537 1.00 97.06 370 LYS A CA 1
ATOM 3101 C C . LYS A 1 370 ? 11.144 -23.508 -10.266 1.00 97.06 370 LYS A C 1
ATOM 3103 O O . LYS A 1 370 ? 10.729 -22.382 -10.533 1.00 97.06 370 LYS A O 1
ATOM 3108 N N . TYR A 1 371 ? 12.334 -23.965 -10.657 1.00 97.38 371 TYR A N 1
ATOM 3109 C CA . TYR A 1 371 ? 13.134 -23.311 -11.693 1.00 97.38 371 TYR A CA 1
ATOM 3110 C C . TYR A 1 371 ? 12.446 -23.479 -13.054 1.00 97.38 371 TYR A C 1
ATOM 3112 O O . TYR A 1 371 ? 12.140 -24.619 -13.430 1.00 97.38 371 TYR A O 1
ATOM 3120 N N . PRO A 1 372 ? 12.183 -22.390 -13.792 1.00 97.56 372 PRO A N 1
ATOM 3121 C CA . PRO A 1 372 ? 11.539 -22.481 -15.093 1.00 97.56 372 PRO A CA 1
ATOM 3122 C C . PRO A 1 372 ? 12.497 -23.083 -16.129 1.00 97.56 372 PRO A C 1
ATOM 3124 O O . PRO A 1 372 ? 13.649 -22.666 -16.245 1.00 97.56 372 PRO A O 1
ATOM 3127 N N . LYS A 1 373 ? 12.011 -24.055 -16.903 1.00 97.44 373 LYS A N 1
ATOM 3128 C CA . LYS A 1 373 ? 12.749 -24.770 -17.961 1.00 97.44 373 LYS A CA 1
ATOM 3129 C C . LYS A 1 373 ? 12.165 -24.563 -19.356 1.00 97.44 373 LYS A C 1
ATOM 3131 O O . LYS A 1 373 ? 12.811 -24.913 -20.340 1.00 97.44 373 LYS A O 1
ATOM 3136 N N . LYS A 1 374 ? 10.955 -24.011 -19.450 1.00 97.00 374 LYS A N 1
ATOM 3137 C CA . LYS A 1 374 ? 10.242 -23.790 -20.713 1.00 97.00 374 LYS A CA 1
ATOM 3138 C C . LYS A 1 374 ? 9.161 -22.717 -20.579 1.00 97.00 374 LYS A C 1
ATOM 3140 O O . LYS A 1 374 ? 8.857 -22.275 -19.474 1.00 97.00 374 LYS A O 1
ATOM 3145 N N . ALA A 1 375 ? 8.584 -22.311 -21.708 1.00 97.25 375 ALA A N 1
ATOM 3146 C CA . ALA A 1 375 ? 7.555 -21.272 -21.780 1.00 97.25 375 ALA A CA 1
ATOM 3147 C C . ALA A 1 375 ? 6.320 -21.592 -20.920 1.00 97.25 375 ALA A C 1
ATOM 3149 O O . ALA A 1 375 ? 5.802 -20.720 -20.231 1.00 97.25 375 ALA A O 1
ATOM 3150 N N . GLU A 1 376 ? 5.891 -22.855 -20.887 1.00 96.00 376 GLU A N 1
ATOM 3151 C CA . GLU A 1 376 ? 4.670 -23.293 -20.193 1.00 96.00 376 GLU A CA 1
ATOM 3152 C C . GLU A 1 376 ? 4.781 -23.206 -18.662 1.00 96.00 376 GLU A C 1
ATOM 3154 O O . GLU A 1 376 ? 3.789 -23.374 -17.950 1.00 96.00 376 GLU A O 1
ATOM 3159 N N . ASP A 1 377 ? 5.986 -22.953 -18.145 1.00 96.62 377 ASP A N 1
ATOM 3160 C CA . ASP A 1 377 ? 6.217 -22.717 -16.724 1.00 96.62 377 ASP A CA 1
ATOM 3161 C C . ASP A 1 377 ? 5.799 -21.300 -16.299 1.00 96.62 377 ASP A C 1
ATOM 3163 O O . ASP A 1 377 ? 5.615 -21.056 -15.106 1.00 96.62 377 ASP A O 1
ATOM 3167 N N . PHE A 1 378 ? 5.592 -20.388 -17.251 1.00 97.19 378 PHE A N 1
ATOM 3168 C CA . PHE A 1 378 ? 5.132 -19.016 -17.037 1.00 97.19 378 PHE A CA 1
ATOM 3169 C C . PHE A 1 378 ? 3.632 -18.905 -17.338 1.00 97.19 378 PHE A C 1
ATOM 3171 O O . PHE A 1 378 ? 3.209 -18.258 -18.292 1.00 97.19 378 PHE A O 1
ATOM 3178 N N . ARG A 1 379 ? 2.802 -19.571 -16.529 1.00 95.31 379 ARG A N 1
ATOM 3179 C CA . ARG A 1 379 ? 1.339 -19.462 -16.637 1.00 95.31 379 ARG A CA 1
ATOM 3180 C C . ARG A 1 379 ? 0.859 -18.078 -16.201 1.00 95.31 379 ARG A C 1
ATOM 3182 O O . ARG A 1 379 ? 1.388 -17.525 -15.238 1.00 95.31 379 ARG A O 1
ATOM 3189 N N . THR A 1 380 ? -0.187 -17.559 -16.841 1.00 94.38 380 THR A N 1
ATOM 3190 C CA . THR A 1 380 ? -0.868 -16.328 -16.413 1.00 94.38 380 THR A CA 1
ATOM 3191 C C . THR A 1 380 ? -1.232 -16.390 -14.926 1.00 94.38 380 THR A C 1
ATOM 3193 O O . THR A 1 380 ? -1.803 -17.371 -14.448 1.00 94.38 380 THR A O 1
ATOM 3196 N N . GLY A 1 381 ? -0.869 -15.345 -14.182 1.00 94.31 381 GLY A N 1
ATOM 3197 C CA . GLY A 1 381 ? -1.055 -15.242 -12.736 1.00 94.31 381 GLY A CA 1
ATOM 3198 C C . GLY A 1 381 ? 0.050 -15.875 -11.879 1.00 94.31 381 GLY A C 1
ATOM 3199 O O . GLY A 1 381 ? 0.002 -15.754 -10.653 1.00 94.31 381 GLY A O 1
ATOM 3200 N N . ALA A 1 382 ? 1.050 -16.536 -12.474 1.00 96.75 382 ALA A N 1
ATOM 3201 C CA . ALA A 1 382 ? 2.213 -17.030 -11.735 1.00 96.75 382 ALA A CA 1
ATOM 3202 C C . ALA A 1 382 ? 3.086 -15.869 -11.228 1.00 96.75 382 ALA A C 1
ATOM 3204 O O . ALA A 1 382 ? 3.307 -14.902 -11.953 1.00 96.75 382 ALA A O 1
ATOM 3205 N N . SER A 1 383 ? 3.638 -15.983 -10.019 1.00 97.19 383 SER A N 1
ATOM 3206 C CA . SER A 1 383 ? 4.686 -15.079 -9.535 1.00 97.19 383 SER A CA 1
ATOM 3207 C C . SER A 1 383 ? 6.054 -15.552 -10.018 1.00 97.19 383 SER A C 1
ATOM 3209 O O . SER A 1 383 ? 6.438 -16.698 -9.776 1.00 97.19 383 SER A O 1
ATOM 3211 N N . ILE A 1 384 ? 6.824 -14.650 -10.617 1.00 97.62 384 ILE A N 1
ATOM 3212 C CA . ILE A 1 384 ? 8.264 -14.803 -10.808 1.00 97.62 384 ILE A CA 1
ATOM 3213 C C . ILE A 1 384 ? 8.966 -14.144 -9.623 1.00 97.62 384 ILE A C 1
ATOM 3215 O O . ILE A 1 384 ? 8.675 -12.999 -9.290 1.00 97.62 384 ILE A O 1
ATOM 3219 N N . LEU A 1 385 ? 9.880 -14.869 -8.988 1.00 96.88 385 LEU A N 1
ATOM 3220 C CA . LEU A 1 385 ? 10.671 -14.423 -7.847 1.00 96.88 385 LEU A CA 1
ATOM 3221 C C . LEU A 1 385 ? 12.145 -14.413 -8.247 1.00 96.88 385 LEU A C 1
ATOM 3223 O O . LEU A 1 385 ? 12.677 -15.437 -8.686 1.00 96.88 385 LEU A O 1
ATOM 3227 N N . TRP A 1 386 ? 12.797 -13.263 -8.082 1.00 95.94 386 TRP A N 1
ATOM 3228 C CA . TRP A 1 386 ? 14.217 -13.106 -8.380 1.00 95.94 386 TRP A CA 1
ATOM 3229 C C . TRP A 1 386 ? 15.057 -13.122 -7.118 1.00 95.94 386 TRP A C 1
ATOM 3231 O O . TRP A 1 386 ? 14.691 -12.552 -6.087 1.00 95.94 386 TRP A O 1
ATOM 3241 N N . MET A 1 387 ? 16.225 -13.735 -7.247 1.00 95.25 387 MET A N 1
ATOM 3242 C CA . MET A 1 387 ? 17.275 -13.727 -6.247 1.00 95.25 387 MET A CA 1
ATOM 3243 C C . MET A 1 387 ? 18.473 -12.919 -6.744 1.00 95.25 387 MET A C 1
ATOM 3245 O O . MET A 1 387 ? 18.675 -12.722 -7.943 1.00 95.25 387 MET A O 1
ATOM 3249 N N . GLY A 1 388 ? 19.284 -12.442 -5.811 1.00 92.75 388 GLY A N 1
ATOM 3250 C CA . GLY A 1 388 ? 20.542 -11.781 -6.115 1.00 92.75 388 GLY A CA 1
ATOM 3251 C C . GLY A 1 388 ? 21.483 -11.810 -4.925 1.00 92.75 388 GLY A C 1
ATOM 3252 O O . GLY A 1 388 ? 21.047 -11.876 -3.776 1.00 92.75 388 GLY A O 1
ATOM 3253 N N . ILE A 1 389 ? 22.779 -11.758 -5.214 1.00 90.81 389 ILE A N 1
ATOM 3254 C CA . ILE A 1 389 ? 23.830 -11.724 -4.200 1.00 90.81 389 ILE A CA 1
ATOM 3255 C C . ILE A 1 389 ? 24.142 -10.264 -3.871 1.00 90.81 389 ILE A C 1
ATOM 3257 O O . ILE A 1 389 ? 24.302 -9.436 -4.768 1.00 90.81 389 ILE A O 1
ATOM 3261 N N . VAL A 1 390 ? 24.231 -9.944 -2.582 1.00 89.81 390 VAL A N 1
ATOM 3262 C CA . VAL A 1 390 ? 24.672 -8.636 -2.087 1.00 89.81 390 VAL A CA 1
ATOM 3263 C C . VAL A 1 390 ? 25.824 -8.784 -1.106 1.00 89.81 390 VAL A C 1
ATOM 3265 O O . VAL A 1 390 ? 25.902 -9.757 -0.369 1.00 89.81 390 VAL A O 1
ATOM 3268 N N . THR A 1 391 ? 26.723 -7.806 -1.081 1.00 89.00 391 THR A N 1
ATOM 3269 C CA . THR A 1 391 ? 27.882 -7.804 -0.173 1.00 89.00 391 THR A CA 1
ATOM 3270 C C . THR A 1 391 ? 27.535 -7.308 1.229 1.00 89.00 391 THR A C 1
ATOM 3272 O O . THR A 1 391 ? 28.159 -7.710 2.203 1.00 89.00 391 THR A O 1
ATOM 3275 N N . LYS A 1 392 ? 26.529 -6.435 1.346 1.00 89.62 392 LYS A N 1
ATOM 3276 C CA . LYS A 1 392 ? 26.017 -5.951 2.629 1.00 89.62 392 LYS A CA 1
ATOM 3277 C C . LYS A 1 392 ? 24.884 -6.849 3.103 1.00 89.62 392 LYS A C 1
ATOM 3279 O O . LYS A 1 392 ? 23.992 -7.151 2.311 1.00 89.62 392 LYS A O 1
ATOM 3284 N N . GLU A 1 393 ? 24.893 -7.189 4.389 1.00 89.50 393 GLU A N 1
ATOM 3285 C CA . GLU A 1 393 ? 23.806 -7.929 5.026 1.00 89.50 393 GLU A CA 1
ATOM 3286 C C . GLU A 1 393 ? 22.461 -7.224 4.758 1.00 89.50 393 GLU A C 1
ATOM 3288 O O . GLU A 1 393 ? 22.292 -6.047 5.111 1.00 89.50 393 GLU A O 1
ATOM 3293 N N . PRO A 1 394 ? 21.530 -7.885 4.048 1.00 89.38 394 PRO A N 1
ATOM 3294 C CA . PRO A 1 394 ? 20.226 -7.320 3.760 1.00 89.38 394 PRO A CA 1
ATOM 3295 C C . PRO A 1 394 ? 19.333 -7.418 5.000 1.00 89.38 394 PRO A C 1
ATOM 3297 O O . PRO A 1 394 ? 19.665 -8.060 5.993 1.00 89.38 394 PRO A O 1
ATOM 3300 N N . ASN A 1 395 ? 18.157 -6.798 4.939 1.00 87.25 395 ASN A N 1
ATOM 3301 C CA . ASN A 1 395 ? 17.172 -6.979 5.997 1.00 87.25 395 ASN A CA 1
ATOM 3302 C C . ASN A 1 395 ? 16.802 -8.481 6.108 1.00 87.25 395 ASN A C 1
ATOM 3304 O O . ASN A 1 395 ? 16.622 -9.107 5.058 1.00 87.25 395 ASN A O 1
ATOM 3308 N N . PRO A 1 396 ? 16.642 -9.058 7.318 1.00 87.31 396 PRO A N 1
ATOM 3309 C CA . PRO A 1 396 ? 16.215 -10.450 7.497 1.00 87.31 396 PRO A CA 1
ATOM 3310 C C . PRO A 1 396 ? 15.013 -10.859 6.635 1.00 87.31 396 PRO A C 1
ATOM 3312 O O . PRO A 1 396 ? 14.984 -11.957 6.089 1.00 87.31 396 PRO A O 1
ATOM 3315 N N . TRP A 1 397 ? 14.068 -9.941 6.400 1.00 84.31 397 TRP A N 1
ATOM 3316 C CA . TRP A 1 397 ? 12.891 -10.161 5.546 1.00 84.31 397 TRP A CA 1
ATOM 3317 C C . TRP A 1 397 ? 13.190 -10.271 4.042 1.00 84.31 397 TRP A C 1
ATOM 3319 O O . TRP A 1 397 ? 12.265 -10.389 3.241 1.00 84.31 397 TRP A O 1
ATOM 3329 N N . GLN A 1 398 ? 14.456 -10.201 3.639 1.00 88.50 398 GLN A N 1
ATOM 3330 C CA . GLN A 1 398 ? 14.909 -10.345 2.257 1.00 88.50 398 GLN A CA 1
ATOM 3331 C C . GLN A 1 398 ? 15.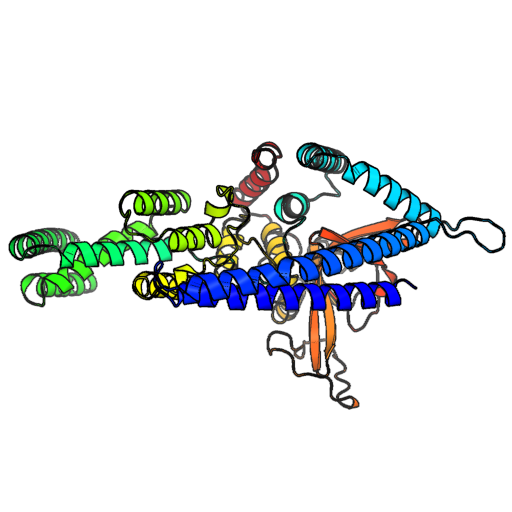828 -11.553 2.073 1.00 88.50 398 GLN A C 1
ATOM 3333 O O . GLN A 1 398 ? 16.051 -11.950 0.935 1.00 88.50 398 GLN A O 1
ATOM 3338 N N . ILE A 1 399 ? 16.368 -12.139 3.145 1.00 91.69 399 ILE A N 1
ATOM 3339 C CA . ILE A 1 399 ? 17.338 -13.235 3.048 1.00 91.69 399 ILE A CA 1
ATOM 3340 C C . ILE A 1 399 ? 16.659 -14.479 2.467 1.00 91.69 399 ILE A C 1
ATOM 3342 O O . ILE A 1 399 ? 15.553 -14.848 2.866 1.00 91.69 399 ILE A O 1
ATOM 3346 N N . VAL A 1 400 ? 17.317 -15.134 1.510 1.00 92.56 400 VAL A N 1
ATOM 3347 C CA . VAL A 1 400 ? 16.853 -16.431 1.010 1.00 92.56 400 VAL A CA 1
ATOM 3348 C C . VAL A 1 400 ? 17.175 -17.493 2.054 1.00 92.56 400 VAL A C 1
ATOM 3350 O O . VAL A 1 400 ? 18.332 -17.840 2.275 1.00 92.56 400 VAL A O 1
ATOM 3353 N N . GLU A 1 401 ? 16.139 -18.008 2.707 1.00 89.75 401 GLU A N 1
ATOM 3354 C CA . GLU A 1 401 ? 16.259 -19.163 3.594 1.00 89.75 401 GLU A CA 1
ATOM 3355 C C . GLU A 1 401 ? 16.319 -20.473 2.796 1.00 89.75 401 GLU A C 1
ATOM 3357 O O . GLU A 1 401 ? 15.835 -20.553 1.666 1.00 89.75 401 GLU A O 1
ATOM 3362 N N . SER A 1 402 ? 16.850 -21.532 3.414 1.00 89.88 402 SER A N 1
ATOM 3363 C CA . SER A 1 402 ? 16.790 -22.881 2.841 1.00 89.88 402 SER A CA 1
ATOM 3364 C C . SER A 1 402 ? 15.337 -23.302 2.580 1.00 89.88 402 SER A C 1
ATOM 3366 O O . SER A 1 402 ? 14.446 -23.099 3.418 1.00 89.88 402 SER A O 1
ATOM 3368 N N . LEU A 1 403 ? 15.099 -23.901 1.410 1.00 93.00 403 LEU A N 1
ATOM 3369 C CA . LEU A 1 403 ? 13.792 -24.394 0.988 1.00 93.00 403 LEU A CA 1
ATOM 3370 C C . LEU A 1 403 ? 13.876 -25.872 0.577 1.00 93.00 403 LEU A C 1
ATOM 3372 O O . LEU A 1 403 ? 14.792 -26.251 -0.152 1.00 93.00 403 LEU A O 1
ATOM 3376 N N . PRO A 1 404 ? 12.911 -26.721 0.984 1.00 92.75 404 PRO A N 1
ATOM 3377 C CA . PRO A 1 404 ? 12.894 -28.128 0.593 1.00 92.75 404 PRO A CA 1
ATOM 3378 C C . PRO A 1 404 ? 12.921 -28.316 -0.929 1.00 92.75 404 PRO A C 1
ATOM 3380 O O . PRO A 1 404 ? 12.051 -27.804 -1.632 1.00 92.75 404 PRO A O 1
ATOM 3383 N N . GLY A 1 405 ? 13.895 -29.084 -1.422 1.00 91.12 405 GLY A N 1
ATOM 3384 C CA . GLY A 1 405 ? 14.056 -29.377 -2.851 1.00 91.12 405 GLY A CA 1
ATOM 3385 C C . GLY A 1 405 ? 14.784 -28.298 -3.658 1.00 91.12 405 GLY A C 1
ATOM 3386 O O . GLY A 1 405 ? 14.870 -28.433 -4.876 1.00 91.12 405 GLY A O 1
ATOM 3387 N N . PHE A 1 406 ? 15.313 -27.261 -3.002 1.00 92.38 406 PHE A N 1
ATOM 3388 C CA . PHE A 1 406 ? 16.115 -26.215 -3.631 1.00 92.38 406 PHE A CA 1
ATOM 3389 C C . PHE A 1 406 ? 17.489 -26.164 -2.983 1.00 92.38 406 PHE A C 1
ATOM 3391 O O . PHE A 1 406 ? 17.608 -26.007 -1.769 1.00 92.38 406 PHE A O 1
ATOM 3398 N N . ASP A 1 407 ? 18.515 -26.289 -3.815 1.00 87.44 407 ASP A N 1
ATOM 3399 C CA . ASP A 1 407 ? 19.889 -26.049 -3.410 1.00 87.44 407 ASP A CA 1
ATOM 3400 C C . ASP A 1 407 ? 20.271 -24.635 -3.840 1.00 87.44 407 ASP A C 1
ATOM 3402 O O . ASP A 1 407 ? 20.564 -24.363 -5.008 1.00 87.44 407 ASP A O 1
ATOM 3406 N N . PHE A 1 408 ? 20.172 -23.705 -2.896 1.00 86.94 408 PHE A N 1
ATOM 3407 C CA . PHE A 1 408 ? 20.710 -22.373 -3.093 1.00 86.94 408 PHE A CA 1
ATOM 3408 C C . PHE A 1 408 ? 22.196 -22.464 -2.827 1.00 86.94 408 PHE A C 1
ATOM 3410 O O . PHE A 1 408 ? 22.606 -22.458 -1.668 1.00 86.94 408 PHE A O 1
ATOM 3417 N N . ALA A 1 409 ? 22.984 -22.550 -3.899 1.00 66.00 409 ALA A N 1
ATOM 3418 C CA . ALA A 1 409 ? 24.426 -22.415 -3.822 1.00 66.00 409 ALA A CA 1
ATOM 3419 C C . ALA A 1 409 ? 24.752 -21.047 -3.204 1.00 66.00 409 ALA A C 1
ATOM 3421 O O . ALA A 1 409 ? 24.836 -20.021 -3.880 1.00 66.00 409 ALA A O 1
ATOM 3422 N N . THR A 1 410 ? 24.880 -21.018 -1.882 1.00 59.00 410 THR A N 1
ATOM 3423 C CA . THR A 1 410 ? 25.495 -19.928 -1.156 1.00 59.00 410 THR A CA 1
ATOM 3424 C C . THR A 1 410 ? 26.974 -20.155 -1.358 1.00 59.00 410 THR A C 1
ATOM 3426 O O . THR A 1 410 ? 27.621 -20.842 -0.575 1.00 59.00 410 THR A O 1
ATOM 3429 N N . ASP A 1 411 ? 27.518 -19.654 -2.464 1.00 49.28 411 ASP A N 1
ATOM 3430 C CA . ASP A 1 411 ? 28.963 -19.646 -2.644 1.00 49.28 411 ASP A CA 1
ATOM 3431 C C . ASP A 1 411 ? 29.539 -18.635 -1.633 1.00 49.28 411 ASP A C 1
ATOM 3433 O O . ASP A 1 411 ? 29.871 -17.488 -1.935 1.00 49.28 411 ASP A O 1
ATOM 3437 N N . GLN A 1 412 ? 29.556 -19.045 -0.359 1.00 50.69 412 GLN A N 1
ATOM 3438 C CA . GLN A 1 412 ? 30.066 -18.291 0.779 1.00 50.69 412 GLN A CA 1
ATOM 3439 C C . GLN A 1 412 ? 31.572 -18.059 0.644 1.00 50.69 412 GLN A C 1
ATOM 3441 O O . GLN A 1 412 ? 32.120 -17.224 1.360 1.00 50.69 412 GLN A O 1
ATOM 3446 N N . ALA A 1 413 ? 32.224 -18.713 -0.323 1.00 53.50 413 ALA A N 1
ATOM 3447 C CA . ALA A 1 413 ? 33.588 -18.422 -0.734 1.00 53.50 413 ALA A CA 1
ATOM 3448 C C . ALA A 1 413 ? 33.782 -16.946 -1.146 1.00 53.50 413 ALA A C 1
ATOM 3450 O O . ALA A 1 413 ? 34.889 -16.428 -1.019 1.00 53.50 413 ALA A O 1
ATOM 3451 N N . GLY A 1 414 ? 32.720 -16.249 -1.582 1.00 61.38 414 GLY A N 1
ATOM 3452 C CA . GLY A 1 414 ? 32.749 -14.825 -1.944 1.00 61.38 414 GLY A CA 1
ATOM 3453 C C . GLY A 1 414 ? 32.216 -13.843 -0.888 1.00 61.38 414 GLY A C 1
ATOM 3454 O O . GLY A 1 414 ? 32.185 -12.644 -1.158 1.00 61.38 414 GLY A O 1
ATOM 3455 N N . GLY A 1 415 ? 31.763 -14.310 0.285 1.00 76.69 415 GLY A N 1
ATOM 3456 C CA . GLY A 1 415 ? 31.290 -13.441 1.379 1.00 76.69 415 GLY A CA 1
ATOM 3457 C C . GLY A 1 415 ? 29.992 -12.655 1.118 1.00 76.69 415 GLY A C 1
ATOM 3458 O O . GLY A 1 415 ? 29.767 -11.628 1.755 1.00 76.69 415 GLY A O 1
ATOM 3459 N N . GLY A 1 416 ? 29.146 -13.092 0.177 1.00 85.56 416 GLY A N 1
ATOM 3460 C CA . GLY A 1 416 ? 27.876 -12.433 -0.153 1.00 85.56 416 GLY A CA 1
ATOM 3461 C C . GLY A 1 416 ? 26.640 -13.088 0.480 1.00 85.56 416 GLY A C 1
ATOM 3462 O O . GLY A 1 416 ? 26.608 -14.292 0.723 1.00 85.56 416 GLY A O 1
ATOM 3463 N N . PHE A 1 417 ? 25.587 -12.300 0.691 1.00 89.31 417 PHE A N 1
ATOM 3464 C CA . PHE A 1 417 ? 24.268 -12.748 1.140 1.00 89.31 417 PHE A CA 1
ATOM 3465 C C . PHE A 1 417 ? 23.335 -12.924 -0.060 1.00 89.31 417 PHE A C 1
ATOM 3467 O O . PHE A 1 417 ? 23.134 -11.987 -0.838 1.00 89.31 417 PHE A O 1
ATOM 3474 N N . LEU A 1 418 ? 22.724 -14.103 -0.195 1.00 92.25 418 LEU A N 1
ATOM 3475 C CA . LEU A 1 418 ? 21.660 -14.325 -1.171 1.00 92.25 418 LEU A CA 1
ATOM 3476 C C . LEU A 1 418 ? 20.348 -13.740 -0.636 1.00 92.25 418 LEU A C 1
ATOM 3478 O O . LEU A 1 418 ? 19.909 -14.071 0.468 1.00 92.25 418 LEU A O 1
ATOM 3482 N N . ARG A 1 419 ? 19.707 -12.878 -1.424 1.00 93.94 419 ARG A N 1
ATOM 3483 C CA . ARG A 1 419 ? 18.434 -12.246 -1.067 1.00 93.94 419 ARG A CA 1
ATOM 3484 C C . ARG A 1 419 ? 17.409 -12.329 -2.188 1.00 93.94 419 ARG A C 1
ATOM 3486 O O . ARG A 1 419 ? 17.778 -12.339 -3.360 1.00 93.94 419 ARG A O 1
ATOM 3493 N N . TRP A 1 420 ? 16.134 -12.284 -1.829 1.00 94.56 420 TRP A N 1
ATOM 3494 C CA . TRP A 1 420 ? 15.056 -11.960 -2.753 1.00 94.56 420 TRP A CA 1
ATOM 3495 C C . TRP A 1 420 ? 15.165 -10.491 -3.162 1.00 94.56 420 TRP A C 1
ATOM 3497 O O . TRP A 1 420 ? 15.286 -9.605 -2.311 1.00 94.56 420 TRP A O 1
ATOM 3507 N N . THR A 1 421 ? 15.154 -10.228 -4.463 1.00 92.69 421 THR A N 1
ATOM 3508 C CA . THR A 1 421 ? 15.363 -8.883 -5.016 1.00 92.69 421 THR A CA 1
ATOM 3509 C C . THR A 1 421 ? 14.103 -8.290 -5.614 1.00 92.69 421 THR A C 1
ATOM 3511 O O . THR A 1 421 ? 13.939 -7.074 -5.560 1.00 92.69 421 THR A O 1
ATOM 3514 N N . HIS A 1 422 ? 13.234 -9.122 -6.189 1.00 93.12 422 HIS A N 1
ATOM 3515 C CA . HIS A 1 422 ? 12.096 -8.645 -6.963 1.00 93.12 422 HIS A CA 1
ATOM 3516 C C . HIS A 1 422 ? 11.008 -9.707 -7.122 1.00 93.12 422 HIS A C 1
ATOM 3518 O O . HIS A 1 422 ? 11.279 -10.907 -7.018 1.00 93.12 422 HIS A O 1
ATOM 3524 N N . GLU A 1 423 ? 9.794 -9.253 -7.425 1.00 94.25 423 GLU A N 1
ATOM 3525 C CA . GLU A 1 423 ? 8.666 -10.100 -7.800 1.00 94.25 423 GLU A CA 1
ATOM 3526 C C . GLU A 1 423 ? 7.853 -9.478 -8.938 1.00 94.25 423 GLU A C 1
ATOM 3528 O O . GLU A 1 423 ? 7.691 -8.263 -9.029 1.00 94.25 423 GLU A O 1
ATOM 3533 N N . ALA A 1 424 ? 7.309 -10.331 -9.794 1.00 95.25 424 ALA A N 1
ATOM 3534 C CA . ALA A 1 424 ? 6.457 -9.944 -10.904 1.00 95.25 424 ALA A CA 1
ATOM 3535 C C . ALA A 1 424 ? 5.358 -10.976 -11.088 1.00 95.25 424 ALA A C 1
ATOM 3537 O O . ALA A 1 424 ? 5.586 -12.157 -10.830 1.00 95.25 424 ALA A O 1
ATOM 3538 N N . THR A 1 425 ? 4.201 -10.560 -11.594 1.00 96.06 425 THR A N 1
ATOM 3539 C CA . THR A 1 425 ? 3.145 -11.508 -11.963 1.00 96.06 425 THR A CA 1
ATOM 3540 C C . THR A 1 425 ? 3.104 -11.690 -13.469 1.00 96.06 425 THR A C 1
ATOM 3542 O O . THR A 1 425 ? 3.070 -10.717 -14.214 1.00 96.06 425 THR A O 1
ATOM 3545 N N . VAL A 1 426 ? 3.103 -12.934 -13.934 1.00 96.31 426 VAL A N 1
ATOM 3546 C CA . VAL A 1 426 ? 3.009 -13.264 -15.355 1.00 96.31 426 VAL A CA 1
ATOM 3547 C C . VAL A 1 426 ? 1.629 -12.894 -15.888 1.00 96.31 426 VAL A C 1
ATOM 3549 O O . VAL A 1 426 ? 0.605 -13.274 -15.323 1.00 96.31 426 VAL A O 1
ATOM 3552 N N . VAL A 1 427 ? 1.608 -12.192 -17.011 1.00 94.44 427 VAL A N 1
ATOM 3553 C CA . VAL A 1 427 ? 0.404 -11.874 -17.781 1.00 94.44 427 VAL A CA 1
ATOM 3554 C C . VAL A 1 427 ? 0.215 -12.892 -18.900 1.00 94.44 427 VAL A C 1
ATOM 3556 O O . VAL A 1 427 ? -0.869 -13.449 -19.046 1.00 94.44 427 VAL A O 1
ATOM 3559 N N . GLY A 1 428 ? 1.288 -13.211 -19.620 1.00 94.31 428 GLY A N 1
ATOM 3560 C CA . GLY A 1 428 ? 1.264 -14.177 -20.713 1.00 94.31 428 GLY A CA 1
ATOM 3561 C C . GLY A 1 428 ? 2.655 -14.427 -21.283 1.00 94.31 428 GLY A C 1
ATOM 3562 O O . GLY A 1 428 ? 3.639 -13.825 -20.843 1.00 94.31 428 GLY A O 1
ATOM 3563 N N . VAL A 1 429 ? 2.730 -15.323 -22.263 1.00 95.56 429 VAL A N 1
ATOM 3564 C CA . VAL A 1 429 ? 3.938 -15.579 -23.050 1.00 95.56 429 VAL A CA 1
ATOM 3565 C C . VAL A 1 429 ? 3.585 -15.364 -24.510 1.00 95.56 429 VAL A C 1
ATOM 3567 O O . VAL A 1 429 ? 2.702 -16.042 -25.022 1.00 95.56 429 VAL A O 1
ATOM 3570 N N . GLU A 1 430 ? 4.286 -14.444 -25.161 1.00 93.50 430 GLU A N 1
ATOM 3571 C CA . GLU A 1 430 ? 3.970 -13.990 -26.513 1.00 93.50 430 GLU A CA 1
ATOM 3572 C C . GLU A 1 430 ? 5.143 -14.230 -27.463 1.00 93.50 430 GLU A C 1
ATOM 3574 O O . GLU A 1 430 ? 6.311 -14.048 -27.099 1.00 93.50 430 GLU A O 1
ATOM 3579 N N . ASP A 1 431 ? 4.816 -14.614 -28.694 1.00 93.31 431 ASP A N 1
ATOM 3580 C CA . ASP A 1 431 ? 5.745 -14.660 -29.819 1.00 93.31 431 ASP A CA 1
ATOM 3581 C C . ASP A 1 431 ? 5.691 -13.314 -30.556 1.00 93.31 431 ASP A C 1
ATOM 3583 O O . ASP A 1 431 ? 4.701 -12.975 -31.202 1.00 93.31 431 ASP A O 1
ATOM 3587 N N . LEU A 1 432 ? 6.757 -12.524 -30.427 1.00 87.44 432 LEU A N 1
ATOM 3588 C CA . LEU A 1 432 ? 6.936 -11.245 -31.110 1.00 87.44 432 LEU A CA 1
ATOM 3589 C C . LEU A 1 432 ? 7.922 -11.399 -32.275 1.00 87.44 432 LEU A C 1
ATOM 3591 O O . LEU A 1 432 ? 8.668 -12.375 -32.365 1.00 87.44 432 LEU A O 1
ATOM 3595 N N . LEU A 1 433 ? 7.964 -10.398 -33.159 1.00 82.94 433 LEU A N 1
ATOM 3596 C CA . LEU A 1 433 ? 8.868 -10.386 -34.317 1.00 82.94 433 LEU A CA 1
ATOM 3597 C C . LEU A 1 433 ? 10.351 -10.516 -33.927 1.00 82.94 433 LEU A C 1
ATOM 3599 O O . LEU A 1 433 ? 11.148 -11.038 -34.703 1.00 82.94 433 LEU A O 1
ATOM 3603 N N . ASP A 1 434 ? 10.719 -10.041 -32.735 1.00 80.88 434 ASP A N 1
ATOM 3604 C CA . ASP A 1 434 ? 12.076 -10.052 -32.187 1.00 80.88 434 ASP A CA 1
ATOM 3605 C C . ASP A 1 434 ? 12.345 -11.215 -31.207 1.00 80.88 434 ASP A C 1
ATOM 3607 O O . ASP A 1 434 ? 13.435 -11.294 -30.639 1.00 80.88 434 ASP A O 1
ATOM 3611 N N . GLY A 1 435 ? 11.398 -12.146 -31.026 1.00 89.75 435 GLY A N 1
ATOM 3612 C CA . GLY A 1 435 ? 11.579 -13.361 -30.223 1.00 89.75 435 GLY A CA 1
ATOM 3613 C C . GLY A 1 435 ? 10.396 -13.707 -29.316 1.00 89.75 435 GLY A C 1
ATOM 3614 O O . GLY A 1 435 ? 9.328 -13.109 -29.390 1.00 89.75 435 GLY A O 1
ATOM 3615 N N . LYS A 1 436 ? 10.596 -14.687 -28.426 1.00 95.06 436 LYS A N 1
ATOM 3616 C CA . LYS A 1 436 ? 9.592 -15.108 -27.436 1.00 95.06 436 LYS A CA 1
ATOM 3617 C C . LYS A 1 436 ? 9.800 -14.381 -26.110 1.00 95.06 436 LYS A C 1
ATOM 3619 O O . LYS A 1 436 ? 10.899 -14.415 -25.547 1.00 95.06 436 LYS A O 1
ATOM 3624 N N . PHE A 1 437 ? 8.741 -13.777 -25.580 1.00 95.75 437 PHE A N 1
ATOM 3625 C CA . PHE A 1 437 ? 8.788 -12.951 -24.375 1.00 95.75 437 PHE A CA 1
ATOM 3626 C C . PHE A 1 437 ? 7.764 -13.398 -23.340 1.00 95.75 437 PHE A C 1
ATOM 3628 O O . PHE A 1 437 ? 6.648 -13.778 -23.671 1.00 95.75 437 PHE A O 1
ATOM 3635 N N . VAL A 1 438 ? 8.136 -13.293 -22.067 1.00 96.50 438 VAL A N 1
ATOM 3636 C CA . VAL A 1 438 ? 7.197 -13.346 -20.948 1.00 96.50 438 VAL A CA 1
ATOM 3637 C C . VAL A 1 438 ? 6.765 -11.916 -20.648 1.00 96.50 438 VAL A C 1
ATOM 3639 O O . VAL A 1 438 ? 7.602 -11.057 -20.352 1.00 96.50 438 VAL A O 1
ATOM 3642 N N . LEU A 1 439 ? 5.464 -11.656 -20.744 1.00 94.44 439 LEU A N 1
ATOM 3643 C CA . LEU A 1 439 ? 4.860 -10.405 -20.310 1.00 94.44 439 LEU A CA 1
ATOM 3644 C C . LEU A 1 439 ? 4.566 -10.499 -18.818 1.00 94.44 439 LEU A C 1
ATOM 3646 O O . LEU A 1 439 ? 3.940 -11.455 -18.358 1.00 94.44 439 LEU A O 1
ATOM 3650 N N . THR A 1 440 ? 5.004 -9.505 -18.058 1.00 94.06 440 THR A N 1
ATOM 3651 C CA . THR A 1 440 ? 4.802 -9.445 -16.612 1.00 94.06 440 THR A CA 1
ATOM 3652 C C . THR A 1 440 ? 4.209 -8.114 -16.191 1.00 94.06 440 THR A C 1
ATOM 3654 O O . THR A 1 440 ? 4.567 -7.085 -16.749 1.00 94.06 440 THR A O 1
ATOM 3657 N N . PHE A 1 441 ? 3.361 -8.123 -15.168 1.00 92.06 441 PHE A N 1
ATOM 3658 C CA . PHE A 1 441 ? 2.980 -6.926 -14.431 1.00 92.06 441 PHE A CA 1
ATOM 3659 C C . PHE A 1 441 ? 3.862 -6.813 -13.185 1.00 92.06 441 PHE A C 1
ATOM 3661 O O . PHE A 1 441 ? 3.893 -7.728 -12.354 1.00 92.06 441 PHE A O 1
ATOM 3668 N N . GLU A 1 442 ? 4.620 -5.728 -13.070 1.00 87.38 442 GLU A N 1
ATOM 3669 C CA . GLU A 1 442 ? 5.601 -5.540 -11.999 1.00 87.38 442 GLU A CA 1
ATOM 3670 C C . GLU A 1 442 ? 5.888 -4.062 -11.722 1.00 87.38 442 GLU A C 1
ATOM 3672 O O . GLU A 1 442 ? 5.355 -3.170 -12.381 1.00 87.38 442 GLU A O 1
ATOM 3677 N N . THR A 1 443 ? 6.722 -3.802 -10.714 1.00 77.06 443 THR A N 1
ATOM 3678 C CA . THR A 1 443 ? 7.106 -2.442 -10.333 1.00 77.06 443 THR A CA 1
ATOM 3679 C C . THR A 1 443 ? 8.409 -1.968 -10.973 1.00 77.06 443 THR A C 1
ATOM 3681 O O . THR A 1 443 ? 9.332 -2.752 -11.184 1.00 77.06 443 THR A O 1
ATOM 3684 N N . GLY A 1 444 ? 8.488 -0.655 -11.194 1.00 67.06 444 GLY A N 1
ATOM 3685 C CA . GLY A 1 444 ? 9.550 0.084 -11.877 1.00 67.06 444 GLY A CA 1
ATOM 3686 C C . GLY A 1 444 ? 8.897 1.349 -12.430 1.00 67.06 444 GLY A C 1
ATOM 3687 O O . GLY A 1 444 ? 8.635 2.286 -11.680 1.00 67.06 444 GLY A O 1
ATOM 3688 N N . GLU A 1 445 ? 8.475 1.283 -13.690 1.00 66.19 445 GLU A N 1
ATOM 3689 C CA . GLU A 1 445 ? 7.245 1.936 -14.151 1.00 66.19 445 GLU A CA 1
ATOM 3690 C C . GLU A 1 445 ? 6.117 0.928 -13.874 1.00 66.19 445 GLU A C 1
ATOM 3692 O O . GLU A 1 445 ? 6.104 -0.133 -14.495 1.00 66.19 445 GLU A O 1
ATOM 3697 N N . ILE A 1 446 ? 5.262 1.165 -12.864 1.00 78.19 446 ILE A N 1
ATOM 3698 C CA . ILE A 1 446 ? 4.221 0.189 -12.481 1.00 78.19 446 ILE A CA 1
ATOM 3699 C C . ILE A 1 446 ? 3.337 -0.081 -13.699 1.00 78.19 446 ILE A C 1
ATOM 3701 O O . ILE A 1 446 ? 2.644 0.821 -14.171 1.00 78.19 446 ILE A O 1
ATOM 3705 N N . GLY A 1 447 ? 3.407 -1.307 -14.221 1.00 85.06 447 GLY A N 1
ATOM 3706 C CA . GLY A 1 447 ? 2.790 -1.641 -15.49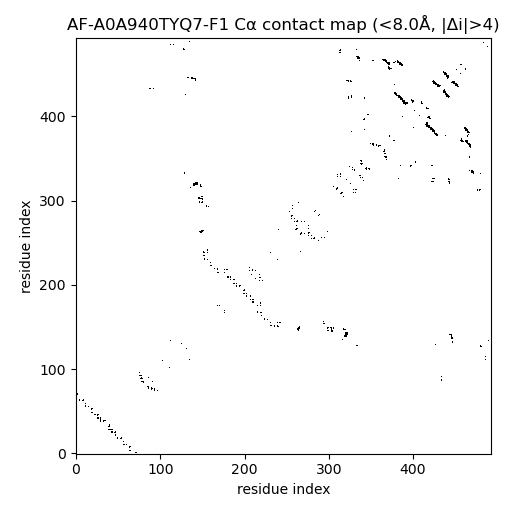5 1.00 85.06 447 GLY A CA 1
ATOM 3707 C C . GLY A 1 447 ? 3.307 -2.934 -16.119 1.00 85.06 447 GLY A C 1
ATOM 3708 O O . GLY A 1 447 ? 3.886 -3.800 -15.456 1.00 85.06 447 GLY A O 1
ATOM 3709 N N . LEU A 1 448 ? 3.054 -3.059 -17.422 1.00 87.94 448 LEU A N 1
ATOM 3710 C CA . LEU A 1 448 ? 3.439 -4.208 -18.236 1.00 87.94 448 LEU A CA 1
ATOM 3711 C C . LEU A 1 448 ? 4.891 -4.096 -18.700 1.00 87.94 448 LEU A C 1
ATOM 3713 O O . LEU A 1 448 ? 5.274 -3.138 -19.369 1.00 87.94 448 LEU A O 1
ATOM 3717 N N . ILE A 1 449 ? 5.678 -5.127 -18.412 1.00 88.88 449 ILE A N 1
ATOM 3718 C CA . ILE A 1 449 ? 7.077 -5.245 -18.811 1.00 88.88 449 ILE A CA 1
ATOM 3719 C C . ILE A 1 449 ? 7.261 -6.520 -19.630 1.00 88.88 449 ILE A C 1
ATOM 3721 O O . ILE A 1 449 ? 6.731 -7.581 -19.296 1.00 88.88 449 ILE A O 1
ATOM 3725 N N . ARG A 1 450 ? 8.034 -6.417 -20.715 1.00 90.88 450 ARG A N 1
ATOM 3726 C CA . ARG A 1 450 ? 8.450 -7.566 -21.527 1.00 90.88 450 ARG A CA 1
ATOM 3727 C C . ARG A 1 450 ? 9.815 -8.073 -21.076 1.00 90.88 450 ARG A C 1
ATOM 3729 O O . ARG A 1 450 ? 10.756 -7.292 -20.932 1.00 90.88 450 ARG A O 1
ATOM 3736 N N . ARG A 1 451 ? 9.949 -9.386 -20.902 1.00 93.12 451 ARG A N 1
ATOM 3737 C CA . ARG A 1 451 ? 11.216 -10.051 -20.568 1.00 93.12 451 ARG A CA 1
ATOM 3738 C C . ARG A 1 451 ? 11.487 -11.159 -21.571 1.00 93.12 451 ARG A C 1
ATOM 3740 O O . ARG A 1 451 ? 10.600 -11.961 -21.842 1.00 93.12 451 ARG A O 1
ATOM 3747 N N . SER A 1 452 ? 12.695 -11.204 -22.131 1.00 94.94 452 SER A N 1
ATOM 3748 C CA . SER A 1 452 ? 13.067 -12.289 -23.047 1.00 94.94 452 SER A CA 1
ATOM 3749 C C . SER A 1 452 ? 12.919 -13.631 -22.337 1.00 94.94 452 SER A C 1
ATOM 3751 O O . SER A 1 452 ? 13.428 -13.800 -21.228 1.00 94.94 452 SER A O 1
ATOM 3753 N N . LEU A 1 453 ? 12.262 -14.601 -22.973 1.00 97.31 453 LEU A N 1
ATOM 3754 C CA . LEU A 1 453 ? 12.125 -15.932 -22.393 1.00 97.31 453 LEU A CA 1
ATOM 3755 C C . LEU A 1 453 ? 13.510 -16.528 -22.099 1.00 97.31 453 LEU A C 1
ATOM 3757 O O . LEU A 1 453 ? 13.734 -17.050 -21.010 1.00 97.31 453 LEU A O 1
ATOM 3761 N N . SER A 1 454 ? 14.467 -16.365 -23.020 1.00 96.19 454 SER A N 1
ATOM 3762 C CA . SER A 1 454 ? 15.819 -16.933 -22.913 1.00 96.19 454 SER A CA 1
ATOM 3763 C C . SER A 1 454 ? 16.617 -16.463 -21.694 1.00 96.19 454 SER A C 1
ATOM 3765 O O . SER A 1 454 ? 17.524 -17.171 -21.269 1.00 96.19 454 SER A O 1
ATOM 3767 N N . THR A 1 455 ? 16.292 -15.305 -21.109 1.00 96.00 455 THR A N 1
ATOM 3768 C CA . THR A 1 455 ? 16.980 -14.796 -19.909 1.00 96.00 455 THR A CA 1
ATOM 3769 C C . THR A 1 455 ? 16.363 -15.308 -18.608 1.00 96.00 455 THR A C 1
ATOM 3771 O O . THR A 1 455 ? 16.992 -15.224 -17.548 1.00 96.00 455 THR A O 1
ATOM 3774 N N . LEU A 1 456 ? 15.136 -15.833 -18.677 1.00 97.50 456 LEU A N 1
ATOM 3775 C CA . LEU A 1 456 ? 14.404 -16.374 -17.536 1.00 97.50 456 LEU A CA 1
ATOM 3776 C C . LEU A 1 456 ? 14.583 -17.888 -17.411 1.00 97.50 456 LEU A C 1
ATOM 3778 O O . LEU A 1 456 ? 14.717 -18.398 -16.300 1.00 97.50 456 LEU A O 1
ATOM 3782 N N . VAL A 1 457 ? 14.580 -18.612 -18.532 1.00 97.75 457 VAL A N 1
ATOM 3783 C CA . VAL A 1 457 ? 14.668 -20.076 -18.518 1.00 97.75 457 VAL A CA 1
ATOM 3784 C C . VAL A 1 457 ? 16.048 -20.542 -18.063 1.00 97.75 457 VAL A C 1
ATOM 3786 O O . VAL A 1 457 ? 17.061 -20.010 -18.507 1.00 97.75 457 VAL A O 1
ATOM 3789 N N . ASN A 1 458 ? 16.096 -21.568 -17.210 1.00 95.62 458 ASN A N 1
ATOM 3790 C CA . ASN A 1 458 ? 17.324 -22.145 -16.653 1.00 95.62 458 ASN A CA 1
ATOM 3791 C C . ASN A 1 458 ? 18.205 -21.136 -15.895 1.00 95.62 458 ASN A C 1
ATOM 3793 O O . ASN A 1 458 ? 19.378 -21.405 -15.640 1.00 95.62 458 ASN A O 1
ATOM 3797 N N . ASN A 1 459 ? 17.651 -19.983 -15.515 1.00 95.06 459 ASN A N 1
ATOM 3798 C CA . ASN A 1 459 ? 18.355 -19.002 -14.711 1.00 95.06 459 ASN A CA 1
ATOM 3799 C C . ASN A 1 459 ? 18.299 -19.428 -13.230 1.00 95.06 459 ASN A C 1
ATOM 3801 O O . ASN A 1 459 ? 17.204 -19.497 -12.664 1.00 95.06 459 ASN A O 1
ATOM 3805 N N . PRO A 1 460 ? 19.444 -19.691 -12.571 1.00 93.56 460 PRO A N 1
ATOM 3806 C CA . PRO A 1 460 ? 19.471 -20.167 -11.185 1.00 93.56 460 PRO A CA 1
ATOM 3807 C C . PRO A 1 460 ? 18.985 -19.116 -10.177 1.00 93.56 460 PRO A C 1
ATOM 3809 O O . PRO A 1 460 ? 18.713 -19.445 -9.026 1.00 93.56 460 PRO A O 1
ATOM 3812 N N . ASN A 1 461 ? 18.845 -17.859 -10.604 1.00 95.00 461 ASN A N 1
ATOM 3813 C CA . ASN A 1 461 ? 18.338 -16.760 -9.790 1.00 95.00 461 ASN A CA 1
ATOM 3814 C C . ASN A 1 461 ? 16.843 -16.491 -10.007 1.00 95.00 461 ASN A C 1
ATOM 3816 O O . ASN A 1 461 ? 16.331 -15.501 -9.488 1.00 95.00 461 ASN A O 1
ATOM 3820 N N . VAL A 1 462 ? 16.146 -17.328 -10.783 1.00 96.88 462 VAL A N 1
ATOM 3821 C CA . VAL A 1 462 ? 14.729 -17.151 -11.120 1.00 96.88 462 VAL A CA 1
ATOM 3822 C C . VAL A 1 462 ? 13.933 -18.371 -10.685 1.00 96.88 462 VAL A C 1
ATOM 3824 O O . VAL A 1 462 ? 14.204 -19.498 -11.093 1.00 96.88 462 VAL A O 1
ATOM 3827 N N . LEU A 1 463 ? 12.898 -18.129 -9.888 1.00 97.81 463 LEU A N 1
ATOM 3828 C CA . LEU A 1 463 ? 11.932 -19.137 -9.472 1.00 97.81 463 LEU A CA 1
ATOM 3829 C C . LEU A 1 463 ? 10.532 -18.711 -9.887 1.00 97.81 463 LEU A C 1
ATOM 3831 O O . LEU A 1 463 ? 10.207 -17.527 -9.869 1.00 97.81 463 LEU A O 1
ATOM 3835 N N . VAL A 1 464 ? 9.692 -19.681 -10.239 1.00 98.12 464 VAL A N 1
ATOM 3836 C CA . VAL A 1 464 ? 8.295 -19.426 -10.597 1.00 98.12 464 VAL A CA 1
ATOM 3837 C C . VAL A 1 464 ? 7.376 -20.205 -9.672 1.00 98.12 464 VAL A C 1
ATOM 3839 O O . VAL A 1 464 ? 7.497 -21.427 -9.540 1.00 98.12 464 VAL A O 1
ATOM 3842 N N . GLY A 1 465 ? 6.460 -19.479 -9.034 1.00 97.50 465 GLY A N 1
ATOM 3843 C CA . GLY A 1 465 ? 5.391 -20.007 -8.200 1.00 97.50 465 GLY A CA 1
ATOM 3844 C C . GLY A 1 465 ? 4.032 -19.774 -8.838 1.00 97.50 465 GLY A C 1
ATOM 3845 O O . GLY A 1 465 ? 3.695 -18.648 -9.186 1.00 97.50 465 GLY A O 1
ATOM 3846 N N . TYR A 1 466 ? 3.236 -20.826 -8.974 1.00 97.62 466 TYR A N 1
ATOM 3847 C CA . TYR A 1 466 ? 1.885 -20.744 -9.518 1.00 97.62 466 TYR A CA 1
ATOM 3848 C C . TYR A 1 466 ? 0.898 -21.426 -8.584 1.00 97.62 466 TYR A C 1
ATOM 3850 O O . TYR A 1 466 ? 1.132 -22.540 -8.110 1.00 97.62 466 TYR A O 1
ATOM 3858 N N . VAL A 1 467 ? -0.225 -20.750 -8.368 1.00 96.69 467 VAL A N 1
ATOM 3859 C CA . VAL A 1 467 ? -1.437 -21.302 -7.767 1.00 96.69 467 VAL A CA 1
ATOM 3860 C C . VAL A 1 467 ? -2.582 -20.998 -8.737 1.00 96.69 467 VAL A C 1
ATOM 3862 O O . VAL A 1 467 ? -2.635 -19.866 -9.241 1.00 96.69 467 VAL A O 1
ATOM 3865 N N . PRO A 1 468 ? -3.462 -21.973 -9.023 1.00 93.88 468 PRO A N 1
ATOM 3866 C CA . PRO A 1 468 ? -4.660 -21.743 -9.823 1.00 93.88 468 PRO A CA 1
ATOM 3867 C C . PRO A 1 468 ? -5.522 -20.622 -9.249 1.00 93.88 468 PRO A C 1
ATOM 3869 O O . PRO A 1 468 ? -5.498 -20.363 -8.046 1.00 93.88 468 PRO A O 1
ATOM 3872 N N . GLU A 1 469 ? -6.269 -19.953 -10.121 1.00 90.69 469 GLU A N 1
ATOM 3873 C CA . GLU A 1 469 ? -7.256 -18.961 -9.693 1.00 90.69 469 GLU A CA 1
ATOM 3874 C C . GLU A 1 469 ? -8.367 -19.662 -8.908 1.00 90.69 469 GLU A C 1
ATOM 3876 O O . GLU A 1 469 ? -8.843 -20.725 -9.309 1.00 90.69 469 GLU A O 1
ATOM 3881 N N . ASN A 1 470 ? -8.765 -19.070 -7.784 1.00 88.62 470 ASN A N 1
ATOM 3882 C CA . ASN A 1 470 ? -9.940 -19.511 -7.047 1.00 88.62 470 ASN A CA 1
ATOM 3883 C C . ASN A 1 470 ? -11.139 -18.678 -7.493 1.00 88.62 470 ASN A C 1
ATOM 3885 O O . ASN A 1 470 ? -10.991 -17.510 -7.857 1.00 88.62 470 ASN A O 1
ATOM 3889 N N . LEU A 1 471 ? -12.337 -19.255 -7.399 1.00 80.81 471 LEU A N 1
ATOM 3890 C CA . LEU A 1 471 ? -13.557 -18.469 -7.522 1.00 80.81 471 LEU A CA 1
ATOM 3891 C C . LEU A 1 471 ? -13.560 -17.408 -6.416 1.00 80.81 471 LEU A C 1
ATOM 3893 O O . LEU A 1 471 ? -13.482 -17.738 -5.229 1.00 80.81 471 LEU A O 1
ATOM 3897 N N . LEU A 1 472 ? -13.616 -16.139 -6.819 1.00 85.69 472 LEU A N 1
ATOM 3898 C CA . LEU A 1 472 ? -13.953 -15.052 -5.909 1.00 85.69 472 LEU A CA 1
ATOM 3899 C C . LEU A 1 472 ? -15.342 -15.324 -5.314 1.00 85.69 472 LEU A C 1
ATOM 3901 O O . LEU A 1 472 ? -16.170 -15.992 -5.941 1.00 85.69 472 LEU A O 1
ATOM 3905 N N . SER A 1 473 ? -15.609 -14.801 -4.115 1.00 86.06 473 SER A N 1
ATOM 3906 C CA . SER A 1 473 ? -16.995 -14.714 -3.651 1.00 86.06 473 SER A CA 1
ATOM 3907 C C . SER A 1 473 ? -17.815 -13.924 -4.672 1.00 86.06 473 SER A C 1
ATOM 3909 O O . SER A 1 473 ? -17.277 -13.066 -5.374 1.00 86.06 473 SER A O 1
ATOM 3911 N N . GLU A 1 474 ? -19.114 -14.207 -4.760 1.00 86.38 474 GLU A N 1
ATOM 3912 C CA . GLU A 1 474 ? -20.020 -13.483 -5.659 1.00 86.38 474 GLU A CA 1
ATOM 3913 C C . GLU A 1 474 ? -19.938 -11.966 -5.428 1.00 86.38 474 GLU A C 1
ATOM 3915 O O . GLU A 1 474 ? -19.790 -11.203 -6.378 1.00 86.38 474 GLU A O 1
ATOM 3920 N N . GLU A 1 475 ? -19.884 -11.552 -4.160 1.00 87.44 475 GLU A N 1
ATOM 3921 C CA . GLU A 1 475 ? -19.662 -10.167 -3.739 1.00 87.44 475 GLU A CA 1
ATOM 3922 C C . GLU A 1 475 ? -18.360 -9.577 -4.307 1.00 87.44 475 GLU A C 1
ATOM 3924 O O . GLU A 1 475 ? -18.396 -8.554 -4.990 1.00 87.44 475 GLU A O 1
ATOM 3929 N N . ASN A 1 476 ? -17.220 -10.252 -4.123 1.00 86.56 476 ASN A N 1
ATOM 3930 C CA . ASN A 1 476 ? -15.928 -9.769 -4.619 1.00 86.56 476 ASN A CA 1
ATOM 3931 C C . ASN A 1 476 ? -15.865 -9.753 -6.151 1.00 86.56 476 ASN A C 1
ATOM 3933 O O . ASN A 1 476 ? -15.220 -8.885 -6.736 1.00 86.56 476 ASN A O 1
ATOM 3937 N N . ALA A 1 477 ? -16.516 -10.710 -6.815 1.00 88.12 477 ALA A N 1
ATOM 3938 C CA . ALA A 1 477 ? -16.599 -10.750 -8.269 1.00 88.12 477 ALA A CA 1
ATOM 3939 C C . ALA A 1 477 ? -17.436 -9.582 -8.812 1.00 88.12 477 ALA A C 1
ATOM 3941 O O . ALA A 1 477 ? -17.017 -8.926 -9.767 1.00 88.12 477 ALA A O 1
ATOM 3942 N N . MET A 1 478 ? -18.582 -9.291 -8.187 1.00 88.44 478 MET A N 1
ATOM 3943 C CA . MET A 1 478 ? -19.423 -8.141 -8.526 1.00 88.44 478 MET A CA 1
ATOM 3944 C C . MET A 1 478 ? -18.700 -6.818 -8.265 1.00 88.44 478 MET A C 1
ATOM 3946 O O . MET A 1 478 ? -18.726 -5.936 -9.121 1.00 88.44 478 MET A O 1
ATOM 3950 N N . GLN A 1 479 ? -18.011 -6.693 -7.129 1.00 87.00 479 GLN A N 1
ATOM 3951 C CA . GLN A 1 479 ? -17.230 -5.504 -6.799 1.00 87.00 479 GLN A CA 1
ATOM 3952 C C . GLN A 1 479 ? -16.094 -5.286 -7.800 1.00 87.00 479 GLN A C 1
ATOM 3954 O O . GLN A 1 479 ? -15.959 -4.192 -8.343 1.00 87.00 479 GLN A O 1
ATOM 3959 N N . LEU A 1 480 ? -15.325 -6.330 -8.127 1.00 88.88 480 LEU A N 1
ATOM 3960 C CA . LEU A 1 480 ? -14.281 -6.243 -9.146 1.00 88.88 480 LEU A CA 1
ATOM 3961 C C . LEU A 1 480 ? -14.855 -5.828 -10.507 1.00 88.88 480 LEU A C 1
ATOM 3963 O O . LEU A 1 480 ? -14.277 -4.973 -11.175 1.00 88.88 480 LEU A O 1
ATOM 3967 N N . ALA A 1 481 ? -15.991 -6.406 -10.908 1.00 89.19 481 ALA A N 1
ATOM 3968 C CA . ALA A 1 481 ? -16.671 -6.057 -12.152 1.00 89.19 481 ALA A CA 1
ATOM 3969 C C . ALA A 1 481 ? -17.142 -4.594 -12.174 1.00 89.19 481 ALA A C 1
ATOM 3971 O O . ALA A 1 481 ? -17.060 -3.948 -13.214 1.00 89.19 481 ALA A O 1
ATOM 3972 N N . GLU A 1 482 ? -17.598 -4.059 -11.041 1.00 87.69 482 GLU A N 1
ATOM 3973 C CA . GLU A 1 482 ? -17.966 -2.649 -10.899 1.00 87.69 482 GLU A CA 1
ATOM 3974 C C . GLU A 1 482 ? -16.740 -1.729 -10.987 1.00 87.69 482 GLU A C 1
ATOM 3976 O O . GLU A 1 482 ? -16.767 -0.723 -11.692 1.00 87.69 482 GLU A O 1
ATOM 3981 N N . MET A 1 483 ? -15.635 -2.097 -10.333 1.00 85.25 483 MET A N 1
ATOM 3982 C CA . MET A 1 483 ? -14.409 -1.292 -10.287 1.00 85.25 483 MET A CA 1
ATOM 3983 C C . MET A 1 483 ? -13.677 -1.186 -11.630 1.00 85.25 483 MET A C 1
ATOM 3985 O O . MET A 1 483 ? -12.865 -0.279 -11.806 1.00 85.25 483 MET A O 1
ATOM 3989 N N . ILE A 1 484 ? -13.923 -2.097 -12.573 1.00 87.75 484 ILE A N 1
ATOM 3990 C CA . ILE A 1 484 ? -13.328 -2.050 -13.921 1.00 87.75 484 ILE A CA 1
ATOM 3991 C C . ILE A 1 484 ? -14.210 -1.324 -14.945 1.00 87.75 484 ILE A C 1
ATOM 3993 O O . ILE A 1 484 ? -13.832 -1.249 -16.114 1.00 87.75 484 ILE A O 1
ATOM 3997 N N . LYS A 1 485 ? -15.375 -0.795 -14.543 1.00 85.38 485 LYS A N 1
ATOM 3998 C CA . LYS A 1 485 ? -16.231 -0.001 -15.433 1.00 85.38 485 LYS A CA 1
ATOM 3999 C C . LYS A 1 485 ? -15.620 1.373 -15.674 1.00 85.38 485 LYS A C 1
ATOM 4001 O O . LYS A 1 485 ? -15.352 2.122 -14.736 1.00 85.38 485 LYS A O 1
ATOM 4006 N N . CYS A 1 486 ? -15.486 1.750 -16.940 1.00 72.62 486 CYS A N 1
ATOM 4007 C CA . CYS A 1 486 ? -14.879 3.024 -17.319 1.00 72.62 486 CYS A CA 1
ATOM 4008 C C . CYS A 1 486 ? -15.662 4.248 -16.842 1.00 72.62 486 CYS A C 1
ATOM 4010 O O . CYS A 1 486 ? -15.045 5.255 -16.520 1.00 72.62 486 CYS A O 1
ATOM 4012 N N . GLU A 1 487 ? -16.980 4.148 -16.667 1.00 78.25 487 GLU A N 1
ATOM 4013 C CA . GLU A 1 487 ? -17.793 5.214 -16.065 1.00 78.25 487 GLU A CA 1
ATOM 4014 C C . GLU A 1 487 ? -17.301 5.621 -14.669 1.00 78.25 487 GLU A C 1
ATOM 4016 O O . GLU A 1 487 ? -17.412 6.784 -14.307 1.00 78.25 487 GLU A O 1
ATOM 4021 N N . LYS A 1 488 ? -16.731 4.691 -13.890 1.00 71.88 488 LYS A N 1
ATOM 4022 C CA . LYS A 1 488 ? -16.151 4.973 -12.566 1.00 71.88 488 LYS A CA 1
ATOM 4023 C C . LYS A 1 488 ? -14.744 5.560 -12.644 1.00 71.88 488 LYS A C 1
ATOM 4025 O O . LYS A 1 488 ? -14.308 6.221 -11.710 1.00 71.88 488 LYS A O 1
ATOM 4030 N N . ILE A 1 489 ? -14.038 5.305 -13.742 1.00 70.31 489 ILE A N 1
ATOM 4031 C CA . ILE A 1 489 ? -12.655 5.741 -13.963 1.00 70.31 489 ILE A CA 1
ATOM 4032 C C . ILE A 1 489 ? -12.635 7.160 -14.548 1.00 70.31 489 ILE A C 1
ATOM 4034 O O . ILE A 1 489 ? -11.823 7.983 -14.146 1.00 70.31 489 ILE A O 1
ATOM 4038 N N . LEU A 1 490 ? -13.572 7.467 -15.446 1.00 63.88 490 LEU A N 1
ATOM 4039 C CA . LEU A 1 490 ? -13.682 8.748 -16.152 1.00 63.88 490 LEU A CA 1
ATOM 4040 C C . LEU A 1 490 ? -14.330 9.871 -15.313 1.00 63.88 490 LEU A C 1
ATOM 4042 O O . LEU A 1 490 ? -14.502 10.976 -15.811 1.00 63.88 490 LEU A O 1
ATOM 4046 N N . GLN A 1 491 ? -14.711 9.605 -14.057 1.00 54.44 491 GLN A N 1
ATOM 4047 C CA . GLN A 1 491 ? -15.403 10.561 -13.174 1.00 54.44 491 GLN A CA 1
ATOM 4048 C C . GLN A 1 491 ? -14.488 11.596 -12.500 1.00 54.44 491 GLN A C 1
ATOM 4050 O O . GLN A 1 491 ? -14.980 12.445 -11.759 1.00 54.44 491 GLN A O 1
ATOM 4055 N N . PHE A 1 492 ? -13.180 11.545 -12.748 1.00 49.34 492 PHE A N 1
ATOM 4056 C CA . PHE A 1 492 ? -12.205 12.480 -12.191 1.00 49.34 492 PHE A CA 1
ATOM 4057 C C . PHE A 1 492 ? -11.773 13.510 -13.250 1.00 49.34 492 PHE A C 1
ATOM 4059 O O . PHE A 1 492 ? -10.671 13.418 -13.789 1.00 49.34 492 PHE A O 1
ATOM 4066 N N . GLU A 1 493 ? -12.646 14.479 -13.548 1.00 39.12 493 GLU A N 1
ATOM 4067 C CA . GLU A 1 493 ? -12.267 15.774 -14.150 1.00 39.12 493 GLU A CA 1
ATOM 4068 C C . GLU A 1 493 ? -12.497 16.920 -13.164 1.00 39.12 493 GLU A C 1
ATOM 4070 O O . GLU A 1 493 ? -13.594 16.976 -12.558 1.00 39.12 493 GLU A O 1
#

Radius of gyration: 29.72 Å; Cα contacts (8 Å, |Δi|>4): 614; chains: 1; bounding box: 66×81×90 Å

Secondary structure (DSSP, 8-state):
-HHHHHHHHHHHHHHHHHHHHHHHHHHHHHTTS-TT-HHHHHHHHHHHHTHHHHHHHHHHHHHHHHHHHHHHHHHTSPPBPTTSPBPHHHHHHHHHHHHHHHHTTS-HHHHHHHHHHHHHH-TTTS-HHHHHHHHHHTT-EES--TTS---HHHHHHHHHHHHHHHHHHHS-HHHHHHHHHHHHHHHHHHHHH---HHHHHHHHHHHHHHHHS-HHHHHHHHHHHHHHHHHHH--HHHHHHHHHHHHHH-TTS-HHHHHHHHHHSGGGGG---TTTTSPPGGGG-STTHHHHHHHHHHHHHTTTTHHHHHHHH-----SEE-HHHHHHHHHHHTT----SHHHHHHHHHHHHHHHTTTSPTT-TT--EEE---SGGGS-TTPEEEEEEEESSPPPGGGB---BTTB-----GGG-PEEEEEEEEEEEEEEEETTEEEEEEEETTTTEEEEEEHHHHTT-TTEEEEE-PPPPPPHHHHHHHHHHT-HHHHTT--

Nearest PDB structures (foldseek):
  6jqa-assembly1_D  TM=8.223E-01  e=2.847E+00  Onion yellows phytoplasma OY-W

Foldseek 3Di:
DLVVLVVVLVVLVVQLVVLVVQLVVLQVVLVVDPPPDPVNVVSVVVSVVSPVVNVVSVVVSVVSVVVSVVVVVVVLQFDADPVRHGDPVSVVSNVVVVVVVVVVPDDPLRNLVVVVVVCVVCVVLQDLLNLLLCLQPFQFAADALQLQAFDLLLLLLLLQLVVLLVVLVPDDPVRLLVLLVVLLVVLVVVLVVDPDPVSVVVSVVLNCCCPPNPSSVSSSVSSSVVVSVVSVVDDLVVSVVSVVVSCVVCVVPDPLLVLSVCRHFVVVVVDPDPCSVPRDPCLPPPVCVVSNVSSVCRSNVCSPVVLVVCLVQVDSRGSHHAFQVSLQSSCSLLVHHADPAQARRLVRQVVQQVVQVPPDPPDLQHWHKFQAADQVLQDASKKKWFKDWDQDDDDPRFFHDDDPPDDDPPVCVVNTTIGTDHMWGWSHWDQDPVGIWTWTQGDDSRGIDTDHPVCRHPDSRIMITDHHGDDDPPNNVVSSVVSSDVVVSVPPD

pLDDT: mean 89.76, std 8.02, range [39.12, 98.12]

Solvent-accessible surface area (backbone atoms only — not comparable to full-atom values): 27307 Å² total; per-residue (Å²): 108,68,70,57,44,55,50,49,47,50,54,35,50,51,53,37,50,51,50,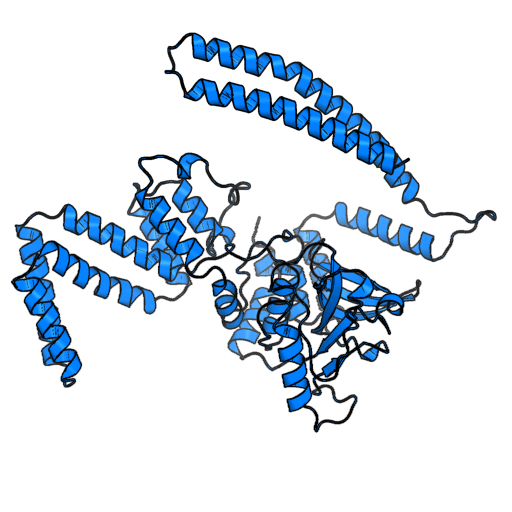50,51,52,31,49,56,32,51,58,55,34,76,76,45,60,95,87,40,73,67,32,56,56,30,51,52,59,30,53,66,45,51,59,62,43,53,51,39,51,51,54,39,51,51,52,51,51,56,45,52,51,52,55,53,58,73,54,48,63,56,56,46,99,84,69,46,72,43,70,63,31,50,54,53,38,54,55,48,52,52,47,60,56,54,74,71,48,52,71,68,55,50,52,50,54,51,48,54,52,42,68,77,39,49,88,76,44,44,70,55,53,51,37,45,54,73,76,39,46,77,41,48,72,39,68,37,65,58,26,23,34,66,62,59,60,47,50,42,52,50,51,42,53,52,45,48,52,51,56,70,70,48,53,71,70,56,49,52,52,53,28,53,52,52,37,52,52,48,52,54,54,47,74,74,52,86,53,66,69,58,43,56,51,48,53,51,52,41,49,29,34,74,75,42,66,45,64,64,33,39,46,51,52,53,38,56,55,56,41,58,50,52,74,73,49,51,74,67,54,43,52,51,50,50,56,50,47,54,70,76,38,77,82,59,54,71,55,56,51,43,54,50,27,53,29,39,79,53,47,81,75,58,84,63,92,59,50,85,57,81,54,75,70,61,72,40,74,90,43,48,68,63,42,52,52,49,55,49,48,43,60,72,44,36,62,49,54,55,64,50,31,64,73,68,69,54,93,65,56,73,26,39,37,28,49,57,51,40,48,52,54,32,38,66,31,47,37,85,78,42,76,54,70,57,36,32,61,60,41,25,45,53,46,17,62,76,28,58,89,52,59,91,86,46,79,73,41,23,34,58,44,69,31,78,53,74,85,62,51,42,64,66,17,37,39,39,33,48,45,76,35,76,61,86,69,60,78,73,29,42,65,70,93,47,95,96,52,87,78,82,72,65,57,91,73,64,46,42,54,22,54,72,50,34,30,25,26,58,36,69,46,85,48,101,87,44,53,27,37,32,25,44,33,60,69,76,27,37,84,44,82,40,59,39,80,74,48,40,76,30,93,47,33,36,32,31,33,65,50,74,41,85,54,54,70,66,57,47,53,50,52,59,56,70,58,36,60,76,74,66,69,67,80,123

Sequence (493 aa):
RIYYFDRLIADWTDRLADRQGQKEALLKRVHWYPERDARRQKWIDRAAELNGPITEASAELEEVKHIRGLYDRQDKLPRVTSQGQMTVESLVRWEMLDRRNELDKLSHNQLVAMIQDRFETQPELYRPWLKYMVFHFSGMRYKSAHGSWAEPKTLLAMLIREFLEDDVRNMDEASIIKACDEAVAELEGIKASTTNTRRIGELNRQIAQLKFFNRPKALLGYLTDKEVSKVDTYTDQEVIQKLEEARLNHPDLPPWMWQEIEKFTPLKLKTQDKEWEKVNPERWDFEDRRWREILDIWQRQDVTGWRAKHRNSLDLIVTRAVCNEIAEHIQHLRGVVPGAGLTAKPRFYLRMAQKTKHLPDGDPNKAYFKYPKKAEDFRTGASILWMGIVTKEPNPWQIVESLPGFDFATDQAGGGFLRWTHEATVVGVEDLLDGKFVLTFETGEIGLIRRSLSTLVNNPNVLVGYVPENLLSEENAMQLAEMIKCEKILQFE